Protein 2PQC (pdb70)

GO terms:
  GO:0003866 3-phosphoshikimate 1-carboxyvinyltransferase activity (F, EXP)

Foldseek 3Di:
DFWKKWFAAFQEFEDEEAFQFAPLLLLVQLVLQQAAAAKAKEARHHPFQQSVLLNVLSVQFPKDWDQDPRIIMIHYQWQVRTHAGPDARERALHPLSQLQVCLQPLQPQYKYWYDYDPLQQVFANCLQVVVQVVQAKDWDADPNRGDGIMIGHDPATDAEAEERPAQDPSNVNSSQSNQQAHADKHKYKYQADADDSSVQVQVVQPWPWDWDADPSGIIIIITHYNDHGHHYYAYTFHHLLSVLLVQLLQQQRAHYKYKYPRHFPDQSACLLVVQQVVQWWDKDWADFDADRNTTTTMIIGHHTAGAADEDDLSSCSNHVSPPLLSLLSQQQHAFKHKYFNAQVCCRHSHSNLVLSVQLFVQFPWDKDRDNGIIMTHYDNQQESGAHQVQDARECSLPLSSSSNQSSSNNRHPHMYMHRRNVSVSNRGPCVVVVSVVRGIDMGID

Structure (mmCIF, N/CA/C/O backbone):
data_2PQC
#
_entry.id   2PQC
#
_cell.length_a   62.966
_cell.length_b   44.958
_cell.length_c   77.381
_cell.angle_alpha   90.00
_cell.angle_beta   106.26
_cell.angle_gamma   90.00
#
_symmetry.space_group_name_H-M   'P 1 21 1'
#
loop_
_entity.id
_entity.type
_entity.pdbx_description
1 polymer '3-phosphoshikimate 1-carboxyvinyltransferase'
2 non-polymer '[3R-[3A,4A,5B(R*)]]-5-(1-CARBOXY-1-PHOSPHONOETHOXY)-4-HYDROXY-3-(PHOSPHONOOXY)-1-CYCLOHEXENE-1-CARBOXYLIC ACID'
3 water water
#
loop_
_atom_site.group_PDB
_atom_site.id
_atom_site.type_symbol
_atom_site.label_atom_id
_atom_site.label_alt_id
_atom_site.label_comp_id
_atom_site.label_asym_id
_atom_site.label_entity_id
_atom_site.label_seq_id
_atom_site.pdbx_PDB_ins_code
_atom_site.Cartn_x
_atom_site.Cartn_y
_atom_site.Cartn_z
_atom_site.occupancy
_atom_site.B_iso_or_equiv
_atom_site.auth_seq_id
_atom_site.auth_comp_id
_atom_site.auth_asym_id
_atom_site.auth_atom_id
_atom_site.pdbx_PDB_model_num
ATOM 1 N N . SER A 1 1 ? -146.318 14.151 132.610 1.00 30.43 6 SER A N 1
ATOM 2 C CA . SER A 1 1 ? -147.468 14.851 131.979 1.00 28.90 6 SER A CA 1
ATOM 3 C C . SER A 1 1 ? -147.398 16.383 132.108 1.00 27.55 6 SER A C 1
ATOM 4 O O . SER A 1 1 ? -146.437 16.948 132.633 1.00 28.15 6 SER A O 1
ATOM 7 N N . SER A 1 2 ? -148.440 17.043 131.630 1.00 24.24 7 SER A N 1
ATOM 8 C CA . SER A 1 2 ? -148.475 18.491 131.629 1.00 21.01 7 SER A CA 1
ATOM 9 C C . SER A 1 2 ? -149.693 19.065 132.323 1.00 18.52 7 SER A C 1
ATOM 10 O O . SER A 1 2 ? -150.644 18.350 132.635 1.00 17.64 7 SER A O 1
ATOM 13 N N . ARG A 1 3 ? -149.665 20.378 132.531 1.00 15.28 8 ARG A N 1
ATOM 14 C CA . ARG A 1 3 ? -150.750 21.076 133.202 1.00 14.36 8 ARG A CA 1
ATOM 15 C C . ARG A 1 3 ? -151.079 22.354 132.445 1.00 11.15 8 ARG A C 1
ATOM 16 O O . ARG A 1 3 ? -150.326 23.314 132.487 1.00 10.08 8 ARG A O 1
ATOM 24 N N . PRO A 1 4 ? -152.198 22.370 131.718 1.00 11.87 9 PRO A N 1
ATOM 25 C CA . PRO A 1 4 ? -152.581 23.567 130.966 1.00 9.58 9 PRO A CA 1
ATOM 26 C C . PRO A 1 4 ? -152.983 24.715 131.881 1.00 9.15 9 PRO A C 1
ATOM 27 O O . PRO A 1 4 ? -153.299 24.501 133.056 1.00 9.38 9 PRO A O 1
ATOM 31 N N . ALA A 1 5 ? -152.927 25.929 131.346 1.00 7.15 10 ALA A N 1
ATOM 32 C CA . ALA A 1 5 ? -153.313 27.118 132.091 1.00 7.33 10 ALA A CA 1
ATOM 33 C C . ALA A 1 5 ? -153.988 28.080 131.131 1.00 8.19 10 ALA A C 1
ATOM 34 O O . ALA A 1 5 ? -153.663 28.111 129.947 1.00 7.74 10 ALA A O 1
ATOM 36 N N . THR A 1 6 ? -154.919 28.876 131.649 1.00 6.66 11 THR A N 1
ATOM 37 C CA . THR A 1 6 ? -155.655 29.817 130.817 1.00 7.23 11 THR A CA 1
ATOM 38 C C . THR A 1 6 ? -155.572 31.220 131.404 1.00 7.38 11 THR A C 1
ATOM 39 O O . THR A 1 6 ? -155.867 31.415 132.581 1.00 8.74 11 THR A O 1
ATOM 43 N N . ALA A 1 7 ? -155.185 32.186 130.573 1.00 6.36 12 ALA A N 1
ATOM 44 C CA . ALA A 1 7 ? -155.099 33.583 130.996 1.00 7.14 12 ALA A CA 1
ATOM 45 C C . ALA A 1 7 ? -156.356 34.306 130.517 1.00 7.85 12 ALA A C 1
ATOM 46 O O . ALA A 1 7 ? -156.773 34.131 129.369 1.00 6.83 12 ALA A O 1
ATOM 48 N N . ARG A 1 8 ? -156.935 35.130 131.389 1.00 8.64 13 ARG A N 1
ATOM 49 C CA . ARG A 1 8 ? -158.165 35.874 131.089 1.00 8.81 13 ARG A CA 1
ATOM 50 C C . ARG A 1 8 ? -157.972 37.389 131.109 1.00 8.59 13 ARG A C 1
ATOM 51 O O . ARG A 1 8 ? -157.083 37.910 131.793 1.00 6.84 13 ARG A O 1
ATOM 59 N N . LYS A 1 9 ? -158.808 38.099 130.353 1.00 7.55 14 LYS A N 1
ATOM 60 C CA . LYS A 1 9 ? -158.676 39.540 130.255 1.00 8.28 14 LYS A CA 1
ATOM 61 C C . LYS A 1 9 ? -158.681 40.213 131.617 1.00 9.79 14 LYS A C 1
ATOM 62 O O . LYS A 1 9 ? -159.590 40.007 132.434 1.00 8.86 14 LYS A O 1
ATOM 68 N N . SER A 1 10 ? -157.660 41.037 131.817 1.00 9.97 15 SER A N 1
ATOM 69 C CA . SER A 1 10 ? -157.420 41.757 133.065 1.00 11.40 15 SER A CA 1
ATOM 70 C C . SER A 1 10 ? -157.893 43.187 133.037 1.00 11.85 15 SER A C 1
ATOM 71 O O . SER A 1 10 ? -157.817 43.856 132.007 1.00 11.10 15 SER A O 1
ATOM 74 N N . SER A 1 11 ? -158.342 43.677 134.189 1.00 12.50 16 SER A N 1
ATOM 75 C CA . SER A 1 11 ? -158.818 45.049 134.244 1.00 15.30 16 SER A CA 1
ATOM 76 C C . SER A 1 11 ? -157.724 46.066 134.552 1.00 16.59 16 SER A C 1
ATOM 77 O O . SER A 1 11 ? -158.005 47.271 134.611 1.00 20.68 16 SER A O 1
ATOM 80 N N . GLY A 1 12 ? -156.496 45.604 134.765 1.00 14.97 17 GLY A N 1
ATOM 81 C CA . GLY A 1 12 ? -155.418 46.534 135.048 1.00 13.89 17 GLY A CA 1
ATOM 82 C C . GLY A 1 12 ? -154.390 45.908 135.971 1.00 12.75 17 GLY A C 1
ATOM 83 O O . GLY A 1 12 ? -154.758 45.316 136.983 1.00 15.15 17 GLY A O 1
ATOM 84 N N . LEU A 1 13 ? -153.114 46.006 135.618 1.00 10.06 18 LEU A N 1
ATOM 85 C CA . LEU A 1 13 ? -152.057 45.454 136.465 1.00 8.65 18 LEU A CA 1
ATOM 86 C C . LEU A 1 13 ? -151.412 46.599 137.217 1.00 8.50 18 LEU A C 1
ATOM 87 O O . LEU A 1 13 ? -151.107 47.656 136.658 1.00 8.78 18 LEU A O 1
ATOM 92 N N . SER A 1 14 ? -151.181 46.392 138.498 1.00 6.90 19 SER A N 1
ATOM 93 C CA . SER A 1 14 ? -150.636 47.471 139.302 1.00 8.42 19 SER A CA 1
ATOM 94 C C . SER A 1 14 ? -149.845 46.984 140.495 1.00 6.93 19 SER A C 1
ATOM 95 O O . SER A 1 14 ? -150.269 46.065 141.190 1.00 7.15 19 SER A O 1
ATOM 98 N N . GLY A 1 15 ? -148.695 47.599 140.727 1.00 8.24 20 GLY A N 1
ATOM 99 C CA . GLY A 1 15 ? -147.898 47.216 141.874 1.00 5.13 20 GLY A CA 1
ATOM 100 C C . GLY A 1 15 ? -146.423 47.431 141.642 1.00 7.14 20 GLY A C 1
ATOM 101 O O . GLY A 1 15 ? -146.002 47.990 140.618 1.00 5.86 20 GLY A O 1
ATOM 102 N N . THR A 1 16 ? -145.649 46.983 142.616 1.00 6.74 21 THR A N 1
ATOM 103 C CA . THR A 1 16 ? -144.198 47.090 142.590 1.00 6.27 21 THR A CA 1
ATOM 104 C C . THR A 1 16 ? -143.704 45.724 143.011 1.00 5.78 21 THR A C 1
ATOM 105 O O . THR A 1 16 ? -144.114 45.225 144.047 1.00 7.78 21 THR A O 1
ATOM 109 N N . VAL A 1 17 ? -142.827 45.120 142.213 1.00 5.74 22 VAL A N 1
ATOM 110 C CA . VAL A 1 17 ? -142.340 43.777 142.499 1.00 7.25 22 VAL A CA 1
ATOM 111 C C . VAL A 1 17 ? -140.846 43.628 142.242 1.00 6.79 22 VAL A C 1
ATOM 112 O O . VAL A 1 17 ? -140.281 44.334 141.410 1.00 6.78 22 VAL A O 1
ATOM 116 N N . ARG A 1 18 ? -140.215 42.713 142.958 1.00 8.14 23 ARG A N 1
ATOM 117 C CA . ARG A 1 18 ? -138.804 42.440 142.723 1.00 10.76 23 ARG A CA 1
ATOM 118 C C . ARG A 1 18 ? -138.819 41.248 141.766 1.00 10.40 23 ARG A C 1
ATOM 119 O O . ARG A 1 18 ? -139.505 40.258 142.001 1.00 12.40 23 ARG A O 1
ATOM 134 N N . ILE A 1 19 ? -138.075 41.341 140.681 1.00 8.92 24 ILE A N 1
ATOM 135 C CA . ILE A 1 19 ? -138.024 40.237 139.733 1.00 7.81 24 ILE A CA 1
ATOM 136 C C . ILE A 1 19 ? -136.973 39.204 140.212 1.00 7.11 24 ILE A C 1
ATOM 137 O O . ILE A 1 19 ? -135.991 39.560 140.899 1.00 6.37 24 ILE A O 1
ATOM 142 N N . PRO A 1 20 ? -137.174 37.909 139.896 1.00 6.08 25 PRO A N 1
ATOM 143 C CA . PRO A 1 20 ? -136.206 36.886 140.309 1.00 5.53 25 PRO A CA 1
ATOM 144 C C . PRO A 1 20 ? -134.834 37.121 139.667 1.00 4.82 25 PRO A C 1
ATOM 145 O O . PRO A 1 20 ? -134.724 37.786 138.649 1.00 3.99 25 PRO A O 1
ATOM 149 N N . GLY A 1 21 ? -133.793 36.569 140.268 1.00 4.99 26 GLY A N 1
ATOM 150 C CA . GLY A 1 21 ? -132.443 36.751 139.758 1.00 4.36 26 GLY A CA 1
ATOM 151 C C . GLY A 1 21 ? -132.173 36.299 138.336 1.00 5.24 26 GLY A C 1
ATOM 152 O O . GLY A 1 21 ? -132.846 35.424 137.792 1.00 4.29 26 GLY A O 1
ATOM 153 N N . ASP A 1 22 ? -131.133 36.880 137.751 1.00 4.62 27 ASP A N 1
ATOM 154 C CA . ASP A 1 22 ? -130.755 36.562 136.395 1.00 3.27 27 ASP A CA 1
ATOM 155 C C . ASP A 1 22 ? -130.278 35.122 136.257 1.00 4.15 27 ASP A C 1
ATOM 156 O O . ASP A 1 22 ? -129.341 34.690 136.948 1.00 2.73 27 ASP A O 1
ATOM 161 N N . LYS A 1 23 ? -130.903 34.399 135.331 1.00 2.90 28 LYS A N 1
ATOM 162 C CA . LYS A 1 23 ? -130.559 33.002 135.079 1.00 4.32 28 LYS A CA 1
ATOM 163 C C . LYS A 1 23 ? -129.130 32.845 134.533 1.00 5.24 28 LYS A C 1
ATOM 164 O O . LYS A 1 23 ? -128.384 31.993 134.997 1.00 3.93 28 LYS A O 1
ATOM 170 N N . SER A 1 24 ? -128.755 33.647 133.530 1.00 4.00 29 SER A N 1
ATOM 171 C CA . SER A 1 24 ? -127.401 33.536 132.969 1.00 3.66 29 SER A CA 1
ATOM 172 C C . SER A 1 24 ? -126.329 33.705 134.047 1.00 3.50 29 SER A C 1
ATOM 173 O O . SER A 1 24 ? -125.384 32.926 134.124 1.00 3.24 29 SER A O 1
ATOM 176 N N . ILE A 1 25 ? -126.471 34.743 134.871 1.00 3.78 30 ILE A N 1
ATOM 177 C CA . ILE A 1 25 ? -125.497 35.001 135.923 1.00 3.68 30 ILE A CA 1
ATOM 178 C C . ILE A 1 25 ? -125.592 33.934 137.021 1.00 4.43 30 ILE A C 1
ATOM 179 O O . ILE A 1 25 ? -124.568 33.535 137.591 1.00 4.76 30 ILE A O 1
ATOM 184 N N . SER A 1 26 ? -126.806 33.462 137.308 1.00 4.23 31 SER A N 1
ATOM 185 C CA . SER A 1 26 ? -126.962 32.439 138.356 1.00 4.27 31 SER A CA 1
ATOM 186 C C . SER A 1 26 ? -126.244 31.145 137.989 1.00 5.57 31 SER A C 1
ATOM 187 O O . SER A 1 26 ? -125.547 30.553 138.834 1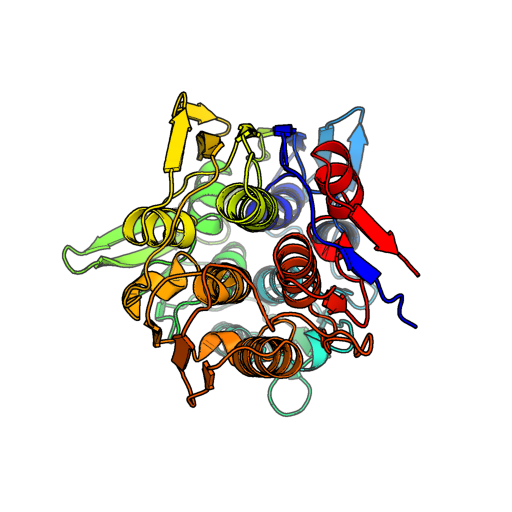.00 4.23 31 SER A O 1
ATOM 190 N N . HIS A 1 27 ? -126.397 30.710 136.742 1.00 4.19 32 HIS A N 1
ATOM 191 C CA . HIS A 1 27 ? -125.727 29.498 136.249 1.00 4.89 32 HIS A CA 1
ATOM 192 C C . HIS A 1 27 ? -124.222 29.662 136.465 1.00 5.36 32 HIS A C 1
ATOM 193 O O . HIS A 1 27 ? -123.561 28.790 137.030 1.00 5.00 32 HIS A O 1
ATOM 200 N N . ARG A 1 28 ? -123.686 30.787 135.997 1.00 3.01 33 ARG A N 1
ATOM 201 C CA . ARG A 1 28 ? -122.249 31.031 136.111 1.00 2.98 33 ARG A CA 1
ATOM 202 C C . ARG A 1 28 ? -121.763 31.193 137.547 1.00 4.23 33 ARG A C 1
ATOM 203 O O . ARG A 1 28 ? -120.595 30.922 137.843 1.00 5.96 33 ARG A O 1
ATOM 211 N N . SER A 1 29 ? -122.641 31.662 138.427 1.00 3.92 34 SER A N 1
ATOM 212 C CA . SER A 1 29 ? -122.241 31.825 139.838 1.00 5.16 34 SER A CA 1
ATOM 213 C C . SER A 1 29 ? -121.943 30.464 140.468 1.00 5.40 34 SER A C 1
ATOM 214 O O . SER A 1 29 ? -120.975 30.302 141.244 1.00 4.18 34 SER A O 1
ATOM 217 N N . PHE A 1 30 ? -122.799 29.495 140.171 1.00 5.44 35 PHE A N 1
ATOM 218 C CA . PHE A 1 30 ? -122.618 28.132 140.671 1.00 6.46 35 PHE A CA 1
ATOM 219 C C . PHE A 1 30 ? -121.378 27.512 140.021 1.00 5.76 35 PHE A C 1
ATOM 220 O O . PHE A 1 30 ? -120.576 26.872 140.680 1.00 5.41 35 PHE A O 1
ATOM 228 N N . MET A 1 31 ? -121.216 27.706 138.713 1.00 5.43 36 MET A N 1
ATOM 229 C CA . MET A 1 31 ? -120.074 27.134 138.017 1.00 6.28 36 MET A CA 1
ATOM 230 C C . MET A 1 31 ? -118.740 27.726 138.480 1.00 5.45 36 MET A C 1
ATOM 231 O O . MET A 1 31 ? -117.808 26.993 138.792 1.00 5.30 36 MET A O 1
ATOM 240 N N . PHE A 1 32 ? -118.630 29.050 138.480 1.00 4.49 37 PHE A N 1
ATOM 241 C CA . PHE A 1 32 ? -117.380 29.674 138.865 1.00 4.90 37 PHE A CA 1
ATOM 242 C C . PHE A 1 32 ? -117.131 29.529 140.347 1.00 5.89 37 PHE A C 1
ATOM 243 O O . PHE A 1 32 ? -115.990 29.350 140.744 1.00 4.61 37 PHE A O 1
ATOM 251 N N . GLY A 1 33 ? -118.184 29.610 141.159 1.00 5.05 38 GLY A N 1
ATOM 252 C CA . GLY A 1 33 ? -118.033 29.421 142.592 1.00 5.45 38 GLY A CA 1
ATOM 253 C C . GLY A 1 33 ? -117.574 27.998 142.863 1.00 6.03 38 GLY A C 1
ATOM 254 O O . GLY A 1 33 ? -116.726 27.754 143.711 1.00 5.42 38 GLY A O 1
ATOM 255 N N . GLY A 1 34 ? -118.101 27.046 142.102 1.00 5.83 39 GLY A N 1
ATOM 256 C CA . GLY A 1 34 ? -117.711 25.651 142.300 1.00 4.79 39 GLY A CA 1
ATOM 257 C C . GLY A 1 34 ? -116.275 25.337 141.870 1.00 5.70 39 GLY A C 1
ATOM 258 O O . GLY A 1 34 ? -115.614 24.449 142.418 1.00 5.59 39 GLY A O 1
ATOM 259 N N . LEU A 1 35 ? -115.792 26.066 140.872 1.00 4.87 40 LEU A N 1
ATOM 260 C CA . LEU A 1 35 ? -114.440 25.880 140.352 1.00 5.61 40 LEU A CA 1
ATOM 261 C C . LEU A 1 35 ? -113.346 26.634 141.115 1.00 5.05 40 LEU A C 1
ATOM 262 O O . LEU A 1 35 ? -112.220 26.154 141.241 1.00 6.57 40 LEU A O 1
ATOM 267 N N . ALA A 1 36 ? -113.684 27.814 141.619 1.00 6.10 41 ALA A N 1
ATOM 268 C CA . ALA A 1 36 ? -112.700 28.679 142.255 1.00 5.29 41 ALA A CA 1
ATOM 269 C C . ALA A 1 36 ? -112.125 28.173 143.558 1.00 4.86 41 ALA A C 1
ATOM 270 O O . ALA A 1 36 ? -112.634 27.224 144.155 1.00 4.52 41 ALA A O 1
ATOM 272 N N . SER A 1 37 ? -111.042 28.819 143.975 1.00 6.53 42 SER A N 1
ATOM 273 C CA . SER A 1 37 ? -110.389 28.475 145.219 1.00 7.11 42 SER A CA 1
ATOM 274 C C . SER A 1 37 ? -111.138 29.141 146.351 1.00 6.69 42 SER A C 1
ATOM 275 O O . SER A 1 37 ? -111.445 30.338 146.302 1.00 7.92 42 SER A O 1
ATOM 278 N N . GLY A 1 38 ? -111.452 28.375 147.380 1.00 6.87 43 GLY A N 1
ATOM 279 C CA . GLY A 1 38 ? -112.113 28.998 148.497 1.00 7.45 43 GLY A CA 1
ATOM 280 C C . GLY A 1 38 ? -113.604 29.171 148.358 1.00 7.77 43 GLY A C 1
ATOM 281 O O . GLY A 1 38 ? -114.277 28.535 147.548 1.00 7.52 43 GLY A O 1
ATOM 282 N N . GLU A 1 39 ? -114.096 30.096 149.154 1.00 6.89 44 GLU A N 1
ATOM 283 C CA . GLU A 1 39 ? -115.517 30.340 149.267 1.00 6.20 44 GLU A CA 1
ATOM 284 C C . GLU A 1 39 ? -116.109 31.408 148.387 1.00 6.54 44 GLU A C 1
ATOM 285 O O . GLU A 1 39 ? -115.518 32.471 148.196 1.00 6.19 44 GLU A O 1
ATOM 291 N N . THR A 1 40 ? -117.295 31.118 147.862 1.00 4.40 45 THR A N 1
ATOM 292 C CA . THR A 1 40 ? -118.064 32.075 147.074 1.00 5.52 45 THR A CA 1
ATOM 293 C C . THR A 1 40 ? -119.425 32.213 147.784 1.00 6.88 45 THR A C 1
ATOM 294 O O . THR A 1 40 ? -120.015 31.213 148.226 1.00 6.82 45 THR A O 1
ATOM 298 N N . ARG A 1 41 ? -119.897 33.451 147.916 1.00 5.61 46 ARG A N 1
ATOM 299 C CA . ARG A 1 41 ? -121.183 33.729 148.557 1.00 5.98 46 ARG A CA 1
ATOM 300 C C . ARG A 1 41 ? -122.079 34.435 147.541 1.00 5.59 46 ARG A C 1
ATOM 301 O O . ARG A 1 41 ? -121.714 35.474 146.992 1.00 6.34 46 ARG A O 1
ATOM 309 N N . ILE A 1 42 ? -123.267 33.886 147.315 1.00 5.54 47 ILE A N 1
ATOM 310 C CA . ILE A 1 42 ? -124.191 34.430 146.311 1.00 5.11 47 ILE A CA 1
ATOM 311 C C . ILE A 1 42 ? -125.524 34.875 146.916 1.00 5.82 47 ILE A C 1
ATOM 312 O O . ILE A 1 42 ? -126.183 34.108 147.623 1.00 4.83 47 ILE A O 1
ATOM 317 N N . THR A 1 43 ? -125.916 36.112 146.655 1.00 5.04 48 THR A N 1
ATOM 318 C CA . THR A 1 43 ? -127.215 36.595 147.119 1.00 6.01 48 THR A CA 1
ATOM 319 C C . THR A 1 43 ? -127.998 36.894 145.843 1.00 6.41 48 THR A C 1
ATOM 320 O O . THR A 1 43 ? -127.406 37.251 144.815 1.00 5.09 48 THR A O 1
ATOM 324 N N . GLY A 1 44 ? -129.307 36.675 145.898 1.00 4.66 49 GLY A N 1
ATOM 325 C CA . GLY A 1 44 ? -130.160 36.939 144.761 1.00 4.66 49 GLY A CA 1
ATOM 326 C C . GLY A 1 44 ? -130.223 35.834 143.725 1.00 4.50 49 GLY A C 1
ATOM 327 O O . GLY A 1 44 ? -130.788 36.038 142.645 1.00 5.08 49 GLY A O 1
ATOM 328 N N . LEU A 1 45 ? -129.689 34.660 144.049 1.00 5.48 50 LEU A N 1
ATOM 329 C CA . LEU A 1 45 ? -129.673 33.562 143.080 1.00 4.27 50 LEU A CA 1
ATOM 330 C C . LEU A 1 45 ? -131.051 33.156 142.587 1.00 4.85 50 LEU A C 1
ATOM 331 O O . LEU A 1 45 ? -131.989 33.088 143.378 1.00 5.54 50 LEU A O 1
ATOM 336 N N . LEU A 1 46 ? -131.174 32.890 141.277 1.00 3.48 51 LEU A N 1
ATOM 337 C CA . LEU A 1 46 ? -132.417 32.366 140.715 1.00 3.99 51 LEU A CA 1
ATOM 338 C C . LEU A 1 46 ? -132.492 30.901 141.142 1.00 4.89 51 LEU A C 1
ATOM 339 O O . LEU A 1 46 ? -131.550 30.130 140.908 1.00 4.40 51 LEU A O 1
ATOM 344 N N . GLU A 1 47 ? -133.591 30.513 141.773 1.00 6.05 52 GLU A N 1
ATOM 345 C CA . GLU A 1 47 ? -133.742 29.134 142.217 1.00 7.49 52 GLU A CA 1
ATOM 346 C C . GLU A 1 47 ? -134.632 28.281 141.315 1.00 9.63 52 GLU A C 1
ATOM 347 O O . GLU A 1 47 ? -135.241 27.302 141.749 1.00 11.63 52 GLU A O 1
ATOM 353 N N . GLY A 1 48 ? -134.649 28.633 140.039 1.00 7.34 53 GLY A N 1
ATOM 354 C CA . GLY A 1 48 ? -135.414 27.865 139.072 1.00 6.88 53 GLY A CA 1
ATOM 355 C C . GLY A 1 48 ? -134.730 26.536 138.794 1.00 7.19 53 GLY A C 1
ATOM 356 O O . GLY A 1 48 ? -133.549 26.374 139.093 1.00 4.91 53 GLY A O 1
ATOM 357 N N . GLU A 1 49 ? -135.456 25.590 138.194 1.00 5.44 54 GLU A N 1
ATOM 358 C CA . GLU A 1 49 ? -134.917 24.259 137.910 1.00 8.32 54 GLU A CA 1
ATOM 359 C C . GLU A 1 49 ? -133.619 24.211 137.116 1.00 6.93 54 GLU A C 1
ATOM 360 O O . GLU A 1 49 ? -132.759 23.385 137.404 1.00 5.51 54 GLU A O 1
ATOM 366 N N . ASP A 1 50 ? -133.492 25.050 136.092 1.00 5.24 55 ASP A N 1
ATOM 367 C CA . ASP A 1 50 ? -132.276 25.080 135.289 1.00 4.10 55 ASP A CA 1
ATOM 368 C C . ASP A 1 50 ? -131.033 25.299 136.154 1.00 4.33 55 ASP A C 1
ATOM 369 O O . ASP A 1 50 ? -130.047 24.585 135.999 1.00 4.12 55 ASP A O 1
ATOM 374 N N . VAL A 1 51 ? -131.097 26.267 137.071 1.00 5.08 56 VAL A N 1
ATOM 375 C CA . VAL A 1 51 ? -129.960 26.603 137.933 1.00 5.76 56 VAL A CA 1
ATOM 376 C C . VAL A 1 51 ? -129.684 25.503 138.929 1.00 7.56 56 VAL A C 1
ATOM 377 O O . VAL A 1 51 ? -128.525 25.155 139.175 1.00 5.81 56 VAL A O 1
ATOM 381 N N . ILE A 1 52 ? -130.738 24.929 139.490 1.00 5.95 57 ILE A N 1
ATOM 382 C CA . ILE A 1 52 ? -130.551 23.829 140.422 1.00 7.82 57 ILE A CA 1
ATOM 383 C C . ILE A 1 52 ? -129.796 22.676 139.734 1.00 8.03 57 ILE A C 1
ATOM 384 O O . ILE A 1 52 ? -128.906 22.067 140.339 1.00 7.12 57 ILE A O 1
ATOM 389 N N . ASN A 1 53 ? -130.106 22.397 138.471 1.00 6.39 58 ASN A N 1
ATOM 390 C CA . ASN A 1 53 ? -129.401 21.341 137.762 1.00 6.48 58 ASN A CA 1
ATOM 391 C C . ASN A 1 53 ? -127.919 21.634 137.601 1.00 6.14 58 ASN A C 1
ATOM 392 O O . ASN A 1 53 ? -127.090 20.726 137.692 1.00 5.75 58 ASN A O 1
ATOM 397 N N . THR A 1 54 ? -127.576 22.889 137.345 1.00 3.67 59 THR A N 1
ATOM 398 C CA . THR A 1 54 ? -126.164 23.234 137.265 1.00 4.11 59 THR A CA 1
ATOM 399 C C . THR A 1 54 ? -125.507 23.027 138.634 1.00 4.23 59 THR A C 1
ATOM 400 O O . THR A 1 54 ? -124.376 22.512 138.720 1.00 4.48 59 THR A O 1
ATOM 404 N N . GLY A 1 55 ? -126.209 23.414 139.696 1.00 5.03 60 GLY A N 1
ATOM 405 C CA . GLY A 1 55 ? -125.658 23.235 141.039 1.00 4.14 60 GLY A CA 1
ATOM 406 C C . GLY A 1 55 ? -125.369 21.760 141.324 1.00 5.53 60 GLY A C 1
ATOM 407 O O . GLY A 1 55 ? -124.309 21.411 141.855 1.00 5.24 60 GLY A O 1
ATOM 408 N N . LYS A 1 56 ? -126.295 20.879 140.954 1.00 6.16 61 LYS A N 1
ATOM 409 C CA . LYS A 1 56 ? -126.086 19.450 141.178 1.00 6.68 61 LYS A CA 1
ATOM 410 C C . LYS A 1 56 ? -124.910 18.893 140.355 1.00 6.67 61 LYS A C 1
ATOM 411 O O . LYS A 1 56 ? -124.218 17.971 140.799 1.00 7.37 61 LYS A O 1
ATOM 417 N N . ALA A 1 57 ? -124.673 19.450 139.163 1.00 6.62 62 ALA A N 1
ATOM 418 C CA . ALA A 1 57 ? -123.545 19.003 138.337 1.00 4.86 62 ALA A CA 1
ATOM 419 C C . ALA A 1 57 ? -122.233 19.402 139.005 1.00 4.90 62 ALA A C 1
ATOM 420 O O . ALA A 1 57 ? -121.267 18.627 138.993 1.00 4.66 62 ALA A O 1
ATOM 422 N N . MET A 1 58 ? -122.177 20.608 139.575 1.00 5.07 63 MET A N 1
ATOM 423 C CA . MET A 1 58 ? -120.949 21.052 140.237 1.00 5.69 63 MET A CA 1
ATOM 424 C C . MET A 1 58 ? -120.689 20.213 141.496 1.00 6.15 63 MET A C 1
ATOM 425 O O . MET A 1 58 ? -119.545 19.874 141.801 1.00 6.21 63 MET A O 1
ATOM 430 N N . GLN A 1 59 ? -121.745 19.885 142.226 1.00 6.07 64 GLN A N 1
ATOM 431 C CA . GLN A 1 59 ? -121.595 19.030 143.416 1.00 6.45 64 GLN A CA 1
ATOM 432 C C . GLN A 1 59 ? -121.053 17.659 143.009 1.00 5.72 64 GLN A C 1
ATOM 433 O O . GLN A 1 59 ? -120.219 17.076 143.717 1.00 6.60 64 GLN A O 1
ATOM 439 N N . ALA A 1 60 ? -121.524 17.151 141.871 1.00 6.83 65 ALA A N 1
ATOM 440 C CA . ALA A 1 60 ? -121.092 15.868 141.351 1.00 7.23 65 ALA A CA 1
ATOM 441 C C . ALA A 1 60 ? -119.593 15.838 141.024 1.00 8.37 65 ALA A C 1
ATOM 442 O O . ALA A 1 60 ? -118.996 14.759 140.937 1.00 9.06 65 ALA A O 1
ATOM 444 N N . MET A 1 61 ? -119.001 17.018 140.836 1.00 7.60 66 MET A N 1
ATOM 445 C CA . MET A 1 61 ? -117.586 17.147 140.513 1.00 7.33 66 MET A CA 1
ATOM 446 C C . MET A 1 61 ? -116.745 17.680 141.677 1.00 6.61 66 MET A C 1
ATOM 447 O O . MET A 1 61 ? -115.586 18.095 141.503 1.00 7.97 66 MET A O 1
ATOM 452 N N . GLY A 1 62 ? -117.323 17.656 142.877 1.00 6.02 67 GLY A N 1
ATOM 453 C CA . GLY A 1 62 ? -116.560 18.041 144.056 1.00 6.10 67 GLY A CA 1
ATOM 454 C C . GLY A 1 62 ? -116.820 19.338 144.786 1.00 7.06 67 GLY A C 1
ATOM 455 O O . GLY A 1 62 ? -116.254 19.544 145.855 1.00 8.75 67 GLY A O 1
ATOM 456 N N . ALA A 1 63 ? -117.654 20.209 144.233 1.00 5.84 68 ALA A N 1
ATOM 457 C CA . ALA A 1 63 ? -117.933 21.472 144.918 1.00 6.32 68 ALA A CA 1
ATOM 458 C C . ALA A 1 63 ? -118.958 21.219 146.011 1.00 7.17 68 ALA A C 1
ATOM 459 O O . ALA A 1 63 ? -119.765 20.301 145.903 1.00 7.83 68 ALA A O 1
ATOM 461 N N . ARG A 1 64 ? -118.892 21.981 147.090 1.00 8.22 69 ARG A N 1
ATOM 462 C CA . ARG A 1 64 ? -119.902 21.834 148.131 1.00 9.46 69 ARG A CA 1
ATOM 463 C C . ARG A 1 64 ? -120.775 23.075 148.039 1.00 7.95 69 ARG A C 1
ATOM 464 O O . ARG A 1 64 ? -120.285 24.211 148.005 1.00 9.73 69 ARG A O 1
ATOM 472 N N . ILE A 1 65 ? -122.081 22.853 147.965 1.00 7.99 70 ILE A N 1
ATOM 473 C CA . ILE A 1 65 ? -123.026 23.943 147.852 1.00 6.68 70 ILE A CA 1
ATOM 474 C C . ILE A 1 65 ? -124.053 23.840 148.962 1.00 6.85 70 ILE A C 1
ATOM 475 O O . ILE A 1 65 ? -124.547 22.745 149.267 1.00 8.67 70 ILE A O 1
ATOM 480 N N . ARG A 1 66 ? -124.377 24.973 149.577 1.00 5.94 71 ARG A N 1
ATOM 481 C CA . ARG A 1 66 ? -125.357 24.991 150.652 1.00 6.89 71 ARG A CA 1
ATOM 482 C C . ARG A 1 66 ? -126.018 26.359 150.685 1.00 6.47 71 ARG A C 1
ATOM 483 O O . ARG A 1 66 ? -125.441 27.355 150.189 1.00 5.76 71 ARG A O 1
ATOM 491 N N . LYS A 1 67 ? -127.230 26.412 151.245 1.00 5.10 72 LYS A N 1
ATOM 492 C CA . LYS A 1 67 ? -127.947 27.676 151.378 1.00 4.76 72 LYS A CA 1
ATOM 493 C C . LYS A 1 67 ? -128.106 28.014 152.867 1.00 5.73 72 LYS A C 1
ATOM 494 O O . LYS A 1 67 ? -128.769 27.284 153.618 1.00 7.21 72 LYS A O 1
ATOM 500 N N . GLU A 1 68 ? -127.501 29.121 153.270 1.00 4.56 73 GLU A N 1
ATOM 501 C CA . GLU A 1 68 ? -127.542 29.586 154.660 1.00 7.18 73 GLU A CA 1
ATOM 502 C C . GLU A 1 68 ? -128.325 30.884 154.663 1.00 6.89 73 GLU A C 1
ATOM 503 O O . GLU A 1 68 ? -127.843 31.896 154.162 1.00 6.84 73 GLU A O 1
ATOM 509 N N . GLY A 1 69 ? -129.537 30.872 155.219 1.00 6.74 74 GLY A N 1
ATOM 510 C CA . GLY A 1 69 ? -130.338 32.081 155.203 1.00 5.84 74 GLY A CA 1
ATOM 511 C C . GLY A 1 69 ? -130.694 32.343 153.748 1.00 7.23 74 GLY A C 1
ATOM 512 O O . GLY A 1 69 ? -131.170 31.433 153.060 1.00 8.27 74 GLY A O 1
ATOM 513 N N . ASP A 1 70 ? -130.449 33.551 153.261 1.00 7.20 75 ASP A N 1
ATOM 514 C CA . ASP A 1 70 ? -130.754 33.848 151.863 1.00 8.60 75 ASP A CA 1
ATOM 515 C C . ASP A 1 70 ? -129.489 33.837 151.004 1.00 8.34 75 ASP A C 1
ATOM 516 O O . ASP A 1 70 ? -129.510 34.330 149.874 1.00 9.85 75 ASP A O 1
ATOM 521 N N . THR A 1 71 ? -128.410 33.247 151.518 1.00 5.42 76 THR A N 1
ATOM 522 C CA . THR A 1 71 ? -127.138 33.221 150.786 1.00 5.37 76 THR A CA 1
ATOM 523 C C . THR A 1 71 ? -126.692 31.822 150.382 1.00 6.72 76 THR A C 1
ATOM 524 O O . THR A 1 71 ? -126.674 30.908 151.204 1.00 6.27 76 THR A O 1
ATOM 528 N N . TRP A 1 72 ? -126.349 31.641 149.109 1.00 4.59 77 TRP A N 1
ATOM 529 C CA . TRP A 1 72 ? -125.845 30.350 148.680 1.00 4.74 77 TRP A CA 1
ATOM 530 C C . TRP A 1 72 ? -124.337 30.451 148.883 1.00 5.71 77 TRP A C 1
ATOM 531 O O . TRP A 1 72 ? -123.710 31.413 148.449 1.00 8.62 77 TRP A O 1
ATOM 542 N N . ILE A 1 73 ? -123.772 29.485 149.596 1.00 4.74 78 ILE A N 1
ATOM 543 C CA . ILE A 1 73 ? -122.341 29.481 149.890 1.00 4.49 78 ILE A CA 1
ATOM 544 C C . ILE A 1 73 ? -121.738 28.278 149.195 1.00 5.19 78 ILE A C 1
ATOM 545 O O . ILE A 1 73 ? -122.226 27.157 149.332 1.00 5.14 78 ILE A O 1
ATOM 550 N N . ILE A 1 74 ? -120.676 28.515 148.439 1.00 5.84 79 ILE A N 1
ATOM 551 C CA . ILE A 1 74 ? -120.028 27.454 147.690 1.00 5.82 79 ILE A CA 1
ATOM 552 C C . ILE A 1 74 ? -118.565 27.310 148.071 1.00 6.61 79 ILE A C 1
ATOM 553 O O . ILE A 1 74 ? -117.849 28.306 148.171 1.00 8.61 79 ILE A O 1
ATOM 558 N N . ASP A 1 75 ? -118.140 26.074 148.314 1.00 5.61 80 ASP A N 1
ATOM 559 C CA . ASP A 1 75 ? -116.736 25.798 148.604 1.00 6.45 80 ASP A CA 1
ATOM 560 C C . ASP A 1 75 ? -116.190 25.190 147.325 1.00 6.54 80 ASP A C 1
ATOM 561 O O . ASP A 1 75 ? -116.530 24.052 146.965 1.00 7.76 80 ASP A O 1
ATOM 566 N N . GLY A 1 76 ? -115.358 25.961 146.633 1.00 5.56 81 GLY A N 1
ATOM 567 C CA . GLY A 1 76 ? -114.803 25.520 145.369 1.00 7.45 81 GLY A CA 1
ATOM 568 C C . GLY A 1 76 ? -113.649 24.548 145.450 1.00 6.87 81 GLY A C 1
ATOM 569 O O . GLY A 1 76 ? -113.008 24.423 146.486 1.00 6.64 81 GLY A O 1
ATOM 570 N N . VAL A 1 77 ? -113.354 23.909 144.326 1.00 7.45 82 VAL A N 1
ATOM 571 C CA . VAL A 1 77 ? -112.269 22.928 144.259 1.00 6.90 82 VAL A CA 1
ATOM 572 C C . VAL A 1 77 ? -110.941 23.522 143.773 1.00 6.87 82 VAL A C 1
ATOM 573 O O . VAL A 1 77 ? -109.879 22.876 143.890 1.00 7.41 82 VAL A O 1
ATOM 577 N N . GLY A 1 78 ? -110.996 24.746 143.246 1.00 6.37 83 GLY A N 1
ATOM 578 C CA . GLY A 1 78 ? -109.823 25.405 142.695 1.00 6.70 83 GLY A CA 1
ATOM 579 C C . GLY A 1 78 ? -109.668 25.057 141.212 1.00 7.08 83 GLY A C 1
ATOM 580 O O . GLY A 1 78 ? -109.990 23.946 140.794 1.00 6.97 83 GLY A O 1
ATOM 581 N N . ASN A 1 79 ? -109.168 25.993 140.407 1.00 7.03 84 ASN A N 1
ATOM 582 C CA . ASN A 1 79 ? -109.006 25.718 138.979 1.00 7.11 84 ASN A CA 1
ATOM 583 C C . ASN A 1 79 ? -108.164 24.451 138.799 1.00 7.81 84 ASN A C 1
ATOM 584 O O . ASN A 1 79 ? -107.130 24.289 139.442 1.00 7.70 84 ASN A O 1
ATOM 589 N N . GLY A 1 80 ? -108.623 23.554 137.937 1.00 6.91 85 GLY A N 1
ATOM 590 C CA . GLY A 1 80 ? -107.915 22.304 137.705 1.00 7.08 85 GLY A CA 1
ATOM 591 C C . GLY A 1 80 ? -108.304 21.211 138.697 1.00 6.86 85 GLY A C 1
ATOM 592 O O . GLY A 1 80 ? -107.825 20.069 138.596 1.00 6.31 85 GLY A O 1
ATOM 593 N N . GLY A 1 81 ? -109.191 21.549 139.631 1.00 6.07 86 GLY A N 1
ATOM 594 C CA . GLY A 1 81 ? -109.581 20.593 140.671 1.00 6.08 86 GLY A CA 1
ATOM 595 C C . GLY A 1 81 ? -110.869 19.796 140.560 1.00 6.24 86 GLY A C 1
ATOM 596 O O . GLY A 1 81 ? -111.214 19.067 141.487 1.00 5.99 86 GLY A O 1
ATOM 597 N N . LEU A 1 82 ? -111.568 19.897 139.439 1.00 5.62 87 LEU A N 1
ATOM 598 C CA . LEU A 1 82 ? -112.810 19.153 139.276 1.00 7.48 87 LEU A CA 1
ATOM 599 C C . LEU A 1 82 ? -112.531 17.654 139.315 1.00 7.86 87 LEU A C 1
ATOM 600 O O . LEU A 1 82 ? -111.496 17.184 138.814 1.00 8.96 87 LEU A O 1
ATOM 605 N N . LEU A 1 83 ? -113.462 16.920 139.921 1.00 6.56 88 LEU A N 1
ATOM 606 C CA . LEU A 1 83 ? -113.360 15.477 140.074 1.00 7.33 88 LEU A CA 1
ATOM 607 C C . LEU A 1 83 ? -114.285 14.772 139.090 1.00 7.30 88 LEU A C 1
ATOM 608 O O . LEU A 1 83 ? -115.364 15.275 138.765 1.00 7.80 88 LEU A O 1
ATOM 613 N N . ALA A 1 84 ? -113.867 13.601 138.622 1.00 7.05 89 ALA A N 1
ATOM 614 C CA . ALA A 1 84 ? -114.651 12.837 137.662 1.00 6.18 89 ALA A CA 1
ATOM 615 C C . ALA A 1 84 ? -116.033 12.481 138.224 1.00 6.89 89 ALA A C 1
ATOM 616 O O . ALA A 1 84 ? -116.147 11.889 139.305 1.00 8.18 89 ALA A O 1
ATOM 618 N N . PRO A 1 85 ? -117.109 12.845 137.513 1.00 6.91 90 PRO A N 1
ATOM 619 C CA . PRO A 1 85 ? -118.440 12.514 138.036 1.00 8.20 90 PRO A CA 1
ATOM 620 C C . PRO A 1 85 ? -118.714 11.006 137.958 1.00 8.07 90 PRO A C 1
ATOM 621 O O . PRO A 1 85 ? -118.278 10.340 137.012 1.00 7.77 90 PRO A O 1
ATOM 625 N N . GLU A 1 86 ? -119.421 10.478 138.960 1.00 9.03 91 GLU A N 1
ATOM 626 C CA . GLU A 1 86 ? -119.736 9.047 139.014 1.00 10.93 91 GLU A CA 1
ATOM 627 C C . GLU A 1 86 ? -120.794 8.673 138.008 1.00 10.51 91 GLU A C 1
ATOM 628 O O . GLU A 1 86 ? -120.813 7.556 137.501 1.00 10.75 91 GLU A O 1
ATOM 634 N N . ALA A 1 87 ? -121.708 9.599 137.754 1.00 9.57 92 ALA A N 1
ATOM 635 C CA . ALA A 1 87 ? -122.805 9.314 136.858 1.00 8.81 92 ALA A CA 1
ATOM 636 C C . ALA A 1 87 ? -123.027 10.462 135.878 1.00 7.83 92 ALA A C 1
ATOM 637 O O . ALA A 1 87 ? -122.384 11.512 135.993 1.00 7.78 92 ALA A O 1
ATOM 639 N N . PRO A 1 88 ? -123.935 10.271 134.903 1.00 8.16 93 PRO A N 1
ATOM 640 C CA . PRO A 1 88 ? -124.191 11.339 133.938 1.00 6.90 93 PRO A CA 1
ATOM 641 C C . PRO A 1 88 ? -124.627 12.625 134.615 1.00 6.92 93 PRO A C 1
ATOM 642 O O . PRO A 1 88 ? -125.271 12.614 135.674 1.00 6.65 93 PRO A O 1
ATOM 646 N N . LEU A 1 89 ? -124.260 13.736 133.986 1.00 5.90 94 LEU A N 1
ATOM 647 C CA . LEU A 1 89 ? -124.621 15.066 134.461 1.00 3.72 94 LEU A CA 1
ATOM 648 C C . LEU A 1 89 ? -125.949 15.369 133.773 1.00 4.60 94 LEU A C 1
ATOM 649 O O . LEU A 1 89 ? -125.999 15.504 132.547 1.00 6.30 94 LEU A O 1
ATOM 654 N N . ASP A 1 90 ? -127.011 15.455 134.564 1.00 4.87 95 ASP A N 1
ATOM 655 C CA . ASP A 1 90 ? -128.353 15.679 134.046 1.00 4.52 95 ASP A CA 1
ATOM 656 C C . ASP A 1 90 ? -128.693 17.154 134.051 1.00 5.31 95 ASP A C 1
ATOM 657 O O . ASP A 1 90 ? -128.915 17.753 135.104 1.00 5.68 95 ASP A O 1
ATOM 662 N N . PHE A 1 91 ? -128.736 17.749 132.863 1.00 4.93 96 PHE A N 1
ATOM 663 C CA . PHE A 1 91 ? -129.021 19.161 132.783 1.00 4.41 96 PHE A CA 1
ATOM 664 C C . PHE A 1 91 ? -130.473 19.497 132.540 1.00 6.17 96 PHE A C 1
ATOM 665 O O . PHE A 1 91 ? -130.833 20.688 132.414 1.00 6.53 96 PHE A O 1
ATOM 673 N N . GLY A 1 92 ? -131.309 18.459 132.523 1.00 3.80 97 GLY A N 1
ATOM 674 C CA . GLY A 1 92 ? -132.730 18.681 132.329 1.00 4.18 97 GLY A CA 1
ATOM 675 C C . GLY A 1 92 ? -133.064 19.511 131.102 1.00 4.15 97 GLY A C 1
ATOM 676 O O . GLY A 1 92 ? -132.805 19.076 129.988 1.00 4.83 97 GLY A O 1
ATOM 677 N N . ASN A 1 93 ? -133.619 20.707 131.298 1.00 3.07 98 ASN A N 1
ATOM 678 C CA . ASN A 1 93 ? -134.013 21.586 130.183 1.00 5.27 98 ASN A CA 1
ATOM 679 C C . ASN A 1 93 ? -132.962 22.651 129.876 1.00 5.21 98 ASN A C 1
ATOM 680 O O . ASN A 1 93 ? -133.143 23.432 128.942 1.00 6.26 98 ASN A O 1
ATOM 685 N N . ALA A 1 94 ? -131.875 22.671 130.655 1.00 5.53 99 ALA A N 1
ATOM 686 C CA . ALA A 1 94 ? -130.875 23.745 130.572 1.00 4.81 99 ALA A CA 1
ATOM 687 C C . ALA A 1 94 ? -129.678 23.677 129.630 1.00 6.15 99 ALA A C 1
ATOM 688 O O . ALA A 1 94 ? -128.633 23.105 129.983 1.00 6.33 99 ALA A O 1
ATOM 690 N N . ALA A 1 95 ? -129.798 24.323 128.472 1.00 5.34 100 ALA A N 1
ATOM 691 C CA . ALA A 1 95 ? -128.687 24.335 127.510 1.00 3.97 100 ALA A CA 1
ATOM 692 C C . ALA A 1 95 ? -127.501 25.126 128.057 1.00 4.98 100 ALA A C 1
ATOM 693 O O . ALA A 1 95 ? -126.339 24.781 127.802 1.00 4.65 100 ALA A O 1
ATOM 695 N N . THR A 1 96 ? -127.782 26.198 128.790 1.00 3.81 101 THR A N 1
ATOM 696 C CA . THR A 1 96 ? -126.694 26.997 129.350 1.00 5.12 101 THR A CA 1
ATOM 697 C C . THR A 1 96 ? -125.803 26.133 130.237 1.00 6.24 101 THR A C 1
ATOM 698 O O . THR A 1 96 ? -124.579 26.122 130.096 1.00 5.03 101 THR A O 1
ATOM 702 N N . GLY A 1 97 ? -126.412 25.407 131.162 1.00 4.59 102 GLY A N 1
ATOM 703 C CA . GLY A 1 97 ? -125.607 24.559 132.024 1.00 5.98 102 GLY A CA 1
ATOM 704 C C . GLY A 1 97 ? -124.875 23.490 131.235 1.00 3.97 102 GLY A C 1
ATOM 705 O O . GLY A 1 97 ? -123.673 23.257 131.422 1.00 4.03 102 GLY A O 1
ATOM 706 N N . CYS A 1 98 ? -125.595 22.839 130.331 1.00 3.89 103 CYS A N 1
ATOM 707 C CA . CYS A 1 98 ? -125.014 21.765 129.537 1.00 2.84 103 CYS A CA 1
ATOM 708 C C . CYS A 1 98 ? -123.857 22.217 128.656 1.00 3.36 103 CYS A C 1
ATOM 709 O O . CYS A 1 98 ? -122.761 21.648 128.713 1.00 3.71 103 CYS A O 1
ATOM 712 N N . ARG A 1 99 ? -124.082 23.248 127.855 1.00 3.73 104 ARG A N 1
ATOM 713 C CA . ARG A 1 99 ? -123.035 23.693 126.945 1.00 3.44 104 ARG A CA 1
ATOM 714 C C . ARG A 1 99 ? -121.823 24.275 127.638 1.00 2.63 104 ARG A C 1
ATOM 715 O O . ARG A 1 99 ? -120.684 24.009 127.243 1.00 2.80 104 ARG A O 1
ATOM 723 N N . LEU A 1 100 ? -122.042 25.067 128.682 1.00 3.60 105 LEU A N 1
ATOM 724 C CA . LEU A 1 100 ? -120.893 25.625 129.386 1.00 3.28 105 LEU A CA 1
ATOM 725 C C . LEU A 1 100 ? -120.125 24.530 130.131 1.00 2.77 105 LEU A C 1
ATOM 726 O O . LEU A 1 100 ? -118.882 24.543 130.171 1.00 3.18 105 LEU A O 1
ATOM 731 N N . THR A 1 101 ? -120.840 23.557 130.702 1.00 4.15 106 THR A N 1
ATOM 732 C CA . THR A 1 101 ? -120.156 22.500 131.443 1.00 3.38 106 THR A CA 1
ATOM 733 C C . THR A 1 101 ? -119.373 21.580 130.515 1.00 3.24 106 THR A C 1
ATOM 734 O O . THR A 1 101 ? -118.333 21.038 130.916 1.00 3.00 106 THR A O 1
ATOM 738 N N . MET A 1 102 ? -119.851 21.415 129.276 1.00 4.37 107 MET A N 1
ATOM 739 C CA . MET A 1 102 ? -119.118 20.607 128.287 1.00 3.45 107 MET A CA 1
ATOM 740 C C . MET A 1 102 ? -117.729 21.213 128.091 1.00 3.56 107 MET A C 1
ATOM 741 O O . MET A 1 102 ? -116.721 20.506 128.041 1.00 3.86 107 MET A O 1
ATOM 746 N N . GLY A 1 103 ? -117.674 22.528 127.954 1.00 3.69 108 GLY A N 1
ATOM 747 C CA . GLY A 1 103 ? -116.387 23.174 127.783 1.00 4.44 108 GLY A CA 1
ATOM 748 C C . GLY A 1 103 ? -115.578 23.093 129.063 1.00 4.55 108 GLY A C 1
ATOM 749 O O . GLY A 1 103 ? -114.372 22.823 129.038 1.00 4.82 108 GLY A O 1
ATOM 750 N N . LEU A 1 104 ? -116.244 23.310 130.195 1.00 3.62 109 LEU A N 1
ATOM 751 C CA . LEU A 1 104 ? -115.551 23.299 131.475 1.00 5.48 109 LEU A CA 1
ATOM 752 C C . LEU A 1 104 ? -114.878 21.973 131.789 1.00 5.79 109 LEU A C 1
ATOM 753 O O . LEU A 1 104 ? -113.696 21.940 132.103 1.00 4.63 109 LEU A O 1
ATOM 758 N N . VAL A 1 105 ? -115.620 20.878 131.695 1.00 6.34 110 VAL A N 1
ATOM 759 C CA . VAL A 1 105 ? -115.025 19.600 132.067 1.00 6.35 110 VAL A CA 1
ATOM 760 C C . VAL A 1 105 ? -114.568 18.710 130.929 1.00 5.28 110 VAL A C 1
ATOM 761 O O . VAL A 1 105 ? -113.854 17.740 131.170 1.00 4.25 110 VAL A O 1
ATOM 765 N N . GLY A 1 106 ? -114.970 19.030 129.695 1.00 4.36 111 GLY A N 1
ATOM 766 C CA . GLY A 1 106 ? -114.533 18.237 128.550 1.00 4.44 111 GLY A CA 1
ATOM 767 C C . GLY A 1 106 ? -113.018 18.194 128.397 1.00 5.92 111 GLY A C 1
ATOM 768 O O . GLY A 1 106 ? -112.479 17.227 127.849 1.00 5.87 111 GLY A O 1
ATOM 769 N N . VAL A 1 107 ? -112.335 19.235 128.868 1.00 4.05 112 VAL A N 1
ATOM 770 C CA . VAL A 1 107 ? -110.873 19.322 128.786 1.00 5.61 112 VAL A CA 1
ATOM 771 C C . VAL A 1 107 ? -110.144 18.594 129.918 1.00 7.05 112 VAL A C 1
ATOM 772 O O . VAL A 1 107 ? -108.914 18.615 129.972 1.00 10.60 112 VAL A O 1
ATOM 776 N N . TYR A 1 108 ? -110.891 17.962 130.820 1.00 6.55 113 TYR A N 1
ATOM 777 C CA . TYR A 1 108 ? -110.275 17.189 131.900 1.00 6.38 113 TYR A CA 1
ATOM 778 C C . TYR A 1 108 ? -110.082 15.743 131.433 1.00 6.95 113 TYR A C 1
ATOM 779 O O . TYR A 1 108 ? -110.896 15.191 130.678 1.00 5.61 113 TYR A O 1
ATOM 788 N N . ASP A 1 109 ? -108.999 15.138 131.903 1.00 7.61 114 ASP A N 1
ATOM 789 C CA . ASP A 1 109 ? -108.635 13.780 131.539 1.00 9.39 114 ASP A CA 1
ATOM 790 C C . ASP A 1 109 ? -109.412 12.683 132.281 1.00 10.44 114 ASP A C 1
ATOM 791 O O . ASP A 1 109 ? -108.845 11.845 132.999 1.00 10.98 114 ASP A O 1
ATOM 796 N N . PHE A 1 110 ? -110.727 12.731 132.121 1.00 9.20 115 PHE A N 1
ATOM 797 C CA . PHE A 1 110 ? -111.636 11.727 132.659 1.00 8.95 115 PHE A CA 1
ATOM 798 C C . PHE A 1 110 ? -112.902 11.831 131.820 1.00 9.08 115 PHE A C 1
ATOM 799 O O . PHE A 1 110 ? -113.062 12.776 131.046 1.00 7.38 115 PHE A O 1
ATOM 807 N N . ASP A 1 111 ? -113.761 10.826 131.918 1.00 7.90 116 ASP A N 1
ATOM 808 C CA . ASP A 1 111 ? -114.997 10.812 131.163 1.00 8.03 116 ASP A CA 1
ATOM 809 C C . ASP A 1 111 ? -116.094 11.601 131.846 1.00 6.35 116 ASP A C 1
ATOM 810 O O . ASP A 1 111 ? -116.217 11.584 133.076 1.00 6.35 116 ASP A O 1
ATOM 815 N N . SER A 1 112 ? -116.899 12.273 131.031 1.00 6.43 117 SER A N 1
ATOM 816 C CA . SER A 1 112 ? -118.060 13.002 131.518 1.00 5.80 117 SER A CA 1
ATOM 817 C C . SER A 1 112 ? -119.212 12.776 130.524 1.00 5.61 117 SER A C 1
ATOM 818 O O . SER A 1 112 ? -119.031 12.850 129.306 1.00 7.43 117 SER A O 1
ATOM 821 N N . THR A 1 113 ? -120.395 12.466 131.049 1.00 5.82 118 THR A N 1
ATOM 822 C CA . THR A 1 113 ? -121.548 12.222 130.197 1.00 5.82 118 THR A CA 1
ATOM 823 C C . THR A 1 113 ? -122.625 13.252 130.466 1.00 5.91 118 THR A C 1
ATOM 824 O O . THR A 1 113 ? -122.868 13.635 131.611 1.00 6.03 118 THR A O 1
ATOM 828 N N . PHE A 1 114 ? -123.247 13.716 129.383 1.00 6.13 119 PHE A N 1
ATOM 829 C CA . PHE A 1 114 ? -124.254 14.759 129.452 1.00 4.96 119 PHE A CA 1
ATOM 830 C C . PHE A 1 114 ? -125.583 14.267 128.940 1.00 4.61 119 PHE A C 1
ATOM 831 O O . PHE A 1 114 ? -125.647 13.733 127.841 1.00 4.21 119 PHE A O 1
ATOM 839 N N . ILE A 1 115 ? -126.630 14.442 129.740 1.00 3.73 120 ILE A N 1
ATOM 840 C CA . ILE A 1 115 ? -127.982 14.036 129.348 1.00 4.14 120 ILE A CA 1
ATOM 841 C C . ILE A 1 115 ? -128.957 15.144 129.693 1.00 4.25 120 ILE A C 1
ATOM 842 O O . ILE A 1 115 ? -128.623 16.062 130.451 1.00 4.61 120 ILE A O 1
ATOM 847 N N . GLY A 1 116 ? -130.175 15.049 129.156 1.00 3.85 121 GLY A N 1
ATOM 848 C CA . GLY A 1 116 ? -131.153 16.080 129.427 1.00 5.26 121 GLY A CA 1
ATOM 849 C C . GLY A 1 116 ? -132.534 15.622 129.047 1.00 5.44 121 GLY A C 1
ATOM 850 O O . GLY A 1 116 ? -132.740 14.449 128.691 1.00 5.80 121 GLY A O 1
ATOM 851 N N . ASP A 1 117 ? -133.487 16.539 129.098 1.00 4.86 122 ASP A N 1
ATOM 852 C CA . ASP A 1 117 ? -134.859 16.156 128.789 1.00 4.62 122 ASP A CA 1
ATOM 853 C C . ASP A 1 117 ? -135.172 16.070 127.296 1.00 5.72 122 ASP A C 1
ATOM 854 O O . ASP A 1 117 ? -134.294 16.223 126.443 1.00 6.93 122 ASP A O 1
ATOM 859 N N . ALA A 1 118 ? -136.428 15.801 126.969 1.00 6.45 123 ALA A N 1
ATOM 860 C CA . ALA A 1 118 ? -136.794 15.651 125.570 1.00 6.52 123 ALA A CA 1
ATOM 861 C C . ALA A 1 118 ? -136.469 16.862 124.713 1.00 6.61 123 ALA A C 1
ATOM 862 O O . ALA A 1 118 ? -136.151 16.711 123.539 1.00 8.16 123 ALA A O 1
ATOM 864 N N . SER A 1 119 ? -136.586 18.055 125.295 1.00 5.78 124 SER A N 1
ATOM 865 C CA . SER A 1 119 ? -136.298 19.294 124.574 1.00 4.96 124 SER A CA 1
ATOM 866 C C . SER A 1 119 ? -134.777 19.500 124.375 1.00 3.99 124 SER A C 1
ATOM 867 O O . SER A 1 119 ? -134.322 19.743 123.250 1.00 3.34 124 SER A O 1
ATOM 870 N N . LEU A 1 120 ? -133.999 19.374 125.445 1.00 5.02 125 LEU A N 1
ATOM 871 C CA . LEU A 1 120 ? -132.553 19.586 125.347 1.00 4.44 125 LEU A CA 1
ATOM 872 C C . LEU A 1 120 ? -131.869 18.553 124.467 1.00 4.95 125 LEU A C 1
ATOM 873 O O . LEU A 1 120 ? -130.922 18.857 123.738 1.00 5.04 125 LEU A O 1
ATOM 878 N N . THR A 1 121 ? -132.398 17.339 124.496 1.00 5.48 126 THR A N 1
ATOM 879 C CA . THR A 1 121 ? -131.858 16.239 123.703 1.00 6.25 126 THR A CA 1
ATOM 880 C C . THR A 1 121 ? -132.014 16.439 122.189 1.00 5.95 126 THR A C 1
ATOM 881 O O . THR A 1 121 ? -131.376 15.735 121.392 1.00 7.18 126 THR A O 1
ATOM 885 N N . LYS A 1 122 ? -132.868 17.375 121.778 1.00 6.57 127 LYS A N 1
ATOM 886 C CA . LYS A 1 122 ? -133.026 17.634 120.334 1.00 6.48 127 LYS A CA 1
ATOM 887 C C . LYS A 1 122 ? -132.185 18.828 119.871 1.00 6.89 127 LYS A C 1
ATOM 888 O O . LYS A 1 122 ? -132.021 19.041 118.662 1.00 6.81 127 LYS A O 1
ATOM 894 N N . ARG A 1 123 ? -131.612 19.581 120.813 1.00 5.59 128 ARG A N 1
ATOM 895 C CA . ARG A 1 123 ? -130.863 20.789 120.440 1.00 5.60 128 ARG A CA 1
ATOM 896 C C . ARG A 1 123 ? -129.433 20.533 119.948 1.00 6.08 128 ARG A C 1
ATOM 897 O O . ARG A 1 123 ? -128.766 19.587 120.372 1.00 6.41 128 ARG A O 1
ATOM 905 N N . PRO A 1 124 ? -128.940 21.396 119.057 1.00 5.78 129 PRO A N 1
ATOM 906 C CA . PRO A 1 124 ? -127.583 21.193 118.531 1.00 5.70 129 PRO A CA 1
ATOM 907 C C . PRO A 1 124 ? -126.428 21.426 119.480 1.00 5.00 129 PRO A C 1
ATOM 908 O O . PRO A 1 124 ? -126.353 22.456 120.130 1.00 5.59 129 PRO A O 1
ATOM 912 N N . MET A 1 125 ? -125.530 20.449 119.572 1.00 3.83 130 MET A N 1
ATOM 913 C CA . MET A 1 125 ? -124.366 20.609 120.427 1.00 3.88 130 MET A CA 1
ATOM 914 C C . MET A 1 125 ? -123.088 20.761 119.615 1.00 4.10 130 MET A C 1
ATOM 915 O O . MET A 1 125 ? -122.049 21.100 120.171 1.00 3.98 130 MET A O 1
ATOM 920 N N . GLY A 1 126 ? -123.173 20.526 118.301 1.00 3.82 131 GLY A N 1
ATOM 921 C CA . GLY A 1 126 ? -121.995 20.637 117.449 1.00 3.98 131 GLY A CA 1
ATOM 922 C C . GLY A 1 126 ? -121.271 21.968 117.562 1.00 4.34 131 GLY A C 1
ATOM 923 O O . GLY A 1 126 ? -120.040 22.032 117.478 1.00 5.43 131 GLY A O 1
ATOM 924 N N . ARG A 1 127 ? -122.038 23.028 117.778 1.00 5.05 132 ARG A N 1
ATOM 925 C CA . ARG A 1 127 ? -121.462 24.370 117.880 1.00 4.08 132 ARG A CA 1
ATOM 926 C C . ARG A 1 127 ? -120.442 24.486 119.024 1.00 4.54 132 ARG A C 1
ATOM 927 O O . ARG A 1 127 ? -119.521 25.317 118.968 1.00 3.44 132 ARG A O 1
ATOM 935 N N . VAL A 1 128 ? -120.592 23.637 120.042 1.00 4.84 133 VAL A N 1
ATOM 936 C CA . VAL A 1 128 ? -119.633 23.600 121.147 1.00 5.35 133 VAL A CA 1
ATOM 937 C C . VAL A 1 128 ? -118.680 22.405 121.000 1.00 5.57 133 VAL A C 1
ATOM 938 O O . VAL A 1 128 ? -117.491 22.510 121.296 1.00 5.32 133 VAL A O 1
ATOM 945 N N . LEU A 1 129 ? -119.175 21.274 120.511 1.00 3.73 134 LEU A N 1
ATOM 946 C CA . LEU A 1 129 ? -118.301 20.103 120.392 1.00 3.12 134 LEU A CA 1
ATOM 947 C C . LEU A 1 129 ? -117.205 20.254 119.354 1.00 3.70 134 LEU A C 1
ATOM 948 O O . LEU A 1 129 ? -116.125 19.668 119.505 1.00 3.89 134 LEU A O 1
ATOM 953 N N . ASN A 1 130 ? -117.452 21.033 118.305 1.00 1.85 135 ASN A N 1
ATOM 954 C CA . ASN A 1 130 ? -116.429 21.217 117.282 1.00 3.67 135 ASN A CA 1
ATOM 955 C C . ASN A 1 130 ? -115.208 21.926 117.843 1.00 3.18 135 ASN A C 1
ATOM 956 O O . ASN A 1 130 ? -114.099 21.449 117.658 1.00 3.89 135 ASN A O 1
ATOM 961 N N . PRO A 1 131 ? -115.380 23.071 118.532 1.00 3.28 136 PRO A N 1
ATOM 962 C CA . PRO A 1 131 ? -114.147 23.663 119.051 1.00 3.94 136 PRO A CA 1
ATOM 963 C C . PRO A 1 131 ? -113.479 22.753 120.083 1.00 3.62 136 PRO A C 1
ATOM 964 O O . PRO A 1 131 ? -112.253 22.718 120.158 1.00 2.86 136 PRO A O 1
ATOM 968 N N . LEU A 1 132 ? -114.256 21.982 120.848 1.00 3.88 137 LEU A N 1
ATOM 969 C CA . LEU A 1 132 ? -113.633 21.074 121.814 1.00 3.89 137 LEU A CA 1
ATOM 970 C C . LEU A 1 132 ? -112.810 19.986 121.099 1.00 3.60 137 LEU A C 1
ATOM 971 O O . LEU A 1 132 ? -111.744 19.572 121.598 1.00 2.91 137 LEU A O 1
ATOM 976 N N . ARG A 1 133 ? -113.283 19.526 119.936 1.00 4.31 138 ARG A N 1
ATOM 977 C CA . ARG A 1 133 ? -112.518 18.534 119.178 1.00 3.24 138 ARG A CA 1
ATOM 978 C C . ARG A 1 133 ? -111.183 19.179 118.774 1.00 3.43 138 ARG A C 1
ATOM 979 O O . ARG A 1 133 ? -110.151 18.521 118.792 1.00 4.51 138 ARG A O 1
ATOM 987 N N . GLU A 1 134 ? -111.195 20.469 118.439 1.00 3.14 139 GLU A N 1
ATOM 988 C CA . GLU A 1 134 ? -109.963 21.144 118.044 1.00 5.21 139 GLU A CA 1
ATOM 989 C C . GLU A 1 134 ? -109.011 21.219 119.235 1.00 4.61 139 GLU A C 1
ATOM 990 O O . GLU A 1 134 ? -107.781 21.155 119.073 1.00 5.18 139 GLU A O 1
ATOM 996 N N . MET A 1 135 ? -109.582 21.338 120.433 1.00 3.28 140 MET A N 1
ATOM 997 C CA . MET A 1 135 ? -108.793 21.399 121.655 1.00 4.84 140 MET A CA 1
ATOM 998 C C . MET A 1 135 ? -108.305 20.007 122.103 1.00 5.84 140 MET A C 1
ATOM 999 O O . MET A 1 135 ? -107.573 19.887 123.083 1.00 6.71 140 MET A O 1
ATOM 1004 N N . GLY A 1 136 ? -108.698 18.961 121.378 1.00 5.54 141 GLY A N 1
ATOM 1005 C CA . GLY A 1 136 ? -108.235 17.618 121.726 1.00 4.88 141 GLY A CA 1
ATOM 1006 C C . GLY A 1 136 ? -109.196 16.727 122.496 1.00 4.77 141 GLY A C 1
ATOM 1007 O O . GLY A 1 136 ? -108.837 15.630 122.900 1.00 6.37 141 GLY A O 1
ATOM 1008 N N . VAL A 1 137 ? -110.419 17.189 122.708 1.00 4.09 142 VAL A N 1
ATOM 1009 C CA . VAL A 1 137 ? -111.404 16.403 123.430 1.00 5.51 142 VAL A CA 1
ATOM 1010 C C . VAL A 1 137 ? -111.974 15.333 122.503 1.00 6.59 142 VAL A C 1
ATOM 1011 O O . VAL A 1 137 ? -112.251 15.605 121.324 1.00 6.27 142 VAL A O 1
ATOM 1015 N N . GLN A 1 138 ? -112.134 14.120 123.032 1.00 5.72 143 GLN A N 1
ATOM 1016 C CA . GLN A 1 138 ? -112.722 13.012 122.292 1.00 7.38 143 GLN A CA 1
ATOM 1017 C C . GLN A 1 138 ? -114.215 13.057 122.572 1.00 7.15 143 GLN A C 1
ATOM 1018 O O . GLN A 1 138 ? -114.641 13.057 123.733 1.00 4.84 143 GLN A O 1
ATOM 1024 N N . VAL A 1 139 ? -115.003 13.061 121.499 1.00 5.96 144 VAL A N 1
ATOM 1025 C CA . VAL A 1 139 ? -116.457 13.186 121.589 1.00 5.36 144 VAL A CA 1
ATOM 1026 C C . VAL A 1 139 ? -117.247 11.977 121.091 1.00 5.20 144 VAL A C 1
ATOM 1027 O O . VAL A 1 139 ? -117.026 11.517 119.976 1.00 5.86 144 VAL A O 1
ATOM 1031 N N . LYS A 1 140 ? -118.175 11.493 121.923 1.00 3.89 145 LYS A N 1
ATOM 1032 C CA . LYS A 1 140 ? -119.085 10.415 121.547 1.00 5.91 145 LYS A CA 1
ATOM 1033 C C . LYS A 1 140 ? -120.471 11.032 121.693 1.00 6.79 145 LYS A C 1
ATOM 1034 O O . LYS A 1 140 ? -120.915 11.331 122.789 1.00 8.01 145 LYS A O 1
ATOM 1040 N N . SER A 1 141 ? -121.140 11.267 120.579 1.00 5.58 146 SER A N 1
ATOM 1041 C CA . SER A 1 141 ? -122.458 11.900 120.600 1.00 4.14 146 SER A CA 1
ATOM 1042 C C . SER A 1 141 ? -123.436 11.109 119.745 1.00 5.28 146 SER A C 1
ATOM 1043 O O . SER A 1 141 ? -123.032 10.207 119.024 1.00 6.39 146 SER A O 1
ATOM 1046 N N . GLU A 1 142 ? -124.720 11.433 119.849 1.00 4.78 147 GLU A N 1
ATOM 1047 C CA . GLU A 1 142 ? -125.710 10.796 118.992 1.00 4.75 147 GLU A CA 1
ATOM 1048 C C . GLU A 1 142 ? -125.683 11.556 117.662 1.00 5.22 147 GLU A C 1
ATOM 1049 O O . GLU A 1 142 ? -125.168 12.681 117.585 1.00 5.56 147 GLU A O 1
ATOM 1055 N N . ASP A 1 143 ? -126.232 10.947 116.616 1.00 5.05 148 ASP A N 1
ATOM 1056 C CA . ASP A 1 143 ? -126.212 11.560 115.286 1.00 6.53 148 ASP A CA 1
ATOM 1057 C C . ASP A 1 143 ? -126.669 13.020 115.294 1.00 6.32 148 ASP A C 1
ATOM 1058 O O . ASP A 1 143 ? -127.681 13.371 115.909 1.00 8.35 148 ASP A O 1
ATOM 1063 N N . GLY A 1 144 ? -125.916 13.865 114.585 1.00 6.32 149 GLY A N 1
ATOM 1064 C CA . GLY A 1 144 ? -126.230 15.277 114.521 1.00 5.56 149 GLY A CA 1
ATOM 1065 C C . GLY A 1 144 ? -125.614 16.036 115.684 1.00 5.31 149 GLY A C 1
ATOM 1066 O O . GLY A 1 144 ? -125.897 17.221 115.886 1.00 5.54 149 GLY A O 1
ATOM 1067 N N . ASP A 1 145 ? -124.749 15.351 116.423 1.00 3.77 150 ASP A N 1
ATOM 1068 C CA . ASP A 1 145 ? -124.088 15.910 117.624 1.00 4.40 150 ASP A CA 1
ATOM 1069 C C . ASP A 1 145 ? -125.150 16.360 118.643 1.00 5.63 150 ASP A C 1
ATOM 1070 O O . ASP A 1 145 ? -125.205 17.523 119.024 1.00 6.03 150 ASP A O 1
ATOM 1075 N N . ARG A 1 146 ? -126.006 15.414 119.041 1.00 5.28 151 ARG A N 1
ATOM 1076 C CA . ARG A 1 146 ? -127.057 15.637 120.024 1.00 6.47 151 ARG A CA 1
ATOM 1077 C C . ARG A 1 146 ? -126.759 14.775 121.246 1.00 6.18 151 ARG A C 1
ATOM 1078 O O . ARG A 1 146 ? -125.963 13.825 121.170 1.00 4.05 151 ARG A O 1
ATOM 1086 N N . LEU A 1 147 ? -127.395 15.110 122.368 1.00 4.67 152 LEU A N 1
ATOM 1087 C CA . LEU A 1 147 ? -127.268 14.315 123.583 1.00 5.37 152 LEU A CA 1
ATOM 1088 C C . LEU A 1 147 ? -127.908 12.939 123.348 1.00 5.79 152 LEU A C 1
ATOM 1089 O O . LEU A 1 147 ? -128.791 12.778 122.497 1.00 5.76 152 LEU A O 1
ATOM 1094 N N . PRO A 1 148 ? -127.465 11.922 124.102 1.00 5.54 153 PRO A N 1
ATOM 1095 C CA . PRO A 1 148 ? -126.419 11.992 125.127 1.00 3.69 153 PRO A CA 1
ATOM 1096 C C . PRO A 1 148 ? -125.045 12.152 124.506 1.00 4.14 153 PRO A C 1
ATOM 1097 O O . PRO A 1 148 ? -124.767 11.652 123.402 1.00 4.29 153 PRO A O 1
ATOM 1101 N N . VAL A 1 149 ? -124.167 12.812 125.244 1.00 4.89 154 VAL A N 1
ATOM 1102 C CA . VAL A 1 149 ? -122.799 13.035 124.796 1.00 4.58 154 VAL A CA 1
ATOM 1103 C C . VAL A 1 149 ? -121.845 12.627 125.908 1.00 4.97 154 VAL A C 1
ATOM 1104 O O . VAL A 1 149 ? -122.111 12.904 127.083 1.00 5.16 154 VAL A O 1
ATOM 1108 N N . THR A 1 150 ? -120.771 11.921 125.539 1.00 5.38 155 THR A N 1
ATOM 1109 C CA . THR A 1 150 ? -119.739 11.564 126.501 1.00 6.19 155 THR A CA 1
ATOM 1110 C C . THR A 1 150 ? -118.445 12.176 125.991 1.00 6.58 155 THR A C 1
ATOM 1111 O O . THR A 1 150 ? -118.067 11.993 124.834 1.00 7.03 155 THR A O 1
ATOM 1115 N N . LEU A 1 151 ? -117.787 12.933 126.856 1.00 5.35 156 LEU A N 1
ATOM 1116 C CA . LEU A 1 151 ? -116.528 13.597 126.521 1.00 5.37 156 LEU A CA 1
ATOM 1117 C C . LEU A 1 151 ? -115.393 12.981 127.305 1.00 6.11 156 LEU A C 1
ATOM 1118 O O . LEU A 1 151 ? -115.606 12.492 128.401 1.00 5.08 156 LEU A O 1
ATOM 1123 N N . ARG A 1 152 ? -114.196 13.012 126.725 1.00 6.49 157 ARG A N 1
ATOM 1124 C CA . ARG A 1 152 ? -112.981 12.530 127.396 1.00 7.82 157 ARG A CA 1
ATOM 1125 C C . ARG A 1 152 ? -111.903 13.481 126.947 1.00 7.92 157 ARG A C 1
ATOM 1126 O O . ARG A 1 152 ? -111.556 13.528 125.768 1.00 6.54 157 ARG A O 1
ATOM 1134 N N . GLY A 1 153 ? -111.387 14.255 127.893 1.00 5.25 158 GLY A N 1
ATOM 1135 C CA . GLY A 1 153 ? -110.371 15.219 127.566 1.00 5.72 158 GLY A CA 1
ATOM 1136 C C . GLY A 1 153 ? -109.007 14.585 127.431 1.00 8.29 158 GLY A C 1
ATOM 1137 O O . GLY A 1 153 ? -108.790 13.475 127.914 1.00 9.02 158 GLY A O 1
ATOM 1138 N N . PRO A 1 154 ? -108.072 15.262 126.761 1.00 8.08 159 PRO A N 1
ATOM 1139 C CA . PRO A 1 154 ? -106.712 14.760 126.572 1.00 9.45 159 PRO A CA 1
ATOM 1140 C C . PRO A 1 154 ? -105.880 15.035 127.825 1.00 11.18 159 PRO A C 1
ATOM 1141 O O . PRO A 1 154 ? -106.306 15.768 128.729 1.00 10.80 159 PRO A O 1
ATOM 1145 N N . LYS A 1 155 ? -104.694 14.444 127.896 1.00 12.23 160 LYS A N 1
ATOM 1146 C CA . LYS A 1 155 ? -103.841 14.686 129.044 1.00 14.13 160 LYS A CA 1
ATOM 1147 C C . LYS A 1 155 ? -103.514 16.168 129.110 1.00 13.17 160 LYS A C 1
ATOM 1148 O O . LYS A 1 155 ? -103.498 16.770 130.191 1.00 13.72 160 LYS A O 1
ATOM 1154 N N . THR A 1 156 ? -103.243 16.746 127.938 1.00 11.40 161 THR A N 1
ATOM 1155 C CA . THR A 1 156 ? -102.915 18.168 127.800 1.00 11.51 161 THR A CA 1
ATOM 1156 C C . THR A 1 156 ? -103.728 18.767 126.643 1.00 9.00 161 THR A C 1
ATOM 1157 O O . THR A 1 156 ? -103.466 18.482 125.462 1.00 10.07 161 THR A O 1
ATOM 1161 N N . PRO A 1 157 ? -104.737 19.591 126.962 1.00 7.16 162 PRO A N 1
ATOM 1162 C CA . PRO A 1 157 ? -105.558 20.206 125.903 1.00 6.76 162 PRO A CA 1
ATOM 1163 C C . PRO A 1 157 ? -104.742 21.199 125.086 1.00 6.26 162 PRO A C 1
ATOM 1164 O O . PRO A 1 157 ? -103.724 21.714 125.548 1.00 7.37 162 PRO A O 1
ATOM 1168 N N . THR A 1 158 ? -105.215 21.485 123.877 1.00 6.17 163 THR A N 1
ATOM 1169 C CA . THR A 1 158 ? -104.564 22.423 122.963 1.00 6.61 163 THR A CA 1
ATOM 1170 C C . THR A 1 158 ? -105.358 23.739 122.945 1.00 6.18 163 THR A C 1
ATOM 1171 O O . THR A 1 158 ? -106.555 23.724 122.662 1.00 5.90 163 THR A O 1
ATOM 1175 N N . PRO A 1 159 ? -104.713 24.885 123.240 1.00 5.96 164 PRO A N 1
ATOM 1176 C CA . PRO A 1 159 ? -105.452 26.146 123.212 1.00 5.62 164 PRO A CA 1
ATOM 1177 C C . PRO A 1 159 ? -105.695 26.529 121.758 1.00 6.39 164 PRO A C 1
ATOM 1178 O O . PRO A 1 159 ? -104.881 26.234 120.870 1.00 7.05 164 PRO A O 1
ATOM 1182 N N . ILE A 1 160 ? -106.827 27.162 121.503 1.00 5.14 165 ILE A N 1
ATOM 1183 C CA . ILE A 1 160 ? -107.165 27.551 120.148 1.00 6.19 165 ILE A CA 1
ATOM 1184 C C . ILE A 1 160 ? -107.595 29.010 120.084 1.00 6.55 165 ILE A C 1
ATOM 1185 O O . ILE A 1 160 ? -107.786 29.669 121.122 1.00 5.60 165 ILE A O 1
ATOM 1190 N N . THR A 1 161 ? -107.728 29.501 118.852 1.00 5.56 166 THR A N 1
ATOM 1191 C CA . THR A 1 161 ? -108.223 30.836 118.573 1.00 7.60 166 THR A CA 1
ATOM 1192 C C . THR A 1 161 ? -109.474 30.482 117.767 1.00 7.41 166 THR A C 1
ATOM 1193 O O . THR A 1 161 ? -109.390 29.931 116.667 1.00 9.27 166 THR A O 1
ATOM 1197 N N . TYR A 1 162 ? -110.632 30.795 118.320 1.00 7.04 167 TYR A N 1
ATOM 1198 C CA . TYR A 1 162 ? -111.881 30.411 117.695 1.00 5.93 167 TYR A CA 1
ATOM 1199 C C . TYR A 1 162 ? -112.808 31.547 117.345 1.00 6.05 167 TYR A C 1
ATOM 1200 O O . TYR A 1 162 ? -113.191 32.314 118.219 1.00 6.03 167 TYR A O 1
ATOM 1209 N N . ARG A 1 163 ? -113.177 31.651 116.068 1.00 6.51 168 ARG A N 1
ATOM 1210 C CA . ARG A 1 163 ? -114.099 32.696 115.677 1.00 7.89 168 ARG A CA 1
ATOM 1211 C C . ARG A 1 163 ? -115.482 32.061 115.704 1.00 7.19 168 ARG A C 1
ATOM 1212 O O . ARG A 1 163 ? -115.776 31.159 114.926 1.00 9.29 168 ARG A O 1
ATOM 1220 N N . VAL A 1 164 ? -116.334 32.541 116.597 1.00 6.61 169 VAL A N 1
ATOM 1221 C CA . VAL A 1 164 ? -117.676 31.973 116.750 1.00 5.75 169 VAL A CA 1
ATOM 1222 C C . VAL A 1 164 ? -118.493 32.312 115.502 1.00 6.52 169 VAL A C 1
ATOM 1223 O O . VAL A 1 164 ? -118.655 33.472 115.147 1.00 6.60 169 VAL A O 1
ATOM 1227 N N . PRO A 1 165 ? -119.024 31.281 114.822 1.00 8.40 170 PRO A N 1
ATOM 1228 C CA . PRO A 1 165 ? -119.798 31.454 113.584 1.00 8.60 170 PRO A CA 1
ATOM 1229 C C . PRO A 1 165 ? -121.198 32.045 113.656 1.00 8.79 170 PRO A C 1
ATOM 1230 O O . PRO A 1 165 ? -121.676 32.626 112.677 1.00 11.18 170 PRO A O 1
ATOM 1234 N N . MET A 1 166 ? -121.861 31.905 114.800 1.00 8.42 171 MET A N 1
ATOM 1235 C CA . MET A 1 166 ? -123.186 32.489 114.996 1.00 7.58 171 MET A CA 1
ATOM 1236 C C . MET A 1 166 ? -123.094 33.323 116.280 1.00 8.07 171 MET A C 1
ATOM 1237 O O . MET A 1 166 ? -122.119 33.195 117.034 1.00 6.97 171 MET A O 1
ATOM 1242 N N . ALA A 1 167 ? -124.078 34.189 116.517 1.00 6.22 172 ALA A N 1
ATOM 1243 C CA . ALA A 1 167 ? -124.062 35.065 117.686 1.00 6.05 172 ALA A CA 1
ATOM 1244 C C . ALA A 1 167 ? -124.483 34.350 118.966 1.00 5.51 172 ALA A C 1
ATOM 1245 O O . ALA A 1 167 ? -125.530 34.658 119.545 1.00 5.77 172 ALA A O 1
ATOM 1247 N N . SER A 1 168 ? -123.634 33.416 119.398 1.00 3.97 173 SER A N 1
ATOM 1248 C CA . SER A 1 168 ? -123.873 32.594 120.579 1.00 4.08 173 SER A CA 1
ATOM 1249 C C . SER A 1 168 ? -122.964 32.880 121.758 1.00 3.39 173 SER A C 1
ATOM 1250 O O . SER A 1 168 ? -121.756 32.632 121.680 1.00 4.13 173 SER A O 1
ATOM 1253 N N . ALA A 1 169 ? -123.538 33.381 122.847 1.00 3.66 174 ALA A N 1
ATOM 1254 C CA . ALA A 1 169 ? -122.737 33.610 124.050 1.00 2.53 174 ALA A CA 1
ATOM 1255 C C . ALA A 1 169 ? -122.395 32.248 124.670 1.00 3.16 174 ALA A C 1
ATOM 1256 O O . ALA A 1 169 ? -121.363 32.123 125.310 1.00 3.52 174 ALA A O 1
ATOM 1258 N N . GLN A 1 170 ? -123.230 31.228 124.474 1.00 5.24 175 GLN A N 1
ATOM 1259 C CA . GLN A 1 170 ? -122.904 29.912 125.043 1.00 4.91 175 GLN A CA 1
ATOM 1260 C C . GLN A 1 170 ? -121.662 29.294 124.381 1.00 5.31 175 GLN A C 1
ATOM 1261 O O . GLN A 1 170 ? -120.836 28.667 125.059 1.00 4.10 175 GLN A O 1
ATOM 1267 N N . VAL A 1 171 ? -121.503 29.469 123.070 1.00 2.83 176 VAL A N 1
ATOM 1268 C CA . VAL A 1 171 ? -120.312 28.924 122.421 1.00 1.92 176 VAL A CA 1
ATOM 1269 C C . VAL A 1 171 ? -119.075 29.673 122.888 1.00 2.86 176 VAL A C 1
ATOM 1270 O O . VAL A 1 171 ? -118.058 29.063 123.240 1.00 3.40 176 VAL A O 1
ATOM 1274 N N . LYS A 1 172 ? -119.151 30.994 122.902 1.00 3.40 177 LYS A N 1
ATOM 1275 C CA . LYS A 1 172 ? -118.029 31.790 123.404 1.00 2.67 177 LYS A CA 1
ATOM 1276 C C . LYS A 1 172 ? -117.689 31.335 124.833 1.00 2.58 177 LYS A C 1
ATOM 1277 O O . LYS A 1 172 ? -116.517 31.133 125.178 1.00 2.03 177 LYS A O 1
ATOM 1283 N N . SER A 1 173 ? -118.722 31.143 125.654 1.00 2.97 178 SER A N 1
ATOM 1284 C CA . SER A 1 173 ? -118.521 30.754 127.053 1.00 2.81 178 SER A CA 1
ATOM 1285 C C . SER A 1 173 ? -117.874 29.384 127.211 1.00 2.71 178 SER A C 1
ATOM 1286 O O . SER A 1 173 ? -116.994 29.205 128.035 1.00 3.48 178 SER A O 1
ATOM 1289 N N . ALA A 1 174 ? -118.330 28.418 126.416 1.00 3.28 179 ALA A N 1
ATOM 1290 C CA . ALA A 1 174 ? -117.786 27.071 126.475 1.00 4.50 179 ALA A CA 1
ATOM 1291 C C . ALA A 1 174 ? -116.307 27.052 126.113 1.00 4.47 179 ALA A C 1
ATOM 1292 O O . ALA A 1 174 ? -115.527 26.372 126.759 1.00 3.86 179 ALA A O 1
ATOM 1294 N N . VAL A 1 175 ? -115.921 27.792 125.072 1.00 4.42 180 VAL A N 1
ATOM 1295 C CA . VAL A 1 175 ? -114.518 27.808 124.686 1.00 3.15 180 VAL A CA 1
ATOM 1296 C C . VAL A 1 175 ? -113.666 28.495 125.781 1.00 3.24 180 VAL A C 1
ATOM 1297 O O . VAL A 1 175 ? -112.575 28.032 126.129 1.00 2.61 180 VAL A O 1
ATOM 1301 N N . LEU A 1 176 ? -114.154 29.589 126.355 1.00 2.53 181 LEU A N 1
ATOM 1302 C CA . LEU A 1 176 ? -113.408 30.237 127.431 1.00 2.12 181 LEU A CA 1
ATOM 1303 C C . LEU A 1 176 ? -113.287 29.322 128.667 1.00 1.58 181 LEU A C 1
ATOM 1304 O O . LEU A 1 176 ? -112.217 29.240 129.261 1.00 3.02 181 LEU A O 1
ATOM 1309 N N . LEU A 1 177 ? -114.356 28.612 129.040 1.00 2.51 182 LEU A N 1
ATOM 1310 C CA . LEU A 1 177 ? -114.289 27.739 130.215 1.00 2.90 182 LEU A CA 1
ATOM 1311 C C . LEU A 1 177 ? -113.323 26.593 129.934 1.00 2.49 182 LEU A C 1
ATOM 1312 O O . LEU A 1 177 ? -112.576 26.179 130.833 1.00 3.60 182 LEU A O 1
ATOM 1317 N N . ALA A 1 178 ? -113.311 26.083 128.701 1.00 2.67 183 ALA A N 1
ATOM 1318 C CA . ALA A 1 178 ? -112.344 25.033 128.349 1.00 2.11 183 ALA A CA 1
ATOM 1319 C C . ALA A 1 178 ? -110.921 25.582 128.513 1.00 3.16 183 ALA A C 1
ATOM 1320 O O . ALA A 1 178 ? -110.003 24.877 128.968 1.00 4.64 183 ALA A O 1
ATOM 1322 N N . GLY A 1 179 ? -110.737 26.849 128.144 1.00 3.58 184 GLY A N 1
ATOM 1323 C CA . GLY A 1 179 ? -109.438 27.492 128.280 1.00 3.78 184 GLY A CA 1
ATOM 1324 C C . GLY A 1 179 ? -108.916 27.533 129.700 1.00 5.07 184 GLY A C 1
ATOM 1325 O O . GLY A 1 179 ? -107.693 27.551 129.896 1.00 4.55 184 GLY A O 1
ATOM 1326 N N . LEU A 1 180 ? -109.806 27.529 130.698 1.00 3.36 185 LEU A N 1
ATOM 1327 C CA . LEU A 1 180 ? -109.351 27.561 132.098 1.00 4.87 185 LEU A CA 1
ATOM 1328 C C . LEU A 1 180 ? -108.437 26.403 132.459 1.00 3.66 185 LEU A C 1
ATOM 1329 O O . LEU A 1 180 ? -107.538 26.563 133.302 1.00 5.97 185 LEU A O 1
ATOM 1334 N N . ASN A 1 181 ? -108.638 25.237 131.848 1.00 4.63 186 ASN A N 1
ATOM 1335 C CA . ASN A 1 181 ? -107.770 24.105 132.171 1.00 5.80 186 ASN A CA 1
ATOM 1336 C C . ASN A 1 181 ? -106.807 23.745 131.039 1.00 6.28 186 ASN A C 1
ATOM 1337 O O . ASN A 1 181 ? -106.275 22.630 130.986 1.00 6.41 186 ASN A O 1
ATOM 1342 N N . THR A 1 182 ? -106.558 24.706 130.156 1.00 4.86 187 THR A N 1
ATOM 1343 C CA . THR A 1 182 ? -105.698 24.500 128.993 1.00 5.12 187 THR A CA 1
ATOM 1344 C C . THR A 1 182 ? -104.476 25.392 129.113 1.00 6.55 187 THR A C 1
ATOM 1345 O O . THR A 1 182 ? -104.598 26.585 129.376 1.00 5.68 187 THR A O 1
ATOM 1349 N N . PRO A 1 183 ? -103.275 24.812 128.967 1.00 5.79 188 PRO A N 1
ATOM 1350 C CA . PRO A 1 183 ? -102.088 25.658 129.087 1.00 6.97 188 PRO A CA 1
ATOM 1351 C C . PRO A 1 183 ? -101.945 26.528 127.850 1.00 8.16 188 PRO A C 1
ATOM 1352 O O . PRO A 1 183 ? -102.199 26.073 126.738 1.00 10.90 188 PRO A O 1
ATOM 1356 N N . GLY A 1 184 ? -101.559 27.784 128.043 1.00 6.54 189 GLY A N 1
ATOM 1357 C CA . GLY A 1 184 ? -101.393 28.682 126.915 1.00 6.75 189 GLY A CA 1
ATOM 1358 C C . GLY A 1 184 ? -102.541 29.676 126.856 1.00 6.47 189 GLY A C 1
ATOM 1359 O O . GLY A 1 184 ? -103.332 29.764 127.794 1.00 6.84 189 GLY A O 1
ATOM 1360 N N . ILE A 1 185 ? -102.644 30.388 125.743 1.00 4.71 190 ILE A N 1
ATOM 1361 C CA . ILE A 1 185 ? -103.663 31.405 125.550 1.00 5.47 190 ILE A CA 1
ATOM 1362 C C . ILE A 1 185 ? -104.813 30.975 124.642 1.00 3.57 190 ILE A C 1
ATOM 1363 O O . ILE A 1 185 ? -104.604 30.625 123.480 1.00 5.32 190 ILE A O 1
ATOM 1368 N N . THR A 1 186 ? -106.028 30.989 125.192 1.00 4.20 191 THR A N 1
ATOM 1369 C CA . THR A 1 186 ? -107.215 30.666 124.415 1.00 4.68 191 THR A CA 1
ATOM 1370 C C . THR A 1 186 ? -107.825 31.987 123.977 1.00 5.78 191 THR A C 1
ATOM 1371 O O . THR A 1 186 ? -107.954 32.931 124.774 1.00 5.93 191 THR A O 1
ATOM 1375 N N . THR A 1 187 ? -108.176 32.070 122.700 1.00 3.91 192 THR A N 1
ATOM 1376 C CA . THR A 1 187 ? -108.756 33.296 122.182 1.00 4.37 192 THR A CA 1
ATOM 1377 C C . THR A 1 187 ? -110.099 33.049 121.519 1.00 4.92 192 THR A C 1
ATOM 1378 O O . THR A 1 187 ? -110.248 32.124 120.714 1.00 6.21 192 THR A O 1
ATOM 1382 N N . VAL A 1 188 ? -111.083 33.861 121.889 1.00 3.70 193 VAL A N 1
ATOM 1383 C CA . VAL A 1 188 ? -112.392 33.771 121.257 1.00 3.67 193 VAL A CA 1
ATOM 1384 C C . VAL A 1 188 ? -112.634 35.084 120.540 1.00 5.31 193 VAL A C 1
ATOM 1385 O O . VAL A 1 188 ? -112.471 36.159 121.124 1.00 4.67 193 VAL A O 1
ATOM 1389 N N . ILE A 1 189 ? -113.008 34.986 119.267 1.00 5.35 194 ILE A N 1
ATOM 1390 C CA . ILE A 1 189 ? -113.304 36.166 118.463 1.00 5.25 194 ILE A CA 1
ATOM 1391 C C . ILE A 1 189 ? -114.793 36.137 118.163 1.00 5.25 194 ILE A C 1
ATOM 1392 O O . ILE A 1 189 ? -115.331 35.179 117.623 1.00 7.75 194 ILE A O 1
ATOM 1397 N N . GLU A 1 190 ? -115.448 37.213 118.551 1.00 6.43 195 GLU A N 1
ATOM 1398 C CA . GLU A 1 190 ? -116.874 37.378 118.392 1.00 9.07 195 GLU A CA 1
ATOM 1399 C C . GLU A 1 190 ? -117.129 38.552 117.430 1.00 9.47 195 GLU A C 1
ATOM 1400 O O . GLU A 1 190 ? -116.866 39.702 117.767 1.00 9.21 195 GLU A O 1
ATOM 1406 N N . PRO A 1 191 ? -117.622 38.275 116.207 1.00 12.01 196 PRO A N 1
ATOM 1407 C CA . PRO A 1 191 ? -117.863 39.396 115.287 1.00 13.57 196 PRO A CA 1
ATOM 1408 C C . PRO A 1 191 ? -118.988 40.328 115.710 1.00 13.29 196 PRO A C 1
ATOM 1409 O O . PRO A 1 191 ? -118.984 41.510 115.363 1.00 14.07 196 PRO A O 1
ATOM 1413 N N . ILE A 1 192 ? -119.952 39.796 116.459 1.00 12.27 197 ILE A N 1
ATOM 1414 C CA . ILE A 1 192 ? -121.059 40.604 116.964 1.00 11.05 197 ILE A CA 1
ATOM 1415 C C . ILE A 1 192 ? -121.182 40.275 118.452 1.00 8.77 197 ILE A C 1
ATOM 1416 O O . ILE A 1 192 ? -121.210 39.112 118.839 1.00 9.52 197 ILE A O 1
ATOM 1421 N N . MET A 1 193 ? -121.240 41.310 119.274 1.00 8.92 198 MET A N 1
ATOM 1422 C CA . MET A 1 193 ? -121.296 41.113 120.712 1.00 6.07 198 MET A CA 1
ATOM 1423 C C . MET A 1 193 ? -122.494 40.330 121.202 1.00 6.56 198 MET A C 1
ATOM 1424 O O . MET A 1 193 ? -123.617 40.542 120.744 1.00 6.59 198 MET A O 1
ATOM 1429 N N . THR A 1 194 ? -122.241 39.403 122.125 1.00 5.42 199 THR A N 1
ATOM 1430 C CA . THR A 1 194 ? -123.316 38.623 122.740 1.00 5.17 199 THR A CA 1
ATOM 1431 C C . THR A 1 194 ? -123.167 38.846 124.248 1.00 5.91 199 THR A C 1
ATOM 1432 O O . THR A 1 194 ? -122.135 39.384 124.691 1.00 6.06 199 THR A O 1
ATOM 1436 N N . ARG A 1 195 ? -124.147 38.413 125.038 1.00 4.47 200 ARG A N 1
ATOM 1437 C CA . ARG A 1 195 ? -124.064 38.667 126.480 1.00 3.86 200 ARG A CA 1
ATOM 1438 C C . ARG A 1 195 ? -122.685 38.284 127.005 1.00 5.00 200 ARG A C 1
ATOM 1439 O O . ARG A 1 195 ? -122.117 37.260 126.648 1.00 3.90 200 ARG A O 1
ATOM 1447 N N . ASP A 1 196 ? -122.166 39.162 127.853 1.00 4.13 201 ASP A N 1
ATOM 1448 C CA . ASP A 1 196 ? -120.790 39.044 128.326 1.00 4.04 201 ASP A CA 1
ATOM 1449 C C . ASP A 1 196 ? -120.592 38.695 129.787 1.00 4.84 201 ASP A C 1
ATOM 1450 O O . ASP A 1 196 ? -119.567 39.036 130.399 1.00 5.65 201 ASP A O 1
ATOM 1455 N N . HIS A 1 197 ? -121.551 37.964 130.340 1.00 4.33 202 HIS A N 1
ATOM 1456 C CA . HIS A 1 197 ? -121.442 37.560 131.736 1.00 3.11 202 HIS A CA 1
ATOM 1457 C C . HIS A 1 197 ? -120.216 36.710 132.016 1.00 3.61 202 HIS A C 1
ATOM 1458 O O . HIS A 1 197 ? -119.571 36.863 133.057 1.00 4.48 202 HIS A O 1
ATOM 1465 N N . THR A 1 198 ? -119.856 35.830 131.083 1.00 3.42 203 THR A N 1
ATOM 1466 C CA . THR A 1 198 ? -118.683 34.990 131.297 1.00 3.63 203 THR A CA 1
ATOM 1467 C C . THR A 1 198 ? -117.424 35.837 131.435 1.00 3.10 203 THR A C 1
ATOM 1468 O O . THR A 1 198 ? -116.667 35.668 132.398 1.00 3.98 203 THR A O 1
ATOM 1472 N N . GLU A 1 199 ? -117.199 36.752 130.486 1.00 3.92 204 GLU A N 1
ATOM 1473 C CA . GLU A 1 199 ? -116.016 37.627 130.540 1.00 2.57 204 GLU A CA 1
ATOM 1474 C C . GLU A 1 199 ? -115.958 38.485 131.807 1.00 3.23 204 GLU A C 1
ATOM 1475 O O . GLU A 1 199 ? -114.913 38.560 132.477 1.00 5.03 204 GLU A O 1
ATOM 1481 N N . LYS A 1 200 ? -117.060 39.160 132.120 1.00 4.23 205 LYS A N 1
ATOM 1482 C CA . LYS A 1 200 ? -117.082 40.024 133.302 1.00 4.26 205 LYS A CA 1
ATOM 1483 C C . LYS A 1 200 ? -116.889 39.217 134.573 1.00 4.70 205 LYS A C 1
ATOM 1484 O O . LYS A 1 200 ? -116.136 39.617 135.462 1.00 5.66 205 LYS A O 1
ATOM 1490 N N . MET A 1 201 ? -117.552 38.070 134.671 1.00 3.82 206 MET A N 1
ATOM 1491 C CA . MET A 1 201 ? -117.430 37.289 135.897 1.00 4.64 206 MET A CA 1
ATOM 1492 C C . MET A 1 201 ? -116.064 36.615 136.057 1.00 4.83 206 MET A C 1
ATOM 1493 O O . MET A 1 201 ? -115.528 36.548 137.179 1.00 5.53 206 MET A O 1
ATOM 1498 N N . LEU A 1 202 ? -115.483 36.103 134.971 1.00 3.75 207 LEU A N 1
ATOM 1499 C CA . LEU A 1 202 ? -114.154 35.505 135.090 1.00 4.42 207 LEU A CA 1
ATOM 1500 C C . LEU A 1 202 ? -113.151 36.562 135.501 1.00 6.28 207 LEU A C 1
ATOM 1501 O O . LEU A 1 202 ? -112.249 36.278 136.283 1.00 5.51 207 LEU A O 1
ATOM 1506 N N . GLN A 1 203 ? -113.304 37.787 135.003 1.00 5.81 208 GLN A N 1
ATOM 1507 C CA . GLN A 1 203 ? -112.373 38.839 135.405 1.00 5.62 208 GLN A CA 1
ATOM 1508 C C . GLN A 1 203 ? -112.561 39.079 136.917 1.00 6.13 208 GLN A C 1
ATOM 1509 O O . GLN A 1 203 ? -111.583 39.253 137.644 1.00 5.96 208 GLN A O 1
ATOM 1515 N N . GLY A 1 204 ? -113.816 39.075 137.367 1.00 5.95 209 GLY A N 1
ATOM 1516 C CA . GLY A 1 204 ? -114.120 39.279 138.786 1.00 7.52 209 GLY A CA 1
ATOM 1517 C C . GLY A 1 204 ? -113.530 38.201 139.677 1.00 7.79 209 GLY A C 1
ATOM 1518 O O . GLY A 1 204 ? -113.197 38.462 140.842 1.00 8.80 209 GLY A O 1
ATOM 1519 N N . PHE A 1 205 ? -113.398 36.991 139.132 1.00 6.38 210 PHE A N 1
ATOM 1520 C CA . PHE A 1 205 ? -112.815 35.879 139.877 1.00 5.64 210 PHE A CA 1
ATOM 1521 C C . PHE A 1 205 ? -111.293 35.855 139.775 1.00 5.36 210 PHE A C 1
ATOM 1522 O O . PHE A 1 205 ? -110.656 34.929 140.266 1.00 7.54 210 PHE A O 1
ATOM 1530 N N . GLY A 1 206 ? -110.712 36.860 139.115 1.00 6.11 211 GLY A N 1
ATOM 1531 C CA . GLY A 1 206 ? -109.264 36.949 139.014 1.00 5.18 211 GLY A CA 1
ATOM 1532 C C . GLY A 1 206 ? -108.572 36.392 137.780 1.00 5.89 211 GLY A C 1
ATOM 1533 O O . GLY A 1 206 ? -107.340 36.390 137.705 1.00 6.63 211 GLY A O 1
ATOM 1534 N N . ALA A 1 207 ? -109.352 35.921 136.812 1.00 5.62 212 ALA A N 1
ATOM 1535 C CA . ALA A 1 207 ? -108.791 35.362 135.599 1.00 5.28 212 ALA A CA 1
ATOM 1536 C C . ALA A 1 207 ? -108.043 36.424 134.816 1.00 5.89 212 ALA A C 1
ATOM 1537 O O . ALA A 1 207 ? -108.465 37.582 134.788 1.00 6.01 212 ALA A O 1
ATOM 1539 N N . ASN A 1 208 ? -106.931 36.036 134.185 1.00 4.17 213 ASN A N 1
ATOM 1540 C CA . ASN A 1 208 ? -106.196 36.963 133.331 1.00 3.92 213 ASN A CA 1
ATOM 1541 C C . ASN A 1 208 ? -106.903 36.870 131.971 1.00 5.00 213 ASN A C 1
ATOM 1542 O O . ASN A 1 208 ? -106.473 36.121 131.073 1.00 3.94 213 ASN A O 1
ATOM 1547 N N . LEU A 1 209 ? -108.013 37.603 131.855 1.00 4.07 214 LEU A N 1
ATOM 1548 C CA . LEU A 1 209 ? -108.835 37.621 130.658 1.00 4.94 214 LEU A CA 1
ATOM 1549 C C . LEU A 1 209 ? -109.006 39.063 130.220 1.00 5.58 214 LEU A C 1
ATOM 1550 O O . LEU A 1 209 ? -109.359 39.930 131.018 1.00 6.56 214 LEU A O 1
ATOM 1555 N N . THR A 1 210 ? -108.734 39.317 128.950 1.00 4.79 215 THR A N 1
ATOM 1556 C CA . THR A 1 210 ? -108.876 40.659 128.424 1.00 5.91 215 THR A CA 1
ATOM 1557 C C . THR A 1 210 ? -109.854 40.671 127.262 1.00 5.75 215 THR A C 1
ATOM 1558 O O . THR A 1 210 ? -110.030 39.667 126.565 1.00 5.01 215 THR A O 1
ATOM 1562 N N . VAL A 1 211 ? -110.480 41.820 127.057 1.00 5.86 216 VAL A N 1
ATOM 1563 C CA . VAL A 1 211 ? -111.409 41.980 125.945 1.00 6.49 216 VAL A CA 1
ATOM 1564 C C . VAL A 1 211 ? -110.965 43.217 125.184 1.00 7.64 216 VAL A C 1
ATOM 1565 O O . VAL A 1 211 ? -110.796 44.280 125.785 1.00 8.80 216 VAL A O 1
ATOM 1569 N N . GLU A 1 212 ? -110.754 43.074 123.884 1.00 7.19 217 GLU A N 1
ATOM 1570 C CA . GLU A 1 212 ? -110.365 44.202 123.037 1.00 7.88 217 GLU A CA 1
ATOM 1571 C C . GLU A 1 212 ? -111.410 44.326 121.934 1.00 8.28 217 GLU A C 1
ATOM 1572 O O . GLU A 1 212 ? -111.732 43.346 121.242 1.00 7.51 217 GLU A O 1
ATOM 1578 N N . THR A 1 213 ? -111.944 45.527 121.761 1.00 6.72 218 THR A N 1
ATOM 1579 C CA . THR A 1 213 ? -112.943 45.727 120.726 1.00 5.64 218 THR A CA 1
ATOM 1580 C C . THR A 1 213 ? -112.390 46.632 119.620 1.00 5.17 218 THR A C 1
ATOM 1581 O O . THR A 1 213 ? -111.963 47.740 119.884 1.00 7.85 218 THR A O 1
ATOM 1585 N N . ASP A 1 214 ? -112.397 46.133 118.397 1.00 4.38 219 ASP A N 1
ATOM 1586 C CA . ASP A 1 214 ? -111.923 46.903 117.253 1.00 4.67 219 ASP A CA 1
ATOM 1587 C C . ASP A 1 214 ? -112.977 47.983 116.988 1.00 5.54 219 ASP A C 1
ATOM 1588 O O . ASP A 1 214 ? -114.121 47.843 117.426 1.00 6.29 219 ASP A O 1
ATOM 1593 N N . ALA A 1 215 ? -112.590 49.058 116.295 1.00 4.67 220 ALA A N 1
ATOM 1594 C CA . ALA A 1 215 ? -113.527 50.120 115.980 1.00 5.51 220 ALA A CA 1
ATOM 1595 C C . ALA A 1 215 ? -114.671 49.552 115.166 1.00 6.17 220 ALA A C 1
ATOM 1596 O O . ALA A 1 215 ? -115.768 50.126 115.168 1.00 5.74 220 ALA A O 1
ATOM 1598 N N . ASP A 1 216 ? -114.441 48.422 114.473 1.00 6.12 221 ASP A N 1
ATOM 1599 C CA . ASP A 1 216 ? -115.535 47.824 113.689 1.00 6.74 221 ASP A CA 1
ATOM 1600 C C . ASP A 1 216 ? -116.450 46.929 114.526 1.00 6.33 221 ASP A C 1
ATOM 1601 O O . ASP A 1 216 ? -117.381 46.318 113.997 1.00 8.41 221 ASP A O 1
ATOM 1606 N N . GLY A 1 217 ? -116.194 46.884 115.833 1.00 7.05 222 GLY A N 1
ATOM 1607 C CA . GLY A 1 217 ? -117.029 46.108 116.744 1.00 5.93 222 GLY A CA 1
ATOM 1608 C C . GLY A 1 217 ? -116.610 44.672 117.045 1.00 5.63 222 GLY A C 1
ATOM 1609 O O . GLY A 1 217 ? -117.141 44.071 117.982 1.00 5.61 222 GLY A O 1
ATOM 1610 N N . VAL A 1 218 ? -115.694 44.103 116.266 1.00 4.72 223 VAL A N 1
ATOM 1611 C CA . VAL A 1 218 ? -115.260 42.739 116.529 1.00 4.67 223 VAL A CA 1
ATOM 1612 C C . VAL A 1 218 ? -114.538 42.672 117.888 1.00 5.59 223 VAL A C 1
ATOM 1613 O O . VAL A 1 218 ? -113.692 43.516 118.195 1.00 4.83 223 VAL A O 1
ATOM 1617 N N . ARG A 1 219 ? -114.905 41.681 118.697 1.00 4.68 224 ARG A N 1
ATOM 1618 C CA . ARG A 1 219 ? -114.291 41.486 120.016 1.00 5.98 224 ARG A CA 1
ATOM 1619 C C . ARG A 1 219 ? -113.288 40.339 120.016 1.00 5.56 224 ARG A C 1
ATOM 1620 O O . ARG A 1 219 ? -113.584 39.249 119.533 1.00 5.87 224 ARG A O 1
ATOM 1628 N N . THR A 1 220 ? -112.104 40.589 120.568 1.00 5.84 225 THR A N 1
ATOM 1629 C CA . THR A 1 220 ? -111.060 39.577 120.675 1.00 5.36 225 THR A CA 1
ATOM 1630 C C . THR A 1 220 ? -110.924 39.373 122.173 1.00 4.66 225 THR A C 1
ATOM 1631 O O . THR A 1 220 ? -110.531 40.294 122.896 1.00 5.12 225 THR A O 1
ATOM 1635 N N . ILE A 1 221 ? -111.283 38.180 122.637 1.00 3.91 226 ILE A N 1
ATOM 1636 C CA . ILE A 1 221 ? -111.255 37.864 124.062 1.00 4.80 226 ILE A CA 1
ATOM 1637 C C . ILE A 1 221 ? -110.138 36.866 124.303 1.00 5.40 226 ILE A C 1
ATOM 1638 O O . ILE A 1 221 ? -110.179 35.765 123.762 1.00 5.15 226 ILE A O 1
ATOM 1643 N N . ARG A 1 222 ? -109.155 37.253 125.117 1.00 4.13 227 ARG A N 1
ATOM 1644 C CA . ARG A 1 222 ? -107.998 36.398 125.402 1.00 2.75 227 ARG A CA 1
ATOM 1645 C C . ARG A 1 222 ? -108.042 35.935 126.847 1.00 3.38 227 ARG A C 1
ATOM 1646 O O . ARG A 1 222 ? -108.345 36.717 127.757 1.00 4.88 227 ARG A O 1
ATOM 1654 N N . LEU A 1 223 ? -107.756 34.658 127.056 1.00 3.99 228 LEU A N 1
ATOM 1655 C CA . LEU A 1 223 ? -107.735 34.068 128.401 1.00 4.57 228 LEU A CA 1
ATOM 1656 C C . LEU A 1 223 ? -106.474 33.236 128.585 1.00 3.60 228 LEU A C 1
ATOM 1657 O O . LEU A 1 223 ? -106.185 32.344 127.775 1.00 4.67 228 LEU A O 1
ATOM 1662 N N . GLU A 1 224 ? -105.714 33.530 129.641 1.00 4.88 229 GLU A N 1
ATOM 1663 C CA . GLU A 1 224 ? -104.519 32.748 129.948 1.00 6.31 229 GLU A CA 1
ATOM 1664 C C . GLU A 1 224 ? -104.986 31.541 130.792 1.00 5.22 229 GLU A C 1
ATOM 1665 O O . GLU A 1 224 ? -105.599 31.695 131.855 1.00 5.63 229 GLU A O 1
ATOM 1671 N N . GLY A 1 225 ? -104.700 30.339 130.311 1.00 5.21 230 GLY A N 1
ATOM 1672 C CA . GLY A 1 225 ? -105.148 29.145 131.002 1.00 5.57 230 GLY A CA 1
ATOM 1673 C C . GLY A 1 225 ? -104.422 28.701 132.246 1.00 5.36 230 GLY A C 1
ATOM 1674 O O . GLY A 1 225 ? -103.292 29.110 132.499 1.00 6.33 230 GLY A O 1
ATOM 1675 N N . ARG A 1 226 ? -105.091 27.851 133.016 1.00 6.96 231 ARG A N 1
ATOM 1676 C CA . ARG A 1 226 ? -104.541 27.278 134.237 1.00 7.30 231 ARG A CA 1
ATOM 1677 C C . ARG A 1 226 ? -104.123 28.303 135.282 1.00 9.17 231 ARG A C 1
ATOM 1678 O O . ARG A 1 226 ? -103.169 28.069 136.046 1.00 9.09 231 ARG A O 1
ATOM 1686 N N . GLY A 1 227 ? -104.835 29.423 135.318 1.00 7.66 232 GLY A N 1
ATOM 1687 C CA . GLY A 1 227 ? -104.561 30.456 136.306 1.00 9.31 232 GLY A CA 1
ATOM 1688 C C . GLY A 1 227 ? -105.456 30.312 137.532 1.00 9.20 232 GLY A C 1
ATOM 1689 O O . GLY A 1 227 ? -106.504 29.668 137.500 1.00 9.99 232 GLY A O 1
ATOM 1690 N N . LYS A 1 228 ? -105.067 30.943 1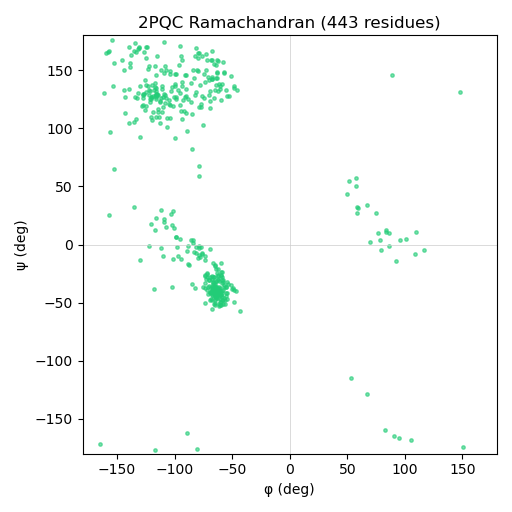38.626 1.00 7.46 233 LYS A N 1
ATOM 1691 C CA . LYS A 1 228 ? -105.857 30.836 139.835 1.00 8.13 233 LYS A CA 1
ATOM 1692 C C . LYS A 1 228 ? -107.181 31.570 139.725 1.00 7.79 233 LYS A C 1
ATOM 1693 O O . LYS A 1 228 ? -107.243 32.622 139.107 1.00 8.55 233 LYS A O 1
ATOM 1699 N N . LEU A 1 229 ? -108.242 30.991 140.281 1.00 7.77 234 LEU A N 1
ATOM 1700 C CA . LEU A 1 229 ? -109.526 31.681 140.341 1.00 7.03 234 LEU A CA 1
ATOM 1701 C C . LEU A 1 229 ? -109.799 31.769 141.849 1.00 6.92 234 LEU A C 1
ATOM 1702 O O . LEU A 1 229 ? -109.592 30.797 142.591 1.00 8.14 234 LEU A O 1
ATOM 1707 N N . THR A 1 230 ? -110.276 32.922 142.289 1.00 6.77 235 THR A N 1
ATOM 1708 C CA . THR A 1 230 ? -110.536 33.179 143.708 1.00 6.62 235 THR A CA 1
ATOM 1709 C C . THR A 1 230 ? -112.029 33.373 143.994 1.00 6.50 235 THR A C 1
ATOM 1710 O O . THR A 1 230 ? -112.675 34.162 143.333 1.00 7.76 235 THR A O 1
ATOM 1714 N N . GLY A 1 231 ? -112.556 32.647 144.980 1.00 5.17 236 GLY A N 1
ATOM 1715 C CA . GLY A 1 231 ? -113.962 32.767 145.353 1.00 5.66 236 GLY A CA 1
ATOM 1716 C C . GLY A 1 231 ? -114.370 34.212 145.588 1.00 6.35 236 GLY A C 1
ATOM 1717 O O . GLY A 1 231 ? -113.600 35.035 146.107 1.00 7.76 236 GLY A O 1
ATOM 1718 N N . GLN A 1 232 ? -115.601 34.523 145.233 1.00 6.01 237 GLN A N 1
ATOM 1719 C CA . GLN A 1 232 ? -116.085 35.884 145.331 1.00 6.77 237 GLN A CA 1
ATOM 1720 C C . GLN A 1 232 ? -117.441 36.038 145.967 1.00 7.69 237 GLN A C 1
ATOM 1721 O O . GLN A 1 232 ? -118.195 35.073 146.094 1.00 7.26 237 GLN A O 1
ATOM 1727 N N . VAL A 1 233 ? -117.753 37.282 146.324 1.00 6.66 238 VAL A N 1
ATOM 1728 C CA . VAL A 1 233 ? -119.064 37.628 146.849 1.00 7.41 238 VAL A CA 1
ATOM 1729 C C . VAL A 1 233 ? -119.835 38.131 145.626 1.00 8.95 238 VAL A C 1
ATOM 1730 O O . VAL A 1 233 ? -119.429 39.105 144.978 1.00 10.94 238 VAL A O 1
ATOM 1734 N N . ILE A 1 234 ? -120.940 37.467 145.310 1.00 8.44 239 ILE A N 1
ATOM 1735 C CA . ILE A 1 234 ? -121.746 37.811 144.144 1.00 8.30 239 ILE A CA 1
ATOM 1736 C C . ILE A 1 234 ? -123.131 38.283 144.529 1.00 9.23 239 ILE A C 1
ATOM 1737 O O . ILE A 1 234 ? -123.765 37.680 145.387 1.00 8.50 239 ILE A O 1
ATOM 1742 N N . ASP A 1 235 ? -123.586 39.374 143.914 1.00 7.76 240 ASP A N 1
ATOM 1743 C CA . ASP A 1 235 ? -124.933 39.876 144.141 1.00 8.29 240 ASP A CA 1
ATOM 1744 C C . ASP A 1 235 ? -125.594 39.818 142.757 1.00 7.12 240 ASP A C 1
ATOM 1745 O O . ASP A 1 235 ? -125.272 40.599 141.848 1.00 8.36 240 ASP A O 1
ATOM 1750 N N . VAL A 1 236 ? -126.495 38.856 142.600 1.00 5.72 241 VAL A N 1
ATOM 1751 C CA . VAL A 1 236 ? -127.158 38.626 141.321 1.00 5.49 241 VAL A CA 1
ATOM 1752 C C . VAL A 1 236 ? -128.245 39.655 141.026 1.00 5.62 241 VAL A C 1
ATOM 1753 O O . VAL A 1 236 ? -129.132 39.859 141.840 1.00 5.28 241 VAL A O 1
ATOM 1757 N N . PRO A 1 237 ? -128.198 40.304 139.844 1.00 6.10 242 PRO A N 1
ATOM 1758 C CA . PRO A 1 237 ? -129.211 41.308 139.481 1.00 6.23 242 PRO A CA 1
ATOM 1759 C C . PRO A 1 237 ? -130.473 40.613 138.984 1.00 5.64 242 PRO A C 1
ATOM 1760 O O . PRO A 1 237 ? -130.425 39.431 138.667 1.00 5.74 242 PRO A O 1
ATOM 1764 N N . GLY A 1 238 ? -131.581 41.355 138.911 1.00 6.11 243 GLY A N 1
ATOM 1765 C CA . GLY A 1 238 ? -132.845 40.797 138.448 1.00 5.28 243 GLY A CA 1
ATOM 1766 C C . GLY A 1 238 ? -132.778 40.431 136.967 1.00 2.73 243 GLY A C 1
ATOM 1767 O O . GLY A 1 238 ? -132.189 41.130 136.151 1.00 3.35 243 GLY A O 1
ATOM 1768 N N . ASP A 1 239 ? -133.413 39.329 136.627 1.00 3.16 244 ASP A N 1
ATOM 1769 C CA . ASP A 1 239 ? -133.405 38.796 135.262 1.00 3.48 244 ASP A CA 1
ATOM 1770 C C . ASP A 1 239 ? -134.192 39.692 134.284 1.00 3.90 244 ASP A C 1
ATOM 1771 O O . ASP A 1 239 ? -135.402 39.860 134.414 1.00 2.43 244 ASP A O 1
ATOM 1776 N N . PRO A 1 240 ? -133.504 40.241 133.275 1.00 3.07 245 PRO A N 1
ATOM 1777 C CA . PRO A 1 240 ? -134.170 41.117 132.302 1.00 4.46 245 PRO A CA 1
ATOM 1778 C C . PRO A 1 240 ? -135.093 40.352 131.356 1.00 4.25 245 PRO A C 1
ATOM 1779 O O . PRO A 1 240 ? -136.029 40.944 130.825 1.00 4.35 245 PRO A O 1
ATOM 1783 N N . SER A 1 241 ? -134.832 39.052 131.155 1.00 3.53 246 SER A N 1
ATOM 1784 C CA . SER A 1 241 ? -135.705 38.221 130.305 1.00 4.30 246 SER A CA 1
ATOM 1785 C C . SER A 1 241 ? -136.999 37.900 131.067 1.00 3.63 246 SER A C 1
ATOM 1786 O O . SER A 1 241 ? -138.075 37.819 130.467 1.00 4.64 246 SER A O 1
ATOM 1789 N N . SER A 1 242 ? -136.909 37.692 132.378 1.00 4.29 247 SER A N 1
ATOM 1790 C CA . SER A 1 242 ? -138.110 37.397 133.170 1.00 5.30 247 SER A CA 1
ATOM 1791 C C . SER A 1 242 ? -138.902 38.692 133.310 1.00 4.20 247 SER A C 1
ATOM 1792 O O . SER A 1 242 ? -140.121 38.689 133.256 1.00 2.47 247 SER A O 1
ATOM 1795 N N . THR A 1 243 ? -138.180 39.800 133.464 1.00 4.56 248 THR A N 1
ATOM 1796 C CA . THR A 1 243 ? -138.797 41.124 133.593 1.00 3.13 248 THR A CA 1
ATOM 1797 C C . THR A 1 243 ? -139.717 41.403 132.408 1.00 3.87 248 THR A C 1
ATOM 1798 O O . THR A 1 243 ? -140.753 42.032 132.558 1.00 3.12 248 THR A O 1
ATOM 1802 N N . ALA A 1 244 ? -139.314 40.930 131.226 1.00 3.62 249 ALA A N 1
ATOM 1803 C CA . ALA A 1 244 ? -140.080 41.148 130.002 1.00 3.86 249 ALA A CA 1
ATOM 1804 C C . ALA A 1 244 ? -141.564 40.776 130.090 1.00 4.13 249 ALA A C 1
ATOM 1805 O O . ALA A 1 244 ? -142.410 41.431 129.458 1.00 4.25 249 ALA A O 1
ATOM 1807 N N . PHE A 1 245 ? -141.885 39.729 130.849 1.00 3.50 250 PHE A N 1
ATOM 1808 C CA . PHE A 1 245 ? -143.267 39.298 130.950 1.00 4.09 250 PHE A CA 1
ATOM 1809 C C . PHE A 1 245 ? -144.174 40.285 131.673 1.00 4.29 250 PHE A C 1
ATOM 1810 O O . PHE A 1 245 ? -145.154 40.733 131.089 1.00 5.17 250 PHE A O 1
ATOM 1818 N N . PRO A 1 246 ? -143.854 40.677 132.915 1.00 4.28 251 PRO A N 1
ATOM 1819 C CA . PRO A 1 246 ? -144.748 41.647 133.561 1.00 4.97 251 PRO A CA 1
ATOM 1820 C C . PRO A 1 246 ? -144.627 43.018 132.875 1.00 4.77 251 PRO A C 1
ATOM 1821 O O . PRO A 1 246 ? -145.578 43.792 132.863 1.00 5.69 251 PRO A O 1
ATOM 1825 N N . LEU A 1 247 ? -143.461 43.309 132.298 1.00 3.93 252 LEU A N 1
ATOM 1826 C CA . LEU A 1 247 ? -143.260 44.592 131.629 1.00 3.43 252 LEU A CA 1
ATOM 1827 C C . LEU A 1 247 ? -144.168 44.698 130.399 1.00 3.05 252 LEU A C 1
ATOM 1828 O O . LEU A 1 247 ? -144.907 45.672 130.235 1.00 4.12 252 LEU A O 1
ATOM 1833 N N . VAL A 1 248 ? -144.143 43.691 129.533 1.00 2.49 253 VAL A N 1
ATOM 1834 C CA . VAL A 1 248 ? -145.006 43.781 128.356 1.00 3.43 253 VAL A CA 1
ATOM 1835 C C . VAL A 1 248 ? -146.480 43.713 128.782 1.00 5.56 253 VAL A C 1
ATOM 1836 O O . VAL A 1 248 ? -147.326 44.377 128.192 1.00 3.91 253 VAL A O 1
ATOM 1840 N N . ALA A 1 249 ? -146.789 42.914 129.801 1.00 4.94 254 ALA A N 1
ATOM 1841 C CA . ALA A 1 249 ? -148.168 42.831 130.256 1.00 5.49 254 ALA A CA 1
ATOM 1842 C C . ALA A 1 249 ? -148.670 44.228 130.695 1.00 4.93 254 ALA A C 1
ATOM 1843 O O . ALA A 1 249 ? -149.788 44.595 130.382 1.00 4.91 254 ALA A O 1
ATOM 1845 N N . ALA A 1 250 ? -147.834 44.988 131.405 1.00 4.08 255 ALA A N 1
ATOM 1846 C CA . ALA A 1 250 ? -148.207 46.321 131.877 1.00 4.85 255 ALA A CA 1
ATOM 1847 C C . ALA A 1 250 ? -148.388 47.304 130.709 1.00 4.32 255 ALA A C 1
ATOM 1848 O O . ALA A 1 250 ? -149.226 48.198 130.773 1.00 5.62 255 ALA A O 1
ATOM 1850 N N . LEU A 1 251 ? -147.597 47.153 129.651 1.00 5.41 256 LEU A N 1
ATOM 1851 C CA . LEU A 1 251 ? -147.737 48.032 128.500 1.00 4.56 256 LEU A CA 1
ATOM 1852 C C . LEU A 1 251 ? -149.081 47.754 127.806 1.00 4.06 256 LEU A C 1
ATOM 1853 O O . LEU A 1 251 ? -149.788 48.673 127.381 1.00 6.32 256 LEU A O 1
ATOM 1858 N N . LEU A 1 252 ? -149.430 46.482 127.707 1.00 4.25 257 LEU A N 1
ATOM 1859 C CA . LEU A 1 252 ? -150.646 46.067 126.982 1.00 5.14 257 LEU A CA 1
ATOM 1860 C C . LEU A 1 252 ? -151.985 46.141 127.690 1.00 6.67 257 LEU A C 1
ATOM 1861 O O . LEU A 1 252 ? -152.996 46.507 127.075 1.00 7.91 257 LEU A O 1
ATOM 1866 N N . VAL A 1 253 ? -152.011 45.822 128.974 1.00 5.82 258 VAL A N 1
ATOM 1867 C CA . VAL A 1 253 ? -153.267 45.826 129.718 1.00 6.22 258 VAL A CA 1
ATOM 1868 C C . VAL A 1 253 ? -153.646 47.256 130.099 1.00 7.41 258 VAL A C 1
ATOM 1869 O O . VAL A 1 253 ? -152.902 47.925 130.804 1.00 6.75 258 VAL A O 1
ATOM 1873 N N . PRO A 1 254 ? -154.793 47.754 129.609 1.00 6.47 259 PRO A N 1
ATOM 1874 C CA . PRO A 1 254 ? -155.179 49.127 129.961 1.00 6.91 259 PRO A CA 1
ATOM 1875 C C . PRO A 1 254 ? -155.276 49.332 131.470 1.00 7.40 259 PRO A C 1
ATOM 1876 O O . PRO A 1 254 ? -155.617 48.409 132.207 1.00 6.79 259 PRO A O 1
ATOM 1880 N N . GLY A 1 255 ? -154.962 50.545 131.921 1.00 7.28 260 GLY A N 1
ATOM 1881 C CA . GLY A 1 255 ? -155.051 50.860 133.343 1.00 8.31 260 GLY A CA 1
ATOM 1882 C C . GLY A 1 255 ? -153.939 50.278 134.207 1.00 8.05 260 GLY A C 1
ATOM 1883 O O . GLY A 1 255 ? -154.125 50.059 135.413 1.00 9.97 260 GLY A O 1
ATOM 1884 N N . SER A 1 256 ? -152.776 50.055 133.609 1.00 7.24 261 SER A N 1
ATOM 1885 C CA . SER A 1 256 ? -151.662 49.455 134.344 1.00 6.39 261 SER A CA 1
ATOM 1886 C C . SER A 1 256 ? -150.525 50.400 134.693 1.00 5.59 261 SER A C 1
ATOM 1887 O O . SER A 1 256 ? -150.220 51.349 133.961 1.00 6.44 261 SER A O 1
ATOM 1890 N N . ASP A 1 257 ? -149.876 50.095 135.810 1.00 6.16 262 ASP A N 1
ATOM 1891 C CA . ASP A 1 257 ? -148.750 50.875 136.304 1.00 6.25 262 ASP A CA 1
ATOM 1892 C C . ASP A 1 257 ? -147.964 49.907 137.190 1.00 5.68 262 ASP A C 1
ATOM 1893 O O . ASP A 1 257 ? -148.306 49.679 138.356 1.00 7.63 262 ASP A O 1
ATOM 1898 N N . VAL A 1 258 ? -146.927 49.317 136.616 1.00 5.43 263 VAL A N 1
ATOM 1899 C CA . VAL A 1 258 ? -146.111 48.322 137.310 1.00 4.98 263 VAL A CA 1
ATOM 1900 C C . VAL A 1 258 ? -144.655 48.717 137.387 1.00 5.06 263 VAL A C 1
ATOM 1901 O O . VAL A 1 258 ? -144.044 49.126 136.388 1.00 4.61 263 VAL A O 1
ATOM 1905 N N . THR A 1 259 ? -144.091 48.607 138.586 1.00 5.42 264 THR A N 1
ATOM 1906 C CA . THR A 1 259 ? -142.685 48.906 138.767 1.00 5.40 264 THR A CA 1
ATOM 1907 C C . THR A 1 259 ? -141.938 47.612 139.100 1.00 5.16 264 THR A C 1
ATOM 1908 O O . THR A 1 259 ? -142.326 46.868 140.009 1.00 5.68 264 THR A O 1
ATOM 1912 N N . ILE A 1 260 ? -140.890 47.333 138.328 1.00 4.58 265 ILE A N 1
ATOM 1913 C CA . ILE A 1 260 ? -140.058 46.151 138.535 1.00 3.90 265 ILE A CA 1
ATOM 1914 C C . ILE A 1 260 ? -138.710 46.606 139.089 1.00 3.90 265 ILE A C 1
ATOM 1915 O O . ILE A 1 260 ? -138.012 47.393 138.473 1.00 4.04 265 ILE A O 1
ATOM 1920 N N . LEU A 1 261 ? -138.360 46.097 140.263 1.00 4.53 266 LEU A N 1
ATOM 1921 C CA . LEU A 1 261 ? -137.132 46.496 140.941 1.00 6.38 266 LEU A CA 1
ATOM 1922 C C . LEU A 1 261 ? -135.893 45.684 140.639 1.00 6.34 266 LEU A C 1
ATOM 1923 O O . LEU A 1 261 ? -135.985 44.486 140.395 1.00 7.46 266 LEU A O 1
ATOM 1928 N N . ASN A 1 262 ? -134.757 46.388 140.641 1.00 6.22 267 ASN A N 1
ATOM 1929 C CA . ASN A 1 262 ? -133.433 45.806 140.514 1.00 6.52 267 ASN A CA 1
ATOM 1930 C C . ASN A 1 262 ? -133.220 44.972 139.257 1.00 6.08 267 ASN A C 1
ATOM 1931 O O . ASN A 1 262 ? -132.737 43.847 139.336 1.00 8.28 267 ASN A O 1
ATOM 1936 N N . VAL A 1 263 ? -133.559 45.535 138.103 1.00 4.94 268 VAL A N 1
ATOM 1937 C CA . VAL A 1 263 ? -133.431 44.812 136.828 1.00 4.31 268 VAL A CA 1
ATOM 1938 C C . VAL A 1 263 ? -132.066 45.025 136.174 1.00 4.92 268 VAL A C 1
ATOM 1939 O O . VAL A 1 263 ? -131.577 46.151 136.080 1.00 3.91 268 VAL A O 1
ATOM 1943 N N . LEU A 1 264 ? -131.452 43.938 135.711 1.00 5.03 269 LEU A N 1
ATOM 1944 C CA . LEU A 1 264 ? -130.159 44.029 135.018 1.00 3.47 269 LEU A CA 1
ATOM 1945 C C . LEU A 1 264 ? -130.351 44.863 133.742 1.00 2.57 269 LEU A C 1
ATOM 1946 O O . LEU A 1 264 ? -131.271 44.605 132.968 1.00 5.54 269 LEU A O 1
ATOM 1951 N N . MET A 1 265 ? -129.466 45.831 133.521 1.00 2.62 270 MET A N 1
ATOM 1952 C CA . MET A 1 265 ? -129.541 46.727 132.371 1.00 4.20 270 MET A CA 1
ATOM 1953 C C . MET A 1 265 ? -128.319 46.684 131.449 1.00 5.59 270 MET A C 1
ATOM 1954 O O . MET A 1 265 ? -128.095 47.610 130.664 1.00 5.13 270 MET A O 1
ATOM 1959 N N . ASN A 1 266 ? -127.519 45.624 131.568 1.00 5.88 271 ASN A N 1
ATOM 1960 C CA . ASN A 1 266 ? -126.359 45.387 130.695 1.00 5.65 271 ASN A CA 1
ATOM 1961 C C . ASN A 1 266 ? -126.956 45.482 129.273 1.00 5.93 271 ASN A C 1
ATOM 1962 O O . ASN A 1 266 ? -127.940 44.818 128.968 1.00 4.41 271 ASN A O 1
ATOM 1967 N N . PRO A 1 267 ? -126.372 46.307 128.381 1.00 5.74 272 PRO A N 1
ATOM 1968 C CA . PRO A 1 267 ? -126.932 46.436 127.030 1.00 5.36 272 PRO A CA 1
ATOM 1969 C C . PRO A 1 267 ? -127.034 45.204 126.133 1.00 4.85 272 PRO A C 1
ATOM 1970 O O . PRO A 1 267 ? -127.774 45.227 125.152 1.00 5.65 272 PRO A O 1
ATOM 1974 N N . THR A 1 268 ? -126.328 44.134 126.477 1.00 4.50 273 THR A N 1
ATOM 1975 C CA . THR A 1 268 ? -126.422 42.906 125.709 1.00 4.68 273 THR A CA 1
ATOM 1976 C C . THR A 1 268 ? -127.731 42.190 126.088 1.00 4.90 273 THR A C 1
ATOM 1977 O O . THR A 1 268 ? -128.073 41.156 125.501 1.00 4.46 273 THR A O 1
ATOM 1981 N N . ARG A 1 269 ? -128.480 42.774 127.028 1.00 4.49 274 ARG A N 1
ATOM 1982 C CA . ARG A 1 269 ? -129.722 42.168 127.501 1.00 4.68 274 ARG A CA 1
ATOM 1983 C C . ARG A 1 269 ? -130.942 43.055 127.338 1.00 5.62 274 ARG A C 1
ATOM 1984 O O . ARG A 1 269 ? -132.047 42.631 127.675 1.00 5.53 274 ARG A O 1
ATOM 1992 N N . THR A 1 270 ? -130.766 44.266 126.818 1.00 5.16 275 THR A N 1
ATOM 1993 C CA . THR A 1 270 ? -131.887 45.201 126.733 1.00 5.12 275 THR A CA 1
ATOM 1994 C C . THR A 1 270 ? -132.494 45.548 125.384 1.00 5.15 275 THR A C 1
ATOM 1995 O O . THR A 1 270 ? -133.183 46.562 125.265 1.00 4.85 275 THR A O 1
ATOM 1999 N N . GLY A 1 271 ? -132.258 44.714 124.375 1.00 4.37 276 GLY A N 1
ATOM 2000 C CA . GLY A 1 271 ? -132.843 44.981 123.067 1.00 4.74 276 GLY A CA 1
ATOM 2001 C C . GLY A 1 271 ? -134.367 45.089 123.070 1.00 5.55 276 GLY A C 1
ATOM 2002 O O . GLY A 1 271 ? -134.924 45.892 122.310 1.00 3.97 276 GLY A O 1
ATOM 2003 N N . LEU A 1 272 ? -135.062 44.293 123.889 1.00 4.26 277 LEU A N 1
ATOM 2004 C CA . LEU A 1 272 ? -136.528 44.380 123.912 1.00 3.71 277 LEU A CA 1
ATOM 2005 C C . LEU A 1 272 ? -136.984 45.753 124.415 1.00 3.53 277 LEU A C 1
ATOM 2006 O O . LEU A 1 272 ? -137.876 46.357 123.831 1.00 4.05 277 LEU A O 1
ATOM 2011 N N . ILE A 1 273 ? -136.386 46.237 125.499 1.00 4.82 278 ILE A N 1
ATOM 2012 C CA . ILE A 1 273 ? -136.765 47.543 126.014 1.00 4.69 278 ILE A CA 1
ATOM 2013 C C . ILE A 1 273 ? -136.579 48.607 124.929 1.00 4.80 278 ILE A C 1
ATOM 2014 O O . ILE A 1 273 ? -137.467 49.443 124.722 1.00 4.80 278 ILE A O 1
ATOM 2019 N N . LEU A 1 274 ? -135.436 48.584 124.235 1.00 4.30 279 LEU A N 1
ATOM 2020 C CA . LEU A 1 274 ? -135.171 49.572 123.189 1.00 6.43 279 LEU A CA 1
ATOM 2021 C C . LEU A 1 274 ? -136.233 49.476 122.101 1.00 6.95 279 LEU A C 1
ATOM 2022 O O . LEU A 1 274 ? -136.773 50.493 121.633 1.00 6.02 279 LEU A O 1
ATOM 2027 N N . THR A 1 275 ? -136.565 48.245 121.715 1.00 5.85 280 THR A N 1
ATOM 2028 C CA . THR A 1 275 ? -137.548 48.034 120.666 1.00 5.73 280 THR A CA 1
ATOM 2029 C C . THR A 1 275 ? -138.925 48.518 121.100 1.00 5.82 280 THR A C 1
ATOM 2030 O O . THR A 1 275 ? -139.622 49.178 120.336 1.00 5.98 280 THR A O 1
ATOM 2034 N N . LEU A 1 276 ? -139.328 48.198 122.326 1.00 4.78 281 LEU A N 1
ATOM 2035 C CA . LEU A 1 276 ? -140.634 48.631 122.806 1.00 5.13 281 LEU A CA 1
ATOM 2036 C C . LEU A 1 276 ? -140.685 50.156 122.892 1.00 5.51 281 LEU A C 1
ATOM 2037 O O . LEU A 1 276 ? -141.706 50.760 122.562 1.00 4.40 281 LEU A O 1
ATOM 2042 N N . GLN A 1 277 ? -139.583 50.776 123.304 1.00 4.38 282 GLN A N 1
ATOM 2043 C CA . GLN A 1 277 ? -139.559 52.243 123.374 1.00 7.21 282 GLN A CA 1
ATOM 2044 C C . GLN A 1 277 ? -139.798 52.835 121.978 1.00 7.29 282 GLN A C 1
ATOM 2045 O O . GLN A 1 277 ? -140.555 53.803 121.828 1.00 7.81 282 GLN A O 1
ATOM 2051 N N . GLU A 1 278 ? -139.204 52.220 120.953 1.00 6.26 283 GLU A N 1
ATOM 2052 C CA . GLU A 1 278 ? -139.379 52.677 119.575 1.00 6.43 283 GLU A CA 1
ATOM 2053 C C . GLU A 1 278 ? -140.820 52.501 119.124 1.00 6.87 283 GLU A C 1
ATOM 2054 O O . GLU A 1 278 ? -141.295 53.250 118.272 1.00 7.91 283 GLU A O 1
ATOM 2060 N N . MET A 1 279 ? -141.515 51.518 119.705 1.00 4.46 284 MET A N 1
ATOM 2061 C CA . MET A 1 279 ? -142.923 51.248 119.371 1.00 4.71 284 MET A CA 1
ATOM 2062 C C . MET A 1 279 ? -143.862 52.197 120.130 1.00 5.30 284 MET A C 1
ATOM 2063 O O . MET A 1 279 ? -145.065 52.218 119.890 1.00 5.46 284 MET A O 1
ATOM 2068 N N . GLY A 1 280 ? -143.303 52.978 121.050 1.00 4.17 285 GLY A N 1
ATOM 2069 C CA . GLY A 1 280 ? -144.126 53.924 121.809 1.00 6.91 285 GLY A CA 1
ATOM 2070 C C . GLY A 1 280 ? -144.341 53.583 123.279 1.00 5.76 285 GLY A C 1
ATOM 2071 O O . GLY A 1 280 ? -145.159 54.214 123.956 1.00 6.48 285 GLY A O 1
ATOM 2072 N N . ALA A 1 281 ? -143.607 52.603 123.789 1.00 6.18 286 ALA A N 1
ATOM 2073 C CA . ALA A 1 281 ? -143.786 52.192 125.186 1.00 6.18 286 ALA A CA 1
ATOM 2074 C C . ALA A 1 281 ? -143.353 53.239 126.195 1.00 6.86 286 ALA A C 1
ATOM 2075 O O . ALA A 1 281 ? -142.362 53.940 126.006 1.00 8.09 286 ALA A O 1
ATOM 2077 N N . ASP A 1 282 ? -144.098 53.298 127.281 1.00 6.61 287 ASP A N 1
ATOM 2078 C CA . ASP A 1 282 ? -143.838 54.215 128.384 1.00 8.08 287 ASP A CA 1
ATOM 2079 C C . ASP A 1 282 ? -143.124 53.369 129.437 1.00 8.01 287 ASP A C 1
ATOM 2080 O O . ASP A 1 282 ? -143.751 52.706 130.276 1.00 8.24 287 ASP A O 1
ATOM 2085 N N . ILE A 1 283 ? -141.802 53.370 129.360 1.00 8.58 288 ILE A N 1
ATOM 2086 C CA . ILE A 1 283 ? -140.962 52.627 130.292 1.00 10.02 288 ILE A CA 1
ATOM 2087 C C . ILE A 1 283 ? -139.972 53.631 130.868 1.00 9.50 288 ILE A C 1
ATOM 2088 O O . ILE A 1 283 ? -139.128 54.152 130.145 1.00 11.66 288 ILE A O 1
ATOM 2093 N N . GLU A 1 284 ? -140.055 53.869 132.170 1.00 8.18 289 GLU A N 1
ATOM 2094 C CA . GLU A 1 284 ? -139.170 54.819 132.816 1.00 8.14 289 GLU A CA 1
ATOM 2095 C C . GLU A 1 284 ? -138.045 54.080 133.525 1.00 7.49 289 GLU A C 1
ATOM 2096 O O . GLU A 1 284 ? -138.301 53.175 134.321 1.00 7.60 289 GLU A O 1
ATOM 2102 N N . VAL A 1 285 ? -136.811 54.467 133.230 1.00 6.99 290 VAL A N 1
ATOM 2103 C CA . VAL A 1 285 ? -135.628 53.876 133.848 1.00 7.28 290 VAL A CA 1
ATOM 2104 C C . VAL A 1 285 ? -135.327 54.731 135.073 1.00 8.48 290 VAL A C 1
ATOM 2105 O O . VAL A 1 285 ? -134.996 55.912 134.972 1.00 7.68 290 VAL A O 1
ATOM 2109 N N . ILE A 1 286 ? -135.459 54.124 136.239 1.00 7.86 291 ILE A N 1
ATOM 2110 C CA . ILE A 1 286 ? -135.284 54.822 137.503 1.00 8.46 291 ILE A CA 1
ATOM 2111 C C . ILE A 1 286 ? -134.038 54.405 138.300 1.00 7.87 291 ILE A C 1
ATOM 2112 O O . ILE A 1 286 ? -133.786 53.220 138.479 1.00 8.18 291 ILE A O 1
ATOM 2117 N N . ASN A 1 287 ? -133.305 55.395 138.802 1.00 8.08 292 ASN A N 1
ATOM 2118 C CA . ASN A 1 287 ? -132.126 55.177 139.646 1.00 9.35 292 ASN A CA 1
ATOM 2119 C C . ASN A 1 287 ? -131.113 54.200 139.054 1.00 8.83 292 ASN A C 1
ATOM 2120 O O . ASN A 1 287 ? -130.759 53.208 139.678 1.00 6.82 292 ASN A O 1
ATOM 2125 N N . PRO A 1 288 ? -130.660 54.463 137.815 1.00 8.45 293 PRO A N 1
ATOM 2126 C CA . PRO A 1 288 ? -129.675 53.571 137.206 1.00 10.06 293 PRO A CA 1
ATOM 2127 C C . PRO A 1 288 ? -128.456 53.612 138.120 1.00 10.32 293 PRO A C 1
ATOM 2128 O O . PRO A 1 288 ? -128.007 54.687 138.550 1.00 11.48 293 PRO A O 1
ATOM 2132 N N . ARG A 1 289 ? -127.924 52.438 138.427 1.00 7.69 294 ARG A N 1
ATOM 2133 C CA . ARG A 1 289 ? -126.835 52.342 139.368 1.00 8.02 294 ARG A CA 1
ATOM 2134 C C . ARG A 1 289 ? -125.985 51.112 139.128 1.00 8.30 294 ARG A C 1
ATOM 2135 O O . ARG A 1 289 ? -126.292 50.294 138.264 1.00 7.79 294 ARG A O 1
ATOM 2143 N N . LEU A 1 290 ? -124.908 51.000 139.904 1.00 9.10 295 LEU A N 1
ATOM 2144 C CA . LEU A 1 290 ? -124.004 49.862 139.814 1.00 9.18 295 LEU A CA 1
ATOM 2145 C C . LEU A 1 290 ? -124.252 49.026 141.072 1.00 10.70 295 LEU A C 1
ATOM 2146 O O . LEU A 1 290 ? -124.181 49.549 142.198 1.00 10.33 295 LEU A O 1
ATOM 2151 N N . ALA A 1 291 ? -124.543 47.741 140.875 1.00 9.20 296 ALA A N 1
ATOM 2152 C CA . ALA A 1 291 ? -124.811 46.820 141.982 1.00 11.00 296 ALA A CA 1
ATOM 2153 C C . ALA A 1 291 ? -124.217 45.466 141.626 1.00 10.72 296 ALA A C 1
ATOM 2154 O O . ALA A 1 291 ? -124.487 44.916 140.561 1.00 10.50 296 ALA A O 1
ATOM 2156 N N . GLY A 1 292 ? -123.394 44.927 142.517 1.00 11.35 297 GLY A N 1
ATOM 2157 C CA . GLY A 1 292 ? -122.797 43.635 142.238 1.00 11.87 297 GLY A CA 1
ATOM 2158 C C . GLY A 1 292 ? -121.975 43.638 140.966 1.00 12.44 297 GLY A C 1
ATOM 2159 O O . GLY A 1 292 ? -121.900 42.629 140.266 1.00 12.29 297 GLY A O 1
ATOM 2160 N N . GLY A 1 293 ? -121.369 44.776 140.642 1.00 11.00 298 GLY A N 1
ATOM 2161 C CA . GLY A 1 293 ? -120.560 44.838 139.436 1.00 11.14 298 GLY A CA 1
ATOM 2162 C C . GLY A 1 293 ? -121.324 44.976 138.124 1.00 11.03 298 GLY A C 1
ATOM 2163 O O . GLY A 1 293 ? -120.714 44.968 137.049 1.00 10.91 298 GLY A O 1
ATOM 2164 N N . GLU A 1 294 ? -122.649 45.102 138.204 1.00 8.70 299 GLU A N 1
ATOM 2165 C CA . GLU A 1 294 ? -123.470 45.238 137.012 1.00 8.54 299 GLU A CA 1
ATOM 2166 C C . GLU A 1 294 ? -124.352 46.468 137.042 1.00 6.84 299 GLU A C 1
ATOM 2167 O O . GLU A 1 294 ? -124.602 47.050 138.096 1.00 8.19 299 GLU A O 1
ATOM 2173 N N . ASP A 1 295 ? -124.811 46.865 135.863 1.00 6.11 300 ASP A N 1
ATOM 2174 C CA . ASP A 1 295 ? -125.720 47.994 135.741 1.00 6.49 300 ASP A CA 1
ATOM 2175 C C . ASP A 1 295 ? -127.114 47.489 136.033 1.00 5.71 300 ASP A C 1
ATOM 2176 O O . ASP A 1 295 ? -127.526 46.449 135.501 1.00 5.48 300 ASP A O 1
ATOM 2181 N N . VAL A 1 296 ? -127.814 48.172 136.939 1.00 4.72 301 VAL A N 1
ATOM 2182 C CA . VAL A 1 296 ? -129.186 47.800 137.242 1.00 6.78 301 VAL A CA 1
ATOM 2183 C C . VAL A 1 296 ? -130.009 49.079 137.362 1.00 6.78 301 VAL A C 1
ATOM 2184 O O . VAL A 1 296 ? -129.459 50.181 137.526 1.00 7.72 301 VAL A O 1
ATOM 2188 N N . ALA A 1 297 ? -131.323 48.926 137.281 1.00 4.66 302 ALA A N 1
ATOM 2189 C CA . ALA A 1 297 ? -132.244 50.058 137.438 1.00 5.24 302 ALA A CA 1
ATOM 2190 C C . ALA A 1 297 ? -133.620 49.511 137.788 1.00 7.05 302 ALA A C 1
ATOM 2191 O O . ALA A 1 297 ? -133.871 48.312 137.649 1.00 6.19 302 ALA A O 1
ATOM 2193 N N . ASP A 1 298 ? -134.504 50.379 138.269 1.00 4.89 303 ASP A N 1
ATOM 2194 C CA . ASP A 1 298 ? -135.878 49.960 138.530 1.00 5.88 303 ASP A CA 1
ATOM 2195 C C . ASP A 1 298 ? -136.631 50.462 137.292 1.00 6.57 303 ASP A C 1
ATOM 2196 O O . ASP A 1 298 ? -136.272 51.506 136.726 1.00 8.41 303 ASP A O 1
ATOM 2201 N N . LEU A 1 299 ? -137.654 49.736 136.853 1.00 5.29 304 LEU A N 1
ATOM 2202 C CA . LEU A 1 299 ? -138.388 50.144 135.668 1.00 3.48 304 LEU A CA 1
ATOM 2203 C C . LEU A 1 299 ? -139.844 50.349 136.002 1.00 3.79 304 LEU A C 1
ATOM 2204 O O . LEU A 1 299 ? -140.474 49.451 136.578 1.00 5.86 304 LEU A O 1
ATOM 2209 N N . ARG A 1 300 ? -140.367 51.534 135.687 1.00 3.85 305 ARG A N 1
ATOM 2210 C CA . ARG A 1 300 ? -141.786 51.808 135.911 1.00 4.67 305 ARG A CA 1
ATOM 2211 C C . ARG A 1 300 ? -142.427 51.762 134.535 1.00 5.41 305 ARG A C 1
ATOM 2212 O O . ARG A 1 300 ? -142.071 52.520 133.622 1.00 6.04 305 ARG A O 1
ATOM 2220 N N . VAL A 1 301 ? -143.390 50.864 134.408 1.00 4.99 306 VAL A N 1
ATOM 2221 C CA . VAL A 1 301 ? -144.053 50.602 133.144 1.00 5.10 306 VAL A CA 1
ATOM 2222 C C . VAL A 1 301 ? -145.536 50.945 133.186 1.00 5.58 306 VAL A C 1
ATOM 2223 O O . VAL A 1 301 ? -146.267 50.487 134.061 1.00 6.07 306 VAL A O 1
ATOM 2227 N N . ARG A 1 302 ? -145.979 51.751 132.232 1.00 6.26 307 ARG A N 1
ATOM 2228 C CA . ARG A 1 302 ? -147.387 52.131 132.166 1.00 7.35 307 ARG A CA 1
ATOM 2229 C C . ARG A 1 302 ? -148.055 51.787 130.816 1.00 6.81 307 ARG A C 1
ATOM 2230 O O . ARG A 1 302 ? -147.394 51.755 129.769 1.00 5.32 307 ARG A O 1
ATOM 2238 N N . SER A 1 303 ? -149.363 51.528 130.862 1.00 6.27 308 SER A N 1
ATOM 2239 C CA . SER A 1 303 ? -150.144 51.180 129.670 1.00 6.82 308 SER A CA 1
ATOM 2240 C C . SER A 1 303 ? -149.784 52.134 128.546 1.00 7.94 308 SER A C 1
ATOM 2241 O O . SER A 1 303 ? -149.756 53.360 128.734 1.00 7.93 308 SER A O 1
ATOM 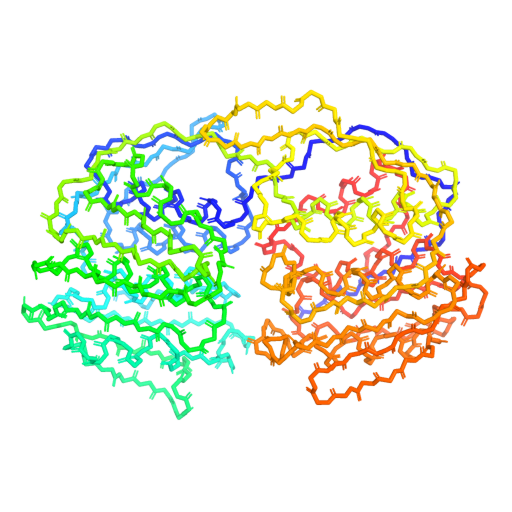2244 N N . SER A 1 304 ? -149.541 51.567 127.372 1.00 7.95 309 SER A N 1
ATOM 2245 C CA . SER A 1 304 ? -149.129 52.341 126.222 1.00 7.59 309 SER A CA 1
ATOM 2246 C C . SER A 1 304 ? -149.811 51.895 124.948 1.00 8.80 309 SER A C 1
ATOM 2247 O O . SER A 1 304 ? -150.269 50.759 124.846 1.00 11.48 309 SER A O 1
ATOM 2250 N N . THR A 1 305 ? -149.889 52.803 123.981 1.00 9.64 310 THR A N 1
ATOM 2251 C CA . THR A 1 305 ? -150.456 52.464 122.688 1.00 9.71 310 THR A CA 1
ATOM 2252 C C . THR A 1 305 ? -149.201 52.215 121.859 1.00 9.35 310 THR A C 1
ATOM 2253 O O . THR A 1 305 ? -148.302 53.054 121.805 1.00 9.62 310 THR A O 1
ATOM 2257 N N . LEU A 1 306 ? -149.119 51.045 121.234 1.00 7.45 311 LEU A N 1
ATOM 2258 C CA . LEU A 1 306 ? -147.922 50.720 120.465 1.00 6.80 311 LEU A CA 1
ATOM 2259 C C . LEU A 1 306 ? -148.127 50.720 118.953 1.00 6.74 311 LEU A C 1
ATOM 2260 O O . LEU A 1 306 ? -149.241 50.497 118.457 1.00 6.93 311 LEU A O 1
ATOM 2265 N N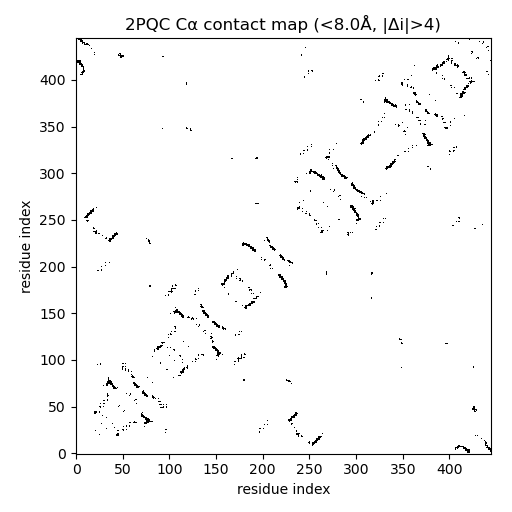 . LYS A 1 307 ? -147.041 50.975 118.238 1.00 6.60 312 LYS A N 1
ATOM 2266 C CA . LYS A 1 307 ? -147.044 50.966 116.777 1.00 7.08 312 LYS A CA 1
ATOM 2267 C C . LYS A 1 307 ? -145.963 50.014 116.314 1.00 8.06 312 LYS A C 1
ATOM 2268 O O . LYS A 1 307 ? -144.870 49.971 116.889 1.00 6.43 312 LYS A O 1
ATOM 2274 N N . GLY A 1 308 ? -146.263 49.273 115.257 1.00 7.02 313 GLY A N 1
ATOM 2275 C CA . GLY A 1 308 ? -145.289 48.330 114.737 1.00 7.19 313 GLY A CA 1
ATOM 2276 C C . GLY A 1 308 ? -144.024 48.987 114.218 1.00 7.80 313 GLY A C 1
ATOM 2277 O O . GLY A 1 308 ? -144.042 50.116 113.724 1.00 9.33 313 GLY A O 1
ATOM 2278 N N . VAL A 1 309 ? -142.904 48.275 114.336 1.00 6.89 314 VAL A N 1
ATOM 2279 C CA . VAL A 1 309 ? -141.626 48.778 113.856 1.00 6.42 314 VAL A CA 1
ATOM 2280 C C . VAL A 1 309 ? -140.842 47.657 113.184 1.00 6.49 314 VAL A C 1
ATOM 2281 O O . VAL A 1 309 ? -141.208 46.485 113.271 1.00 6.74 314 VAL A O 1
ATOM 2285 N N . THR A 1 310 ? -139.756 48.035 112.524 1.00 7.78 315 THR A N 1
ATOM 2286 C CA . THR A 1 310 ? -138.864 47.070 111.891 1.00 8.88 315 THR A CA 1
ATOM 2287 C C . THR A 1 310 ? -137.704 46.873 112.872 1.00 9.06 315 THR A C 1
ATOM 2288 O O . THR A 1 310 ? -137.075 47.844 113.327 1.00 11.21 315 THR A O 1
ATOM 2292 N N . VAL A 1 311 ? -137.443 45.618 113.215 1.00 7.22 316 VAL A N 1
ATOM 2293 C CA . VAL A 1 311 ? -136.387 45.233 114.152 1.00 7.84 316 VAL A CA 1
ATOM 2294 C C . VAL A 1 311 ? -135.260 44.607 113.328 1.00 9.67 316 VAL A C 1
ATOM 2295 O O . VAL A 1 311 ? -135.387 43.471 112.838 1.00 10.15 316 VAL A O 1
ATOM 2299 N N . PRO A 1 312 ? -134.127 45.320 113.204 1.00 10.74 317 PRO A N 1
ATOM 2300 C CA . PRO A 1 312 ? -132.946 44.883 112.433 1.00 10.79 317 PRO A CA 1
ATOM 2301 C C . PRO A 1 312 ? -132.253 43.633 112.930 1.00 10.91 317 PRO A C 1
ATOM 2302 O O . PRO A 1 312 ? -132.224 43.364 114.133 1.00 12.73 317 PRO A O 1
ATOM 2306 N N . GLU A 1 313 ? -131.692 42.870 111.998 1.00 9.16 318 GLU A N 1
ATOM 2307 C CA . GLU A 1 313 ? -131.044 41.627 112.350 1.00 9.44 318 GLU A CA 1
ATOM 2308 C C . GLU A 1 313 ? -129.912 41.787 113.356 1.00 10.79 318 GLU A C 1
ATOM 2309 O O . GLU A 1 313 ? -129.671 40.860 114.134 1.00 11.76 318 GLU A O 1
ATOM 2315 N N . ASP A 1 314 ? -129.219 42.928 113.354 1.00 11.30 319 ASP A N 1
ATOM 2316 C CA . ASP A 1 314 ? -128.097 43.091 114.284 1.00 11.50 319 ASP A CA 1
ATOM 2317 C C . ASP A 1 314 ? -128.469 43.373 115.734 1.00 10.68 319 ASP A C 1
ATOM 2318 O O . ASP A 1 314 ? -127.608 43.352 116.609 1.00 8.42 319 ASP A O 1
ATOM 2323 N N . ARG A 1 315 ? -129.749 43.599 115.992 1.00 9.09 320 ARG A N 1
ATOM 2324 C CA . ARG A 1 315 ? -130.209 43.803 117.358 1.00 8.30 320 ARG A CA 1
ATOM 2325 C C . ARG A 1 315 ? -130.544 42.449 117.974 1.00 6.88 320 ARG A C 1
ATOM 2326 O O . ARG A 1 315 ? -130.642 42.316 119.198 1.00 6.07 320 ARG A O 1
ATOM 2334 N N . ALA A 1 316 ? -130.704 41.425 117.143 1.00 6.01 321 ALA A N 1
ATOM 2335 C CA . ALA A 1 316 ? -131.099 40.119 117.659 1.00 7.77 321 ALA A CA 1
ATOM 2336 C C . ALA A 1 316 ? -130.344 39.549 118.863 1.00 6.77 321 ALA A C 1
ATOM 2337 O O . ALA A 1 316 ? -130.980 39.110 119.825 1.00 7.42 321 ALA A O 1
ATOM 2339 N N . PRO A 1 317 ? -128.998 39.538 118.842 1.00 6.77 322 PRO A N 1
ATOM 2340 C CA . PRO A 1 317 ? -128.276 38.982 119.993 1.00 8.20 322 PRO A CA 1
ATOM 2341 C C . PRO A 1 317 ? -128.643 39.611 121.337 1.00 6.95 322 PRO A C 1
ATOM 2342 O O . PRO A 1 317 ? -128.604 38.945 122.364 1.00 7.89 322 PRO A O 1
ATOM 2346 N N . SER A 1 318 ? -128.980 40.893 121.317 1.00 5.14 323 SER A N 1
ATOM 2347 C CA . SER A 1 318 ? -129.339 41.629 122.532 1.00 5.97 323 SER A CA 1
ATOM 2348 C C . SER A 1 318 ? -130.760 41.389 123.046 1.00 5.46 323 SER A C 1
ATOM 2349 O O . SER A 1 318 ? -131.164 41.939 124.092 1.00 3.80 323 SER A O 1
ATOM 2352 N N . MET A 1 319 ? -131.522 40.559 122.334 1.00 4.23 324 MET A N 1
ATOM 2353 C CA . MET A 1 319 ? -132.893 40.290 122.735 1.00 4.30 324 MET A CA 1
ATOM 2354 C C . MET A 1 319 ? -133.384 38.967 122.172 1.00 3.28 324 MET A C 1
ATOM 2355 O O . MET A 1 319 ? -134.590 38.784 122.006 1.00 3.80 324 MET A O 1
ATOM 2360 N N . ILE A 1 320 ? -132.462 38.045 121.892 1.00 2.99 325 ILE A N 1
ATOM 2361 C CA . ILE A 1 320 ? -132.861 36.778 121.270 1.00 2.91 325 ILE A CA 1
ATOM 2362 C C . ILE A 1 320 ? -133.933 35.993 122.023 1.00 3.33 325 ILE A C 1
ATOM 2363 O O . ILE A 1 320 ? -134.830 35.422 121.405 1.00 3.04 325 ILE A O 1
ATOM 2368 N N . ASP A 1 321 ? -133.899 36.014 123.348 1.00 3.88 326 ASP A N 1
ATOM 2369 C CA . ASP A 1 321 ? -134.900 35.282 124.110 1.00 4.59 326 ASP A CA 1
ATOM 2370 C C . ASP A 1 321 ? -136.199 36.050 124.295 1.00 4.70 326 ASP A C 1
ATOM 2371 O O . ASP A 1 321 ? -137.175 35.490 124.783 1.00 4.86 326 ASP A O 1
ATOM 2376 N N . GLU A 1 322 ? -136.221 37.307 123.872 1.00 3.34 327 GLU A N 1
ATOM 2377 C CA . GLU A 1 322 ? -137.432 38.108 123.997 1.00 4.02 327 GLU A CA 1
ATOM 2378 C C . GLU A 1 322 ? -138.265 38.204 122.726 1.00 3.15 327 GLU A C 1
ATOM 2379 O O . GLU A 1 322 ? -139.232 38.944 122.699 1.00 2.90 327 GLU A O 1
ATOM 2385 N N . TYR A 1 323 ? -137.923 37.469 121.674 1.00 3.29 328 TYR A N 1
ATOM 2386 C CA . TYR A 1 323 ? -138.763 37.558 120.472 1.00 3.37 328 TYR A CA 1
ATOM 2387 C C . TYR A 1 323 ? -140.183 37.020 120.709 1.00 4.12 328 TYR A C 1
ATOM 2388 O O . TYR A 1 323 ? -141.151 37.564 120.174 1.00 5.04 328 TYR A O 1
ATOM 2397 N N . PRO A 1 324 ? -140.343 35.959 121.514 1.00 3.97 329 PRO A N 1
ATOM 2398 C CA . PRO A 1 324 ? -141.718 35.488 121.724 1.00 3.40 329 PRO A CA 1
ATOM 2399 C C . PRO A 1 324 ? -142.621 36.563 122.364 1.00 3.42 329 PRO A C 1
ATOM 2400 O O . PRO A 1 324 ? -143.731 36.802 121.891 1.00 1.85 329 PRO A O 1
ATOM 2404 N N . ILE A 1 325 ? -142.144 37.218 123.426 1.00 3.12 330 ILE A N 1
ATOM 2405 C CA . ILE A 1 325 ? -142.982 38.221 124.091 1.00 4.12 330 ILE A CA 1
ATOM 2406 C C . ILE A 1 325 ? -143.116 39.496 123.236 1.00 2.73 330 ILE A C 1
ATOM 2407 O O . ILE A 1 325 ? -144.138 40.188 123.296 1.00 4.60 330 ILE A O 1
ATOM 2412 N N . LEU A 1 326 ? -142.104 39.803 122.435 1.00 2.06 331 LEU A N 1
ATOM 2413 C CA . LEU A 1 326 ? -142.192 40.947 121.521 1.00 3.59 331 LEU A CA 1
ATOM 2414 C C . LEU A 1 326 ? -143.286 40.664 120.476 1.00 3.17 331 LEU A C 1
ATOM 2415 O O . LEU A 1 326 ? -144.045 41.555 120.107 1.00 3.94 331 LEU A O 1
ATOM 2420 N N . ALA A 1 327 ? -143.341 39.423 119.977 1.00 2.87 332 ALA A N 1
ATOM 2421 C CA . ALA A 1 327 ? -144.344 39.061 118.970 1.00 4.36 332 ALA A CA 1
ATOM 2422 C C . ALA A 1 327 ? -145.736 39.236 119.556 1.00 5.91 332 ALA A C 1
ATOM 2423 O O . ALA A 1 327 ? -146.665 39.659 118.872 1.00 5.12 332 ALA A O 1
ATOM 2425 N N . VAL A 1 328 ? -145.886 38.923 120.836 1.00 5.01 333 VAL A N 1
ATOM 2426 C CA . VAL A 1 328 ? -147.174 39.096 121.506 1.00 5.17 333 VAL A CA 1
ATOM 2427 C C . VAL A 1 328 ? -147.504 40.588 121.596 1.00 4.77 333 VAL A C 1
ATOM 2428 O O . VAL A 1 328 ? -148.619 40.975 121.325 1.00 6.22 333 VAL A O 1
ATOM 2432 N N . ALA A 1 329 ? -146.544 41.435 121.962 1.00 4.89 334 ALA A N 1
ATOM 2433 C CA . ALA A 1 329 ? -146.812 42.880 122.008 1.00 4.25 334 ALA A CA 1
ATOM 2434 C C . ALA A 1 329 ? -147.198 43.380 120.600 1.00 4.96 334 ALA A C 1
ATOM 2435 O O . ALA A 1 329 ? -148.114 44.186 120.449 1.00 5.52 334 ALA A O 1
ATOM 2437 N N . ALA A 1 330 ? -146.515 42.869 119.573 1.00 4.58 335 ALA A N 1
ATOM 2438 C CA . ALA A 1 330 ? -146.774 43.275 118.176 1.00 4.04 335 ALA A CA 1
ATOM 2439 C C . ALA A 1 330 ? -148.202 42.915 117.757 1.00 4.00 335 ALA A C 1
ATOM 2440 O O . ALA A 1 330 ? -148.786 43.587 116.887 1.00 4.45 335 ALA A O 1
ATOM 2442 N N . ALA A 1 331 ? -148.772 41.880 118.379 1.00 2.83 336 ALA A N 1
ATOM 2443 C CA . ALA A 1 331 ? -150.141 41.460 118.072 1.00 4.14 336 ALA A CA 1
ATOM 2444 C C . ALA A 1 331 ? -151.157 42.542 118.454 1.00 6.09 336 ALA A C 1
ATOM 2445 O O . ALA A 1 331 ? -152.303 42.519 117.995 1.00 6.59 336 ALA A O 1
ATOM 2447 N N . PHE A 1 332 ? -150.740 43.485 119.295 1.00 5.09 337 PHE A N 1
ATOM 2448 C CA . PHE A 1 332 ? -151.625 44.567 119.727 1.00 5.14 337 PHE A CA 1
ATOM 2449 C C . PHE A 1 332 ? -151.161 45.942 119.309 1.00 6.28 337 PHE A C 1
ATOM 2450 O O . PHE A 1 332 ? -151.701 46.947 119.772 1.00 8.06 337 PHE A O 1
ATOM 2458 N N . ALA A 1 333 ? -150.183 45.990 118.410 1.00 6.73 338 ALA A N 1
ATOM 2459 C CA . ALA A 1 333 ? -149.648 47.249 117.914 1.00 6.76 338 ALA A CA 1
ATOM 2460 C C . ALA A 1 333 ? -150.308 47.632 116.597 1.00 8.69 338 ALA A C 1
ATOM 2461 O O . ALA A 1 333 ? -150.812 46.771 115.871 1.00 8.52 338 ALA A O 1
ATOM 2463 N N . GLU A 1 334 ? -150.321 48.931 116.300 1.00 9.05 339 GLU A N 1
ATOM 2464 C CA . GLU A 1 334 ? -150.898 49.420 115.049 1.00 10.33 339 GLU A CA 1
ATOM 2465 C C . GLU A 1 334 ? -149.925 49.164 113.896 1.00 9.93 339 GLU A C 1
ATOM 2466 O O . GLU A 1 334 ? -148.798 49.649 113.920 1.00 10.78 339 GLU A O 1
ATOM 2472 N N . GLY A 1 335 ? -150.363 48.410 112.891 1.00 7.86 340 GLY A N 1
ATOM 2473 C CA . GLY A 1 335 ? -149.486 48.141 111.767 1.00 7.88 340 GLY A CA 1
ATOM 2474 C C . GLY A 1 335 ? -148.647 46.876 111.923 1.00 8.09 340 GLY A C 1
ATOM 2475 O O . GLY A 1 335 ? -148.898 46.035 112.785 1.00 8.53 340 GLY A O 1
ATOM 2476 N N . ALA A 1 336 ? -147.630 46.767 111.082 1.00 7.04 341 ALA A N 1
ATOM 2477 C CA . ALA A 1 336 ? -146.764 45.597 111.035 1.00 6.15 341 ALA A CA 1
ATOM 2478 C C . ALA A 1 336 ? -145.443 45.756 111.768 1.00 5.85 341 ALA A C 1
ATOM 2479 O O . ALA A 1 336 ? -144.786 46.811 111.685 1.00 7.09 341 ALA A O 1
ATOM 2481 N N . THR A 1 337 ? -145.060 44.704 112.489 1.00 4.50 342 THR A N 1
ATOM 2482 C CA . THR A 1 337 ? -143.765 44.667 113.156 1.00 4.59 342 THR A CA 1
ATOM 2483 C C . THR A 1 337 ? -143.026 43.610 112.337 1.00 4.15 342 THR A C 1
ATOM 2484 O O . THR A 1 337 ? -143.551 42.501 112.101 1.00 5.67 342 THR A O 1
ATOM 2488 N N . VAL A 1 338 ? -141.841 43.970 111.850 1.00 4.04 343 VAL A N 1
ATOM 2489 C CA . VAL A 1 338 ? -141.051 43.056 111.020 1.00 4.05 343 VAL A CA 1
ATOM 2490 C C . VAL A 1 338 ? -139.753 42.712 111.715 1.00 4.79 343 VAL A C 1
ATOM 2491 O O . VAL A 1 338 ? -138.989 43.602 112.083 1.00 3.79 343 VAL A O 1
ATOM 2495 N N . MET A 1 339 ? -139.505 41.414 111.886 1.00 3.84 344 MET A N 1
ATOM 2496 C CA . MET A 1 339 ? -138.311 40.943 112.590 1.00 3.10 344 MET A CA 1
ATOM 2497 C C . MET A 1 339 ? -137.548 39.919 111.760 1.00 4.08 344 MET A C 1
ATOM 2498 O O . MET A 1 339 ? -138.101 38.884 111.453 1.00 6.94 344 MET A O 1
ATOM 2503 N N . ASN A 1 340 ? -136.293 40.200 111.403 1.00 3.42 345 ASN A N 1
ATOM 2504 C CA . ASN A 1 340 ? -135.489 39.258 110.623 1.00 3.13 345 ASN A CA 1
ATOM 2505 C C . ASN A 1 340 ? -134.265 38.802 111.444 1.00 4.01 345 ASN A C 1
ATOM 2506 O O . ASN A 1 340 ? -134.121 39.163 112.616 1.00 7.46 345 ASN A O 1
ATOM 2511 N N . GLY A 1 341 ? -133.396 37.996 110.835 1.00 3.88 346 GLY A N 1
ATOM 2512 C CA . GLY A 1 341 ? -132.220 37.502 111.536 1.00 3.45 346 GLY A CA 1
ATOM 2513 C C . GLY A 1 341 ? -132.599 36.552 112.662 1.00 3.63 346 GLY A C 1
ATOM 2514 O O . GLY A 1 341 ? -131.891 36.475 113.677 1.00 4.08 346 GLY A O 1
ATOM 2515 N N . LEU A 1 342 ? -133.670 35.784 112.467 1.00 2.86 347 LEU A N 1
ATOM 2516 C CA . LEU A 1 342 ? -134.168 34.897 113.524 1.00 1.51 347 LEU A CA 1
ATOM 2517 C C . LEU A 1 342 ? -133.809 33.420 113.447 1.00 1.92 347 LEU A C 1
ATOM 2518 O O . LEU A 1 342 ? -134.423 32.630 114.159 1.00 4.47 347 LEU A O 1
ATOM 2523 N N . GLU A 1 343 ? -132.839 33.035 112.618 1.00 3.49 348 GLU A N 1
ATOM 2524 C CA . GLU A 1 343 ? -132.459 31.629 112.513 1.00 3.84 348 GLU A CA 1
ATOM 2525 C C . GLU A 1 343 ? -132.188 30.938 113.863 1.00 3.55 348 GLU A C 1
ATOM 2526 O O . GLU A 1 343 ? -132.535 29.762 114.042 1.00 4.20 348 GLU A O 1
ATOM 2532 N N . GLU A 1 344 ? -131.570 31.650 114.804 1.00 2.89 349 GLU A N 1
ATOM 2533 C CA . GLU A 1 344 ? -131.274 31.055 116.095 1.00 3.89 349 GLU A CA 1
ATOM 2534 C C . GLU A 1 344 ? -132.501 30.655 116.886 1.00 3.75 349 GLU A C 1
ATOM 2535 O O . GLU A 1 344 ? -132.416 29.790 117.748 1.00 3.91 349 GLU A O 1
ATOM 2541 N N . LEU A 1 345 ? -133.637 31.281 116.621 1.00 3.47 350 LEU A N 1
ATOM 2542 C CA . LEU A 1 345 ? -134.842 30.896 117.335 1.00 2.47 350 LEU A CA 1
ATOM 2543 C C . LEU A 1 345 ? -135.245 29.443 117.062 1.00 3.45 350 LEU A C 1
ATOM 2544 O O . LEU A 1 345 ? -135.878 28.803 117.907 1.00 2.76 350 LEU A O 1
ATOM 2549 N N . ARG A 1 346 ? -134.865 28.911 115.908 1.00 2.53 351 ARG A N 1
ATOM 2550 C CA . ARG A 1 346 ? -135.291 27.550 115.566 1.00 2.80 351 ARG A CA 1
ATOM 2551 C C . ARG A 1 346 ? -134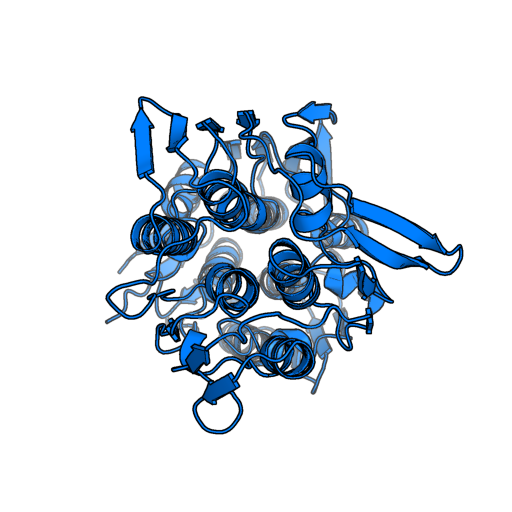.602 26.425 116.323 1.00 4.43 351 ARG A C 1
ATOM 2552 O O . ARG A 1 346 ? -135.054 25.272 116.247 1.00 5.57 351 ARG A O 1
ATOM 2560 N N . VAL A 1 347 ? -133.548 26.758 117.074 1.00 3.90 352 VAL A N 1
ATOM 2561 C CA . VAL A 1 347 ? -132.800 25.758 117.831 1.00 4.55 352 VAL A CA 1
ATOM 2562 C C . VAL A 1 347 ? -132.846 25.930 119.358 1.00 5.91 352 VAL A C 1
ATOM 2563 O O . VAL A 1 347 ? -131.983 25.425 120.078 1.00 4.57 352 VAL A O 1
ATOM 2567 N N . LYS A 1 348 ? -133.869 26.622 119.854 1.00 4.20 353 LYS A N 1
ATOM 2568 C CA . LYS A 1 348 ? -134.005 26.849 121.286 1.00 3.22 353 LYS A CA 1
ATOM 2569 C C . LYS A 1 348 ? -134.797 25.713 121.949 1.00 3.72 353 LYS A C 1
ATOM 2570 O O . LYS A 1 348 ? -134.919 24.637 121.359 1.00 1.73 353 LYS A O 1
ATOM 2576 N N . GLU A 1 349 ? -135.311 25.939 123.159 1.00 5.23 354 GLU A N 1
ATOM 2577 C CA . GLU A 1 349 ? -136.081 24.907 123.874 1.00 5.97 354 GLU A CA 1
ATOM 2578 C C . GLU A 1 349 ? -137.105 24.284 122.924 1.00 6.36 354 GLU A C 1
ATOM 2579 O O . GLU A 1 349 ? -137.357 23.073 122.960 1.00 5.46 354 GLU A O 1
ATOM 2585 N N . SER A 1 350 ? -137.698 25.145 122.111 1.00 5.39 355 SER A N 1
ATOM 2586 C CA . SER A 1 350 ? -138.621 24.755 121.039 1.00 5.84 355 SER A CA 1
ATOM 2587 C C . SER A 1 350 ? -138.109 25.537 119.841 1.00 5.08 355 SER A C 1
ATOM 2588 O O . SER A 1 350 ? -137.249 26.405 119.991 1.00 4.93 355 SER A O 1
ATOM 2591 N N . ASP A 1 351 ? -138.597 25.219 118.648 1.00 4.01 356 ASP A N 1
ATOM 2592 C CA . ASP A 1 351 ? -138.260 26.063 117.496 1.00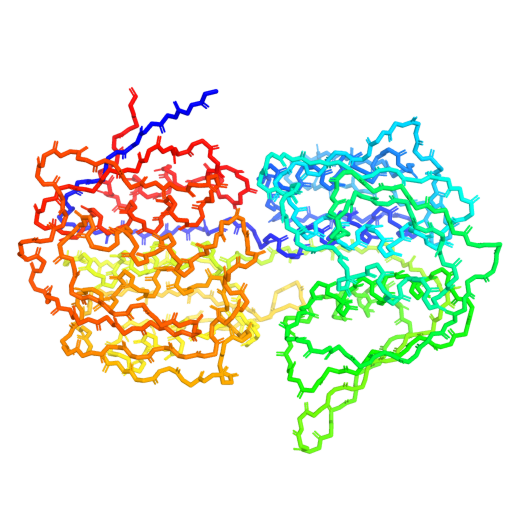 3.79 356 ASP A CA 1
ATOM 2593 C C . ASP A 1 351 ? -139.200 27.228 117.845 1.00 4.22 356 ASP A C 1
ATOM 2594 O O . ASP A 1 351 ? -140.442 27.137 117.650 1.00 5.64 356 ASP A O 1
ATOM 2599 N N . ARG A 1 352 ? -138.631 28.303 118.380 1.00 1.93 357 ARG A N 1
ATOM 2600 C CA . ARG A 1 352 ? -139.450 29.427 118.826 1.00 3.35 357 ARG A CA 1
ATOM 2601 C C . ARG A 1 352 ? -140.161 30.191 117.740 1.00 3.74 357 ARG A C 1
ATOM 2602 O O . ARG A 1 352 ? -141.232 30.756 117.977 1.00 4.15 357 ARG A O 1
ATOM 2610 N N . LEU A 1 353 ? -139.581 30.198 116.540 1.00 3.67 358 LEU A N 1
ATOM 2611 C CA . LEU A 1 353 ? -140.199 30.904 115.426 1.00 4.13 358 LEU A CA 1
ATOM 2612 C C . LEU A 1 353 ? -141.477 30.174 115.021 1.00 3.79 358 LEU A C 1
ATOM 2613 O O . LEU A 1 353 ? -142.536 30.782 114.858 1.00 3.79 358 LEU A O 1
ATOM 2618 N N . SER A 1 354 ? -141.383 28.864 114.872 1.00 3.35 359 SER A N 1
ATOM 2619 C CA . SER A 1 354 ? -142.571 28.086 114.515 1.00 3.69 359 SER A CA 1
ATOM 2620 C C . SER A 1 354 ? -143.596 28.083 115.640 1.00 3.80 359 SER A C 1
ATOM 2621 O O . SER A 1 354 ? -144.797 28.208 115.386 1.00 4.72 359 SER A O 1
ATOM 2624 N N . ALA A 1 355 ? -143.144 27.942 116.886 1.00 5.03 360 ALA A N 1
ATOM 2625 C CA . ALA A 1 355 ? -144.076 27.897 118.014 1.00 3.75 360 ALA A CA 1
ATOM 2626 C C . ALA A 1 355 ? -144.808 29.222 118.210 1.00 3.31 360 ALA A C 1
ATOM 2627 O O . ALA A 1 355 ? -145.999 29.238 118.511 1.00 3.90 360 ALA A O 1
ATOM 2629 N N . VAL A 1 356 ? -144.094 30.339 118.062 1.00 3.11 361 VAL A N 1
ATOM 2630 C CA . VAL A 1 356 ? -144.734 31.650 118.197 1.00 3.14 361 VAL A CA 1
ATOM 2631 C C . VAL A 1 356 ? -145.716 31.876 117.042 1.00 3.80 361 VAL A C 1
ATOM 2632 O O . VAL A 1 356 ? -146.835 32.298 117.268 1.00 3.92 361 VAL A O 1
ATOM 2636 N N . ALA A 1 357 ? -145.288 31.612 115.806 1.00 3.71 362 ALA A N 1
ATOM 2637 C CA . ALA A 1 357 ? -146.171 31.791 114.670 1.00 4.23 362 ALA A CA 1
ATOM 2638 C C . ALA A 1 357 ? -147.437 30.940 114.830 1.00 4.98 362 ALA A C 1
ATOM 2639 O O . ALA A 1 357 ? -148.534 31.445 114.630 1.00 3.21 362 ALA A O 1
ATOM 2641 N N . ASN A 1 358 ? -147.295 29.664 115.188 1.00 3.91 363 ASN A N 1
ATOM 2642 C CA . ASN A 1 358 ? -148.473 28.814 115.348 1.00 5.63 363 ASN A CA 1
ATOM 2643 C C . ASN A 1 358 ? -149.382 29.289 116.494 1.00 5.51 363 ASN A C 1
ATOM 2644 O O . ASN A 1 358 ? -150.608 29.237 116.365 1.00 5.31 363 ASN A O 1
ATOM 2649 N N . GLY A 1 359 ? -148.783 29.725 117.598 1.00 4.59 364 GLY A N 1
ATOM 2650 C CA . GLY A 1 359 ? -149.560 30.199 118.733 1.00 4.64 364 GLY A CA 1
ATOM 2651 C C . GLY A 1 359 ? -150.339 31.458 118.377 1.00 4.21 364 GLY A C 1
ATOM 2652 O O . GLY A 1 359 ? -151.504 31.610 118.764 1.00 4.18 364 GLY A O 1
ATOM 2653 N N . LEU A 1 360 ? -149.705 32.371 117.640 1.00 4.03 365 LEU A N 1
ATOM 2654 C CA . LEU A 1 360 ? -150.362 33.610 117.232 1.00 3.14 365 LEU A CA 1
ATOM 2655 C C . LEU A 1 360 ? -151.548 33.308 116.310 1.00 3.90 365 LEU A C 1
ATOM 2656 O O . LEU A 1 360 ? -152.638 33.850 116.498 1.00 4.26 365 LEU A O 1
ATOM 2661 N N . LYS A 1 361 ? -151.342 32.434 115.320 1.00 4.85 366 LYS A N 1
ATOM 2662 C CA . LYS A 1 361 ? -152.429 32.064 114.407 1.00 4.94 366 LYS A CA 1
ATOM 2663 C C . LYS A 1 361 ? -153.607 31.411 115.125 1.00 4.82 366 LYS A C 1
ATOM 2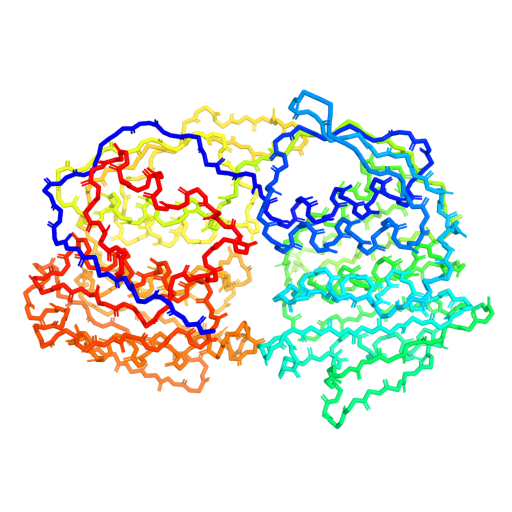664 O O . LYS A 1 361 ? -154.763 31.732 114.837 1.00 5.87 366 LYS A O 1
ATOM 2670 N N . LEU A 1 362 ? -153.306 30.513 116.067 1.00 4.10 367 LEU A N 1
ATOM 2671 C CA . LEU A 1 362 ? -154.310 29.815 116.840 1.00 5.81 367 LEU A CA 1
ATOM 2672 C C . LEU A 1 362 ? -155.145 30.852 117.582 1.00 5.28 367 LEU A C 1
ATOM 2673 O O . LEU A 1 362 ? -156.341 30.642 117.820 1.00 5.73 367 LEU A O 1
ATOM 2678 N N . ASN A 1 363 ? -154.504 31.976 117.910 1.00 3.71 368 ASN A N 1
ATOM 2679 C CA . ASN A 1 363 ? -155.171 33.049 118.641 1.00 4.17 368 ASN A CA 1
ATOM 2680 C C . ASN A 1 363 ? -155.602 34.260 117.817 1.00 4.67 368 ASN A C 1
ATOM 2681 O O . ASN A 1 363 ? -155.756 35.380 118.317 1.00 5.03 368 ASN A O 1
ATOM 2686 N N . GLY A 1 364 ? -155.836 33.989 116.533 1.00 5.27 369 GLY A N 1
ATOM 2687 C CA . GLY A 1 364 ? -156.380 34.974 115.603 1.00 6.36 369 GLY A CA 1
ATOM 2688 C C . GLY A 1 364 ? -155.526 36.067 115.032 1.00 6.09 369 GLY A C 1
ATOM 2689 O O . GLY A 1 364 ? -156.028 36.987 114.376 1.00 7.68 369 GLY A O 1
ATOM 2690 N N . VAL A 1 365 ? -154.226 35.965 115.252 1.00 6.00 370 VAL A N 1
ATOM 2691 C CA . VAL A 1 365 ? -153.323 36.989 114.781 1.00 6.43 370 VAL A CA 1
ATOM 2692 C C . VAL A 1 365 ? -152.866 36.789 113.342 1.00 6.80 370 VAL A C 1
ATOM 2693 O O . VAL A 1 365 ? -152.570 35.674 112.916 1.00 6.43 370 VAL A O 1
ATOM 2697 N N . ASP A 1 366 ? -152.815 37.887 112.599 1.00 5.33 371 ASP A N 1
ATOM 2698 C CA . ASP A 1 366 ? -152.339 37.870 111.217 1.00 6.87 371 ASP A CA 1
ATOM 2699 C C . ASP A 1 366 ? -150.810 37.987 111.273 1.00 6.16 371 ASP A C 1
ATOM 2700 O O . ASP A 1 366 ? -150.273 39.011 111.706 1.00 7.20 371 ASP A O 1
ATOM 2705 N N . CYS A 1 367 ? -150.105 36.919 110.894 1.00 4.75 372 CYS A N 1
ATOM 2706 C CA . CYS A 1 367 ? -148.643 36.954 110.862 1.00 5.31 372 CYS A CA 1
ATOM 2707 C C . CYS A 1 367 ? -148.111 36.104 109.718 1.00 5.39 372 CYS A C 1
ATOM 2708 O O . CYS A 1 367 ? -148.826 35.246 109.166 1.00 6.16 372 CYS A O 1
ATOM 2711 N N . ASP A 1 368 ? -146.879 36.403 109.313 1.00 4.20 373 ASP A N 1
ATOM 2712 C CA . ASP A 1 368 ? -146.231 35.640 108.259 1.00 4.49 373 ASP A CA 1
ATOM 2713 C C . ASP A 1 368 ? -144.903 35.123 108.787 1.00 4.95 373 ASP A C 1
ATOM 2714 O O . ASP A 1 368 ? -144.009 35.906 109.133 1.00 6.61 373 ASP A O 1
ATOM 2719 N N . GLU A 1 369 ? -144.772 33.804 108.810 1.00 4.64 374 GLU A N 1
ATOM 2720 C CA . GLU A 1 369 ? -143.544 33.155 109.256 1.00 4.43 374 GLU A CA 1
ATOM 2721 C C . GLU A 1 369 ? -142.638 32.890 108.049 1.00 4.87 374 GLU A C 1
ATOM 2722 O O . GLU A 1 369 ? -143.058 32.236 107.089 1.00 4.63 374 GLU A O 1
ATOM 2728 N N . GLY A 1 370 ? -141.404 33.382 108.109 1.00 4.08 375 GLY A N 1
ATOM 2729 C CA . GLY A 1 370 ? -140.433 33.165 107.043 1.00 5.26 375 GLY A CA 1
ATOM 2730 C C . GLY A 1 370 ? -139.386 32.194 107.581 1.00 4.64 375 GLY A C 1
ATOM 2731 O O . GLY A 1 370 ? -139.438 31.823 108.768 1.00 3.83 375 GLY A O 1
ATOM 2732 N N . GLU A 1 371 ? -138.462 31.752 106.731 1.00 4.19 376 GLU A N 1
ATOM 2733 C CA . GLU A 1 371 ? -137.427 30.831 107.193 1.00 4.99 376 GLU A CA 1
ATOM 2734 C C . GLU A 1 371 ? -136.648 31.465 108.345 1.00 4.39 376 GLU A C 1
ATOM 2735 O O . GLU A 1 371 ? -136.303 30.786 109.306 1.00 4.49 376 GLU A O 1
ATOM 2741 N N . THR A 1 372 ? -136.376 32.765 108.260 1.00 4.62 377 THR A N 1
ATOM 2742 C CA . THR A 1 372 ? -135.611 33.417 109.320 1.00 5.07 377 THR A CA 1
ATOM 2743 C C . THR A 1 372 ? -136.212 34.756 109.735 1.00 4.49 377 THR A C 1
ATOM 2744 O O . THR A 1 372 ? -135.505 35.679 110.130 1.00 4.10 377 THR A O 1
ATOM 2748 N N . SER A 1 373 ? -137.532 34.855 109.657 1.00 2.41 378 SER A N 1
ATOM 2749 C CA . SER A 1 373 ? -138.176 36.110 109.991 1.00 3.26 378 SER A CA 1
ATOM 2750 C C . SER A 1 373 ? -139.620 35.921 110.396 1.00 3.94 378 SER A C 1
ATOM 2751 O O . SER A 1 373 ? -140.210 34.859 110.186 1.00 4.18 378 SER A O 1
ATOM 2754 N N . LEU A 1 374 ? -140.182 36.980 110.974 1.00 3.40 379 LEU A N 1
ATOM 2755 C CA . LEU A 1 374 ? -141.584 36.972 111.361 1.00 5.04 379 LEU A CA 1
ATOM 2756 C C . LEU A 1 374 ? -142.160 38.363 111.140 1.00 3.63 379 LEU A C 1
ATOM 2757 O O . LEU A 1 374 ? -141.533 39.363 111.518 1.00 6.45 379 LEU A O 1
ATOM 2762 N N . VAL A 1 375 ? -143.333 38.431 110.509 1.00 4.02 380 VAL A N 1
ATOM 2763 C CA . VAL A 1 375 ? -144.047 39.701 110.344 1.00 5.16 380 VAL A CA 1
ATOM 2764 C C . VAL A 1 375 ? -145.347 39.510 111.130 1.00 5.66 380 VAL A C 1
ATOM 2765 O O . VAL A 1 375 ? -146.001 38.476 111.003 1.00 6.32 380 VAL A O 1
ATOM 2769 N N . VAL A 1 376 ? -145.692 40.482 111.972 1.00 4.45 381 VAL A N 1
ATOM 2770 C CA . VAL A 1 376 ? -146.914 40.438 112.781 1.00 4.94 381 VAL A CA 1
ATOM 2771 C C . VAL A 1 376 ? -147.694 41.733 112.569 1.00 5.41 381 VAL A C 1
ATOM 2772 O O . VAL A 1 376 ? -147.128 42.826 112.626 1.00 6.95 381 VAL A O 1
ATOM 2776 N N . ARG A 1 377 ? -148.977 41.617 112.256 1.00 4.90 382 ARG A N 1
ATOM 2777 C CA . ARG A 1 377 ? -149.828 42.796 112.107 1.00 5.84 382 ARG A CA 1
ATOM 2778 C C . ARG A 1 377 ? -150.766 42.793 113.307 1.00 6.17 382 ARG A C 1
ATOM 2779 O O . ARG A 1 377 ? -151.405 41.777 113.603 1.00 7.50 382 ARG A O 1
ATOM 2787 N N . GLY A 1 378 ? -150.869 43.920 114.007 1.00 6.33 383 GLY A N 1
ATOM 2788 C CA . GLY A 1 378 ? -151.694 43.906 115.196 1.00 7.03 383 GLY A CA 1
ATOM 2789 C C . GLY A 1 378 ? -153.136 44.366 115.115 1.00 8.71 383 GLY A C 1
ATOM 2790 O O . GLY A 1 378 ? -153.598 44.913 114.110 1.00 10.08 383 GLY A O 1
ATOM 2791 N N . ARG A 1 379 ? -153.832 44.119 116.217 1.00 8.11 384 ARG A N 1
ATOM 2792 C CA . ARG A 1 379 ? -155.212 44.547 116.421 1.00 8.51 384 ARG A CA 1
ATOM 2793 C C . ARG A 1 379 ? -155.152 45.233 117.798 1.00 8.96 384 ARG A C 1
ATOM 2794 O O . ARG A 1 379 ? -155.277 44.585 118.834 1.00 8.53 384 ARG A O 1
ATOM 2802 N N . PRO A 1 380 ? -154.933 46.552 117.817 1.00 9.01 385 PRO A N 1
ATOM 2803 C CA . PRO A 1 380 ? -154.853 47.285 119.079 1.00 10.19 385 PRO A CA 1
ATOM 2804 C C . PRO A 1 380 ? -155.962 47.049 120.105 1.00 11.27 385 PRO A C 1
ATOM 2805 O O . PRO A 1 380 ? -155.664 46.975 121.293 1.00 13.27 385 PRO A O 1
ATOM 2809 N N . ASP A 1 381 ? -157.222 46.920 119.685 1.00 11.28 386 ASP A N 1
ATOM 2810 C CA . ASP A 1 381 ? -158.267 46.713 120.681 1.00 11.83 386 ASP A CA 1
ATOM 2811 C C . ASP A 1 381 ? -158.396 45.271 121.158 1.00 11.84 386 ASP A C 1
ATOM 2812 O O . ASP A 1 381 ? -159.193 44.973 122.050 1.00 12.03 386 ASP A O 1
ATOM 2817 N N . GLY A 1 382 ? -157.575 44.391 120.587 1.00 10.37 387 GLY A N 1
ATOM 2818 C CA . GLY A 1 382 ? -157.584 42.983 120.966 1.00 7.80 387 GLY A CA 1
ATOM 2819 C C . GLY A 1 382 ? -158.822 42.229 120.529 1.00 8.36 387 GLY A C 1
ATOM 2820 O O . GLY A 1 382 ? -158.965 41.048 120.837 1.00 7.38 387 GLY A O 1
ATOM 2821 N N . LYS A 1 383 ? -159.731 42.897 119.823 1.00 8.79 388 LYS A N 1
ATOM 2822 C CA . LYS A 1 383 ? -160.957 42.212 119.391 1.00 9.50 388 LYS A CA 1
ATOM 2823 C C . LYS A 1 383 ? -160.660 41.077 118.421 1.00 9.45 388 LYS A C 1
ATOM 2824 O O . LYS A 1 383 ? -159.838 41.213 117.525 1.00 10.54 388 LYS A O 1
ATOM 2830 N N . GLY A 1 384 ? -161.327 39.947 118.613 1.00 9.69 389 GLY A N 1
ATOM 2831 C CA . GLY A 1 384 ? -161.120 38.815 117.729 1.00 9.72 389 GLY A CA 1
ATOM 2832 C C . GLY A 1 384 ? -159.862 38.007 118.032 1.00 10.07 389 GLY A C 1
ATOM 2833 O O . GLY A 1 384 ? -159.624 36.971 117.398 1.00 10.33 389 GLY A O 1
ATOM 2834 N N . LEU A 1 385 ? -159.056 38.466 118.986 1.00 7.92 390 LEU A N 1
ATOM 2835 C CA . LEU A 1 385 ? -157.839 37.747 119.352 1.00 6.95 390 LEU A CA 1
ATOM 2836 C C . LEU A 1 385 ? -158.092 36.804 120.524 1.00 6.55 390 LEU A C 1
ATOM 2837 O O . LEU A 1 385 ? -159.066 36.955 121.274 1.00 6.94 390 LEU A O 1
ATOM 2842 N N . GLY A 1 386 ? -157.220 35.810 120.660 1.00 6.65 391 GLY A N 1
ATOM 2843 C CA . GLY A 1 386 ? -157.380 34.813 121.695 1.00 4.33 391 GLY A CA 1
ATOM 2844 C C . GLY A 1 386 ? -158.108 33.643 121.064 1.00 5.51 391 GLY A C 1
ATOM 2845 O O . GLY A 1 386 ? -158.221 33.560 119.838 1.00 4.79 391 GLY A O 1
ATOM 2846 N N . ASN A 1 387 ? -158.602 32.723 121.878 1.00 4.97 392 ASN A N 1
ATOM 2847 C CA . ASN A 1 387 ? -159.292 31.583 121.318 1.00 6.02 392 ASN A CA 1
ATOM 2848 C C . ASN A 1 387 ? -160.510 31.268 122.174 1.00 5.66 392 ASN A C 1
ATOM 2849 O O . ASN A 1 387 ? -160.417 30.700 123.261 1.00 7.96 392 ASN A O 1
ATOM 2854 N N . ALA A 1 388 ? -161.677 31.636 121.662 1.00 5.60 393 ALA A N 1
ATOM 2855 C CA . ALA A 1 388 ? -162.913 31.407 122.398 1.00 6.71 393 ALA A CA 1
ATOM 2856 C C . ALA A 1 388 ? -163.206 29.937 122.664 1.00 7.59 393 ALA A C 1
ATOM 2857 O O . ALA A 1 388 ? -163.812 29.613 123.677 1.00 8.82 393 ALA A O 1
ATOM 2859 N N . SER A 1 389 ? -162.768 29.044 121.775 1.00 7.75 394 SER A N 1
ATOM 2860 C CA . SER A 1 389 ? -163.044 27.629 121.952 1.00 7.88 394 SER A CA 1
ATOM 2861 C C . SER A 1 389 ? -162.175 26.963 123.024 1.00 7.92 394 SER A C 1
ATOM 2862 O O . SER A 1 389 ? -162.402 25.821 123.391 1.00 10.36 394 SER A O 1
ATOM 2865 N N . GLY A 1 390 ? -161.186 27.687 123.535 1.00 5.50 395 GLY A N 1
ATOM 2866 C CA . GLY A 1 390 ? -160.331 27.135 124.573 1.00 6.68 395 GLY A CA 1
ATOM 2867 C C . GLY A 1 390 ? -159.189 26.290 124.044 1.00 7.42 395 GLY A C 1
ATOM 2868 O O . GLY A 1 390 ? -158.555 25.571 124.807 1.00 8.24 395 GLY A O 1
ATOM 2869 N N . ALA A 1 391 ? -158.933 26.357 122.742 1.00 6.68 396 ALA A N 1
ATOM 2870 C CA . ALA A 1 391 ? -157.848 25.588 122.137 1.00 6.69 396 ALA A CA 1
ATOM 2871 C C . ALA A 1 391 ? -156.525 26.040 122.761 1.00 7.18 396 ALA A C 1
ATOM 2872 O O . ALA A 1 391 ? -156.287 27.240 122.940 1.00 7.18 396 ALA A O 1
ATOM 2874 N N . ALA A 1 392 ? -155.670 25.072 123.060 1.00 5.34 397 ALA A N 1
ATOM 2875 C CA . ALA A 1 392 ? -154.389 25.337 123.702 1.00 6.41 397 ALA A CA 1
ATOM 2876 C C . ALA A 1 392 ? -153.178 25.515 122.790 1.00 5.23 397 ALA A C 1
ATOM 2877 O O . ALA A 1 392 ? -152.955 24.749 121.837 1.00 4.72 397 ALA A O 1
ATOM 2879 N N . VAL A 1 393 ? -152.379 26.523 123.120 1.00 4.54 398 VAL A N 1
ATOM 2880 C CA . VAL A 1 393 ? -151.139 26.783 122.405 1.00 4.97 398 VAL A CA 1
ATOM 2881 C C . VAL A 1 393 ? -150.141 25.667 122.708 1.00 5.32 398 VAL A C 1
ATOM 2882 O O . VAL A 1 393 ? -149.945 25.293 123.878 1.00 4.51 398 VAL A O 1
ATOM 2886 N N . ALA A 1 394 ? -149.512 25.119 121.674 1.00 4.81 399 ALA A N 1
ATOM 2887 C CA . ALA A 1 394 ? -148.510 24.092 121.908 1.00 6.15 399 ALA A CA 1
ATOM 2888 C C . ALA A 1 394 ? -147.224 24.776 122.387 1.00 5.92 399 ALA A C 1
ATOM 2889 O O . ALA A 1 394 ? -146.631 25.596 121.671 1.00 7.46 399 ALA A O 1
ATOM 2891 N N . THR A 1 395 ? -146.792 24.445 123.601 1.00 5.18 400 THR A N 1
ATOM 2892 C CA . THR A 1 395 ? -145.586 25.038 124.167 1.00 4.91 400 THR A CA 1
ATOM 2893 C C . THR A 1 395 ? -144.286 24.329 123.821 1.00 6.76 400 THR A C 1
ATOM 2894 O O . THR A 1 395 ? -143.205 24.904 123.985 1.00 6.95 400 THR A O 1
ATOM 2898 N N . HIS A 1 396 ? -144.383 23.078 123.374 1.00 5.91 401 HIS A N 1
ATOM 2899 C CA . HIS A 1 396 ? -143.204 22.320 122.992 1.00 6.64 401 HIS A CA 1
ATOM 2900 C C . HIS A 1 396 ? -142.122 22.363 124.060 1.00 5.93 401 HIS A C 1
ATOM 2901 O O . HIS A 1 396 ? -140.944 22.549 123.743 1.00 6.70 401 HIS A O 1
ATOM 2908 N N . LEU A 1 397 ? -142.548 22.204 125.317 1.00 6.77 402 LEU A N 1
ATOM 2909 C CA . LEU A 1 397 ? -141.665 22.181 126.489 1.00 6.40 402 LEU A CA 1
ATOM 2910 C C . LEU A 1 397 ? -140.829 23.442 126.642 1.00 7.20 402 LEU A C 1
ATOM 2911 O O . LEU A 1 397 ? -139.753 23.405 127.227 1.00 7.65 402 LEU A O 1
ATOM 2916 N N . ASP A 1 398 ? -141.342 24.556 126.131 1.00 4.79 403 ASP A N 1
ATOM 2917 C CA . ASP A 1 398 ? -140.628 25.819 126.170 1.00 4.86 403 ASP A CA 1
ATOM 2918 C C . ASP A 1 398 ? -141.320 26.836 127.082 1.00 4.47 403 ASP A C 1
ATOM 2919 O O . ASP A 1 398 ? -142.358 27.413 126.715 1.00 5.67 403 ASP A O 1
ATOM 2924 N N . HIS A 1 399 ? -140.736 27.044 128.262 1.00 5.32 404 HIS A N 1
ATOM 2925 C CA . HIS A 1 399 ? -141.233 27.997 129.255 1.00 5.58 404 HIS A CA 1
ATOM 2926 C C . HIS A 1 399 ? -141.546 29.393 128.708 1.00 4.81 404 HIS A C 1
ATOM 2927 O O . HIS A 1 399 ? -142.516 30.029 129.148 1.00 5.25 404 HIS A O 1
ATOM 2934 N N . ARG A 1 400 ? -140.745 29.896 127.766 1.00 4.23 405 ARG A N 1
ATOM 2935 C CA . ARG A 1 400 ? -141.016 31.230 127.233 1.00 3.49 405 ARG A CA 1
ATOM 2936 C C . ARG A 1 400 ? -142.223 31.249 126.309 1.00 3.17 405 ARG A C 1
ATOM 2937 O O . ARG A 1 400 ? -142.853 32.286 126.160 1.00 2.49 405 ARG A O 1
ATOM 2945 N N . ILE A 1 401 ? -142.539 30.121 125.669 1.00 4.25 406 ILE A N 1
ATOM 2946 C CA . ILE A 1 401 ? -143.752 30.090 124.839 1.00 3.92 406 ILE A CA 1
ATOM 2947 C C . ILE A 1 401 ? -144.959 30.114 125.797 1.00 5.34 406 ILE A C 1
ATOM 2948 O O . ILE A 1 401 ? -145.939 30.844 125.587 1.00 4.44 406 ILE A O 1
ATOM 2953 N N . ALA A 1 402 ? -144.873 29.335 126.870 1.00 5.02 407 ALA A N 1
ATOM 2954 C CA . ALA A 1 402 ? -145.940 29.304 127.865 1.00 4.55 407 ALA A CA 1
ATOM 2955 C C . ALA A 1 402 ? -146.169 30.695 128.474 1.00 4.85 407 ALA A C 1
ATOM 2956 O O . ALA A 1 402 ? -147.301 31.201 128.507 1.00 3.90 407 ALA A O 1
ATOM 2958 N N . MET A 1 403 ? -145.110 31.331 128.960 1.00 3.73 408 MET A N 1
ATOM 2959 C CA . MET A 1 403 ? -145.309 32.638 129.573 1.00 3.31 408 MET A CA 1
ATOM 2960 C C . MET A 1 403 ? -145.785 33.725 128.609 1.00 2.91 408 MET A C 1
ATOM 2961 O O . MET A 1 403 ? -146.608 34.569 128.977 1.00 3.33 408 MET A O 1
ATOM 2966 N N . SER A 1 404 ? -145.284 33.704 127.380 1.00 3.40 409 SER A N 1
ATOM 2967 C CA . SER A 1 404 ? -145.659 34.734 126.416 1.00 1.95 409 SER A CA 1
ATOM 2968 C C . SER A 1 404 ? -147.139 34.664 126.075 1.00 2.68 409 SER A C 1
ATOM 2969 O O . SER A 1 404 ? -147.819 35.688 126.029 1.00 3.85 409 SER A O 1
ATOM 2972 N N . PHE A 1 405 ? -147.651 33.462 125.848 1.00 1.97 410 PHE A N 1
ATOM 2973 C CA . PHE A 1 405 ? -149.059 33.374 125.508 1.00 1.85 410 PHE A CA 1
ATOM 2974 C C . PHE A 1 405 ? -149.989 33.603 126.690 1.00 3.46 410 PHE A C 1
ATOM 2975 O O . PHE A 1 405 ? -151.118 34.076 126.517 1.00 4.43 410 PHE A O 1
ATOM 2983 N N . LEU A 1 406 ? -149.524 33.306 127.892 1.00 3.62 411 LEU A N 1
ATOM 2984 C CA . LEU A 1 406 ? -150.334 33.600 129.058 1.00 3.02 411 LEU A CA 1
ATOM 2985 C C . LEU A 1 406 ? -150.424 35.135 129.156 1.00 5.18 411 LEU A C 1
ATOM 2986 O O . LEU A 1 406 ? -151.479 35.674 129.507 1.00 4.46 411 LEU A O 1
ATOM 2991 N N . VAL A 1 407 ? -149.340 35.857 128.849 1.00 3.99 412 VAL A N 1
ATOM 2992 C CA . VAL A 1 407 ? -149.438 37.323 128.883 1.00 4.46 412 VAL A CA 1
ATOM 2993 C C . VAL A 1 407 ? -150.479 37.788 127.834 1.00 4.58 412 VAL A C 1
ATOM 2994 O O . VAL A 1 407 ? -151.306 38.673 128.089 1.00 4.41 412 VAL A O 1
ATOM 2998 N N . MET A 1 408 ? -150.473 37.158 126.668 1.00 4.15 413 MET A N 1
ATOM 2999 C CA . MET A 1 408 ? -151.413 37.538 125.618 1.00 4.98 413 MET A CA 1
ATOM 3000 C C . MET A 1 408 ? -152.872 37.482 126.093 1.00 4.72 413 MET A C 1
ATOM 3001 O O . MET A 1 408 ? -153.655 38.379 125.797 1.00 4.76 413 MET A O 1
ATOM 3006 N N . GLY A 1 409 ? -153.203 36.441 126.854 1.00 5.01 414 GLY A N 1
ATOM 3007 C CA . GLY A 1 409 ? -154.558 36.238 127.346 1.00 4.43 414 GLY A CA 1
ATOM 3008 C C . GLY A 1 409 ? -155.044 37.296 128.310 1.00 5.59 414 GLY A C 1
ATOM 3009 O O . GLY A 1 409 ? -156.247 37.445 128.554 1.00 6.04 414 GLY A O 1
ATOM 3010 N N . LEU A 1 410 ? -154.110 38.035 128.882 1.00 4.43 415 LEU A N 1
ATOM 3011 C CA . LEU A 1 410 ? -154.519 39.100 129.794 1.00 5.68 415 LEU A CA 1
ATOM 3012 C C . LEU A 1 410 ? -155.011 40.300 129.003 1.00 5.72 415 LEU A C 1
ATOM 3013 O O . LEU A 1 410 ? -155.631 41.215 129.568 1.00 6.72 415 LEU A O 1
ATOM 3018 N N . VAL A 1 411 ? -154.790 40.269 127.691 1.00 5.89 416 VAL A N 1
ATOM 3019 C CA . VAL A 1 411 ? -155.093 41.401 126.827 1.00 6.07 416 VAL A CA 1
ATOM 3020 C C . VAL A 1 411 ? -156.142 41.134 125.757 1.00 6.95 416 VAL A C 1
ATOM 3021 O O . VAL A 1 411 ? -156.956 41.991 125.449 1.00 8.20 416 VAL A O 1
ATOM 3025 N N . SER A 1 412 ? -156.104 39.939 125.182 1.00 5.89 417 SER A N 1
ATOM 3026 C CA . SER A 1 412 ? -157.017 39.565 124.124 1.00 5.23 417 SER A CA 1
ATOM 3027 C C . SER A 1 412 ? -158.492 39.508 124.539 1.00 5.88 417 SER A C 1
ATOM 3028 O O . SER A 1 412 ? -158.826 39.308 125.714 1.00 5.41 417 SER A O 1
ATOM 3031 N N . GLU A 1 413 ? -159.378 39.701 123.559 1.00 6.92 418 GLU A N 1
ATOM 3032 C CA . GLU A 1 413 ? -160.813 39.652 123.817 1.00 7.05 418 GLU A CA 1
ATOM 3033 C C . GLU A 1 413 ? -161.209 38.276 124.372 1.00 6.10 418 GLU A C 1
ATOM 3034 O O . GLU A 1 413 ? -161.994 38.167 125.317 1.00 7.16 418 GLU A O 1
ATOM 3040 N N . ASN A 1 414 ? -160.652 37.230 123.771 1.00 5.11 419 ASN A N 1
ATOM 3041 C CA . ASN A 1 414 ? -160.910 35.871 124.196 1.00 5.66 419 ASN A CA 1
ATOM 3042 C C . ASN A 1 414 ? -159.703 35.329 124.971 1.00 4.90 419 ASN A C 1
ATOM 3043 O O . ASN A 1 414 ? -158.555 35.679 124.669 1.00 5.85 419 ASN A O 1
ATOM 3048 N N . PRO A 1 415 ? -159.941 34.424 125.940 1.00 4.82 420 PRO A N 1
ATOM 3049 C CA . PRO A 1 415 ? -158.821 33.879 126.725 1.00 5.04 420 PRO A CA 1
ATOM 3050 C C . PRO A 1 415 ? -157.818 33.110 125.895 1.00 5.60 420 PRO A C 1
ATOM 3051 O O . PRO A 1 415 ? -158.125 32.633 124.793 1.00 6.03 420 PRO A O 1
ATOM 3055 N N . VAL A 1 416 ? -156.601 33.004 126.433 1.00 5.23 421 VAL A N 1
ATOM 3056 C CA . VAL A 1 416 ? -155.534 32.269 125.767 1.00 3.91 421 VAL A CA 1
ATOM 3057 C C . VAL A 1 416 ? -155.171 31.134 126.701 1.00 5.33 421 VAL A C 1
ATOM 3058 O O . VAL A 1 416 ? -154.977 31.328 127.912 1.00 6.22 421 VAL A O 1
ATOM 3062 N N . THR A 1 417 ? -155.076 29.944 126.119 1.00 5.97 422 THR A N 1
ATOM 3063 C CA . THR A 1 417 ? -154.759 28.752 126.874 1.00 5.84 422 THR A CA 1
ATOM 3064 C C . THR A 1 417 ? -153.434 28.180 126.383 1.00 4.69 422 THR A C 1
ATOM 3065 O O . THR A 1 417 ? -153.202 28.125 125.181 1.00 4.47 422 THR A O 1
ATOM 3069 N N . VAL A 1 418 ? -152.568 27.782 127.304 1.00 5.04 423 VAL A N 1
ATOM 3070 C CA . VAL A 1 418 ? -151.338 27.106 126.909 1.00 5.97 423 VAL A CA 1
ATOM 3071 C C . VAL A 1 418 ? -151.462 25.637 127.332 1.00 5.50 423 VAL A C 1
ATOM 3072 O O . VAL A 1 418 ? -152.096 25.328 128.346 1.00 6.27 423 VAL A O 1
ATOM 3076 N N . ASP A 1 419 ? -150.861 24.722 126.573 1.00 4.32 424 ASP A N 1
ATOM 3077 C CA . ASP A 1 419 ? -151.021 23.313 126.914 1.00 4.90 424 ASP A CA 1
ATOM 3078 C C . ASP A 1 419 ? -150.247 22.848 128.134 1.00 5.68 424 ASP A C 1
ATOM 3079 O O . ASP A 1 419 ? -150.546 21.776 128.675 1.00 8.02 424 ASP A O 1
ATOM 3084 N N . ASP A 1 420 ? -149.299 23.661 128.612 1.00 4.82 425 ASP A N 1
ATOM 3085 C CA . ASP A 1 420 ? -148.493 23.233 129.755 1.00 6.30 425 ASP A CA 1
ATOM 3086 C C . ASP A 1 420 ? -147.819 24.423 130.439 1.00 6.84 425 ASP A C 1
ATOM 3087 O O . ASP A 1 420 ? -147.216 25.251 129.770 1.00 6.74 425 ASP A O 1
ATOM 3092 N N . ALA A 1 421 ? -147.947 24.518 131.764 1.00 5.69 426 ALA A N 1
ATOM 3093 C CA . ALA A 1 421 ? -147.290 25.586 132.532 1.00 6.93 426 ALA A CA 1
ATOM 3094 C C . ALA A 1 421 ? -146.182 25.011 133.418 1.00 7.04 426 ALA A C 1
ATOM 3095 O O . ALA A 1 421 ? -145.466 25.768 134.076 1.00 8.03 426 ALA A O 1
ATOM 3097 N N . THR A 1 422 ? -146.025 23.687 133.408 1.00 8.33 427 THR A N 1
ATOM 3098 C CA . THR A 1 422 ? -145.038 23.048 134.277 1.00 9.86 427 THR A CA 1
ATOM 3099 C C . THR A 1 422 ? -143.584 23.394 134.020 1.00 9.11 427 THR A C 1
ATOM 3100 O O . THR A 1 422 ? -142.756 23.245 134.923 1.00 9.51 427 THR A O 1
ATOM 3104 N N . MET A 1 423 ? -143.257 23.868 132.819 1.00 6.82 428 MET A N 1
ATOM 3105 C CA . MET A 1 423 ? -141.862 24.199 132.548 1.00 6.79 428 MET A CA 1
ATOM 3106 C C . MET A 1 423 ? -141.517 25.654 132.917 1.00 5.39 428 MET A C 1
ATOM 3107 O O . MET A 1 423 ? -140.349 26.060 132.862 1.00 5.98 428 MET A O 1
ATOM 3112 N N . ILE A 1 424 ? -142.516 26.428 133.315 1.00 6.12 429 ILE A N 1
ATOM 3113 C CA . ILE A 1 424 ? -142.258 27.811 133.680 1.00 5.19 429 ILE A CA 1
ATOM 3114 C C . ILE A 1 424 ? -141.253 27.892 134.834 1.00 5.65 429 ILE A C 1
ATOM 3115 O O . ILE A 1 424 ? -140.428 28.818 134.884 1.00 5.47 429 ILE A O 1
ATOM 3120 N N . ALA A 1 425 ? -141.277 26.901 135.737 1.00 6.36 430 ALA A N 1
ATOM 3121 C CA . ALA A 1 425 ? -140.349 26.912 136.859 1.00 6.48 430 ALA A CA 1
ATOM 3122 C C . ALA A 1 425 ? -138.881 26.673 136.495 1.00 7.52 430 ALA A C 1
ATOM 3123 O O . ALA A 1 425 ? -138.039 26.754 137.366 1.00 6.02 430 ALA A O 1
ATOM 3125 N N . THR A 1 426 ? -138.566 26.391 135.229 1.00 5.35 431 THR A N 1
ATOM 3126 C CA . THR A 1 426 ? -137.153 26.220 134.868 1.00 5.55 431 THR A CA 1
ATOM 3127 C C . THR A 1 426 ? -136.390 27.545 135.005 1.00 6.97 431 THR A C 1
ATOM 3128 O O . THR A 1 426 ? -135.194 27.561 135.350 1.00 4.19 431 THR A O 1
ATOM 3132 N N . SER A 1 427 ? -137.080 28.661 134.750 1.00 5.18 432 SER A N 1
ATOM 3133 C CA . SER A 1 427 ? -136.456 29.998 134.845 1.00 4.79 432 SER A CA 1
ATOM 3134 C C . SER A 1 427 ? -137.220 31.038 135.670 1.00 4.54 432 SER A C 1
ATOM 3135 O O . SER A 1 427 ? -136.658 32.074 136.012 1.00 4.97 432 SER A O 1
ATOM 3138 N N . PHE A 1 428 ? -138.483 30.784 136.008 1.00 4.52 433 PHE A N 1
ATOM 3139 C CA . PHE A 1 428 ? -139.294 31.810 136.684 1.00 4.25 433 PHE A CA 1
ATOM 3140 C C . PHE A 1 428 ? -140.364 31.115 137.534 1.00 4.61 433 PHE A C 1
ATOM 3141 O O . PHE A 1 428 ? -141.568 31.233 137.270 1.00 4.55 433 PHE A O 1
ATOM 3149 N N . PRO A 1 429 ? -139.950 30.374 138.565 1.00 5.67 434 PRO A N 1
ATOM 3150 C CA . PRO A 1 429 ? -140.966 29.701 139.382 1.00 6.30 434 PRO A CA 1
ATOM 3151 C C . PRO A 1 429 ? -141.990 30.649 140.042 1.00 6.25 434 PRO A C 1
ATOM 3152 O O . PRO A 1 429 ? -143.128 30.251 140.336 1.00 7.21 434 PRO A O 1
ATOM 3156 N N . GLU A 1 430 ? -141.590 31.904 140.223 1.00 5.59 435 GLU A N 1
ATOM 3157 C CA . GLU A 1 430 ? -142.426 32.907 140.858 1.00 7.81 435 GLU A CA 1
ATOM 3158 C C . GLU A 1 430 ? -143.489 33.475 139.904 1.00 6.64 435 GLU A C 1
ATOM 3159 O O . GLU A 1 430 ? -144.374 34.202 140.340 1.00 7.67 435 GLU A O 1
ATOM 3165 N N . PHE A 1 431 ? -143.410 33.148 138.613 1.00 7.11 436 PHE A N 1
ATOM 3166 C CA . PHE A 1 431 ? -144.318 33.725 137.606 1.00 6.43 436 PHE A CA 1
ATOM 3167 C C . PHE A 1 431 ? -145.796 33.826 137.968 1.00 6.39 436 PHE A C 1
ATOM 3168 O O . PHE A 1 431 ? -146.374 34.913 137.952 1.00 6.39 436 PHE A O 1
ATOM 3176 N N . MET A 1 432 ? -146.416 32.699 138.299 1.00 6.52 437 MET A N 1
ATOM 3177 C CA . MET A 1 432 ? -147.843 32.728 138.618 1.00 7.64 437 MET A CA 1
ATOM 3178 C C . MET A 1 432 ? -148.170 33.645 139.788 1.00 7.01 437 MET A C 1
ATOM 3179 O O . MET A 1 432 ? -149.121 34.441 139.708 1.00 8.20 437 MET A O 1
ATOM 3184 N N . ASP A 1 433 ? -147.415 33.522 140.880 1.00 7.21 438 ASP A N 1
ATOM 3185 C CA . ASP A 1 433 ? -147.638 34.371 142.059 1.00 8.48 438 ASP A CA 1
ATOM 3186 C C . ASP A 1 433 ? -147.381 35.833 141.766 1.00 7.06 438 ASP A C 1
ATOM 3187 O O . ASP A 1 433 ? -148.153 36.697 142.183 1.00 7.40 438 ASP A O 1
ATOM 3192 N N . LEU A 1 434 ? -146.284 36.120 141.069 1.00 6.39 439 LEU A N 1
ATOM 3193 C CA . LEU A 1 434 ? -145.946 37.493 140.737 1.00 5.33 439 LEU A CA 1
ATOM 3194 C C . LEU A 1 434 ? -147.042 38.150 139.876 1.00 5.94 439 LEU A C 1
ATOM 3195 O O . LEU A 1 434 ? -147.493 39.260 140.164 1.00 5.59 439 LEU A O 1
ATOM 3200 N N . MET A 1 435 ? -147.459 37.464 138.814 1.00 5.02 440 MET A N 1
ATOM 3201 C CA . MET A 1 435 ? -148.495 37.993 137.941 1.00 6.17 440 MET A CA 1
ATOM 3202 C C . MET A 1 435 ? -149.825 38.129 138.694 1.00 6.23 440 MET A C 1
ATOM 3203 O O . MET A 1 435 ? -150.527 39.125 138.542 1.00 6.12 440 MET A O 1
ATOM 3208 N N . ALA A 1 436 ? -150.164 37.146 139.523 1.00 7.17 441 ALA A N 1
ATOM 3209 C CA . ALA A 1 436 ? -151.399 37.222 140.294 1.00 5.74 441 ALA A CA 1
ATOM 3210 C C . ALA A 1 436 ? -151.391 38.424 141.244 1.00 6.20 441 ALA A C 1
ATOM 3211 O O . ALA A 1 436 ? -152.403 39.111 141.401 1.00 6.19 441 ALA A O 1
ATOM 3213 N N . GLY A 1 437 ? -150.253 38.672 141.884 1.00 6.22 442 GLY A N 1
ATOM 3214 C CA . GLY A 1 437 ? -150.164 39.793 142.807 1.00 7.96 442 GLY A CA 1
ATOM 3215 C C . GLY A 1 437 ? -150.413 41.132 142.138 1.00 8.79 442 GLY A C 1
ATOM 3216 O O . GLY A 1 437 ? -150.942 42.066 142.769 1.00 9.83 442 GLY A O 1
ATOM 3217 N N . LEU A 1 438 ? -150.049 41.234 140.860 1.00 7.72 443 LEU A N 1
ATOM 3218 C CA . LEU A 1 438 ? -150.244 42.457 140.093 1.00 6.00 443 LEU A CA 1
ATOM 3219 C C . LEU A 1 438 ? -151.693 42.574 139.622 1.00 6.58 443 LEU A C 1
ATOM 3220 O O . LEU A 1 438 ? -152.121 43.620 139.157 1.00 6.23 443 LEU A O 1
ATOM 3225 N N . GLY A 1 439 ? -152.448 41.498 139.753 1.00 6.92 444 GLY A N 1
ATOM 3226 C CA . GLY A 1 439 ? -153.839 41.557 139.338 1.00 8.61 444 GLY A CA 1
ATOM 3227 C C . GLY A 1 439 ? -154.219 40.637 138.194 1.00 10.25 444 GLY A C 1
ATOM 3228 O O . GLY A 1 439 ? -155.398 40.558 137.850 1.00 11.94 444 GLY A O 1
ATOM 3229 N N . ALA A 1 440 ? -153.246 39.936 137.614 1.00 11.26 445 ALA A N 1
ATOM 3230 C CA . ALA A 1 440 ? -153.521 39.034 136.491 1.00 10.57 445 ALA A CA 1
ATOM 3231 C C . ALA A 1 440 ? -154.360 37.835 136.904 1.00 11.71 445 ALA A C 1
ATOM 3232 O O . ALA A 1 440 ? -154.193 37.286 137.993 1.00 12.39 445 ALA A O 1
ATOM 3234 N N . LYS A 1 441 ? -155.268 37.433 136.020 1.00 12.04 446 LYS A N 1
ATOM 3235 C CA . LYS A 1 441 ? -156.136 36.291 136.264 1.00 14.25 446 LYS A CA 1
ATOM 3236 C C . LYS A 1 441 ? -155.659 35.116 135.395 1.00 14.30 446 LYS A C 1
ATOM 3237 O O . LYS A 1 441 ? -155.936 35.083 134.206 1.00 13.11 446 LYS A O 1
ATOM 3243 N N . ILE A 1 442 ? -154.937 34.174 135.988 1.00 12.84 447 ILE A N 1
ATOM 3244 C CA . ILE A 1 442 ? -154.434 33.018 135.254 1.00 13.27 447 ILE A CA 1
ATOM 3245 C C . ILE A 1 442 ? -154.871 31.776 136.012 1.00 15.77 447 ILE A C 1
ATOM 3246 O O . ILE A 1 442 ? -154.521 31.604 137.186 1.00 16.35 447 ILE A O 1
ATOM 3251 N N . GLU A 1 443 ? -155.649 30.925 135.344 1.00 17.31 448 GLU A N 1
ATOM 3252 C CA . GLU A 1 443 ? -156.172 29.713 135.964 1.00 19.13 448 GLU A CA 1
ATOM 3253 C C . GLU A 1 443 ? -155.381 28.488 135.550 1.00 19.61 448 GLU A C 1
ATOM 3254 O O . GLU A 1 443 ? -155.313 28.139 134.371 1.00 17.35 448 GLU A O 1
ATOM 3260 N N . LEU A 1 444 ? -154.791 27.836 136.540 1.00 20.44 449 LEU A N 1
ATOM 3261 C CA . LEU A 1 444 ? -153.997 26.643 136.332 1.00 22.56 449 LEU A CA 1
ATOM 3262 C C . LEU A 1 444 ? -154.962 25.466 136.409 1.00 24.54 449 LEU A C 1
ATOM 3263 O O . LEU A 1 444 ? -155.680 25.328 137.394 1.00 25.94 449 LEU A O 1
ATOM 3268 N N . SER A 1 445 ? -154.992 24.627 135.378 1.00 25.72 450 SER A N 1
ATOM 3269 C CA . SER A 1 445 ? -155.898 23.476 135.349 1.00 28.70 450 SER A CA 1
ATOM 3270 C C . SER A 1 445 ? -155.796 22.598 136.593 1.00 30.26 450 SER A C 1
ATOM 3271 O O . SER A 1 445 ? -156.836 22.015 136.973 1.00 31.85 450 SER A O 1
#

Secondary structure (DSSP, 8-state):
----EEEE--S--EEEEEPPBPHHHHHHHHHHHHHSEEEEEEES---SHHHHHHHHHHHHTT-EEEEETTEEEEEEE-TT-----SS-EE-TT-HHHHHHHHHHHHTSSSEEEEE--TTGGGS--HHHHHHHHHTT-EEEEETTTEEEEEEE--SS----EEE-SSS-HHHHHHHHHHHHTSSSEEEEEESS----HHHHHHHHTT--EEEEE-TTS-EEEEEETT---B--EEEPPBPHHHHHHHHHHHHHSTT-EEEEEEEE--GGG-HHHHHHHHHT-EEEEEEEEEETTEEEEEEEEE----B--EE-GGGGGGTGGGHHHHHHHHTTSBSEEEE---GGGGGSSS-HHHHHHHHHHHTT-EEEE-SS-EEEE--TT-TT-S-TT-PEEP-TT-HHHHHHHHHHHTTSSS-EEES--TTGGGT-TTHHHHHHHHT-EEEE-

Radius of gyration: 21.32 Å; Cα contacts (8 Å, |Δi|>4): 1191; chains: 1; bounding box: 62×46×48 Å

Solvent-accessible surface area: 16014 Å² total; per-residue (Å²): 153,53,136,50,1,37,0,97,110,6,113,20,0,70,31,86,27,185,13,14,8,0,26,8,8,0,0,3,0,2,0,0,0,0,0,0,39,46,76,0,84,0,51,41,17,1,70,1,85,4,0,48,29,0,4,125,4,0,86,48,0,26,5,179,24,106,96,100,64,124,24,39,0,0,47,20,44,9,35,42,23,8,110,56,17,182,63,69,4,78,0,15,5,2,6,15,0,0,9,0,0,0,0,2,0,0,2,13,77,31,76,2,34,0,59,23,40,63,6,0,46,155,13,20,0,15,37,0,0,84,1,0,96,103,0,31,6,120,29,150,38,96,145,52,24,73,3,62,1,36,1,92,2,33,181,77,4,72,47,10,90,36,143,3,89,51,44,11,12,35,0,0,0,0,0,0,1,0,0,4,22,0,44,39,65,0,12,0,42,3,40,82,74,5,32,14,2,1,2,80,25,0,82,45,4,53,15,89,8,72,53,126,78,83,118,108,31,44,16,46,0,121,0,85,11,122,33,146,1,63,14,56,119,19,66,6,5,3,2,13,2,1,2,2,2,0,1,0,0,0,1,16,0,88,68,7,44,0,21,0,36,46,0,0,37,5,98,9,10,22,4,6,17,87,0,0,76,90,3,44,14,66,12,77,63,54,91,100,76,136,27,51,54,12,72,1,0,19,0,84,0,77,42,24,128,8,142,21,29,96,0,46,100,93,37,6,16,23,1,21,21,5,5,1,1,0,0,0,0,0,0,11,0,107,36,34,0,52,1,55,20,1,99,27,4,77,41,40,21,8,47,3,1,33,4,3,0,82,3,0,107,66,0,47,9,83,5,77,67,26,153,60,31,5,30,0,116,22,111,71,64,0,122,50,8,6,22,84,103,41,35,43,1,46,4,107,62,0,0,9,0,2,0,0,0,0,0,0,0,0,10,0,94,37,52,0,13,0,52,10,10,58,30,8,30,1,0,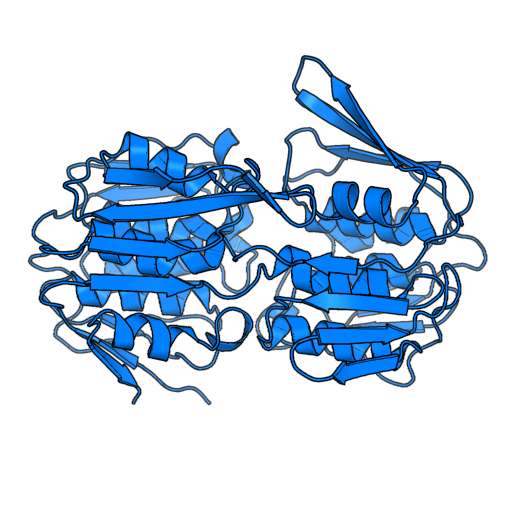0,58,69,0,47,115,18,0,59,67,6,38,8,90,30,87,103,105

CATH classification: 3.65.10.10 (+1 more: 3.65.10.10)

Organism: Agrobacterium sp. (strain CP4) (NCBI:txid268951)

Nearest PDB structures (foldseek):
  2pqc-assembly1_A  TM=1.002E+00  e=3.522E-101  Agrobacterium sp. CP4
  2pqd-assembly1_A  TM=1.002E+00  e=4.515E-98  Agrobacterium sp.
  4znd-assembly1_A  TM=9.711E-01  e=7.620E-53  Coxiella burnetii RSA 493
  3tr1-assembly1_A  TM=9.732E-01  e=2.905E-52  Coxiella burnetii
  3rmt-assembly1_C-2  TM=8.915E-01  e=5.733E-48  Halalkalibacterium halodurans

InterPro domains:
  IPR001986 Enolpyruvate transferase domain [PF00275] (14-438)
  IPR006264 3-phosphoshikimate 1-carboxyvinyltransferase [MF_00210] (16-446)
  IPR006264 3-phosphoshikimate 1-carboxyvinyltransferase [PIRSF000505] (13-448)
  IPR006264 3-phosphoshikimate 1-carboxyvinyltransferase [TIGR01356] (20-445)
  IPR006264 3-phosphoshikimate 1-carboxyvinyltransferase [cd01556] (18-443)
  IPR013792 RNA 3'-terminal phosphate cyclase/enolpyruvate transferase, alpha/beta [SSF55205] (13-446)
  IPR023193 3-phosphoshikimate 1-carboxyvinyltransferase, conserved site [PS00104] (94-108)
  IPR023193 3-phosphoshikimate 1-carboxyvinyltransferase, conserved site [PS00885] (351-369)
  IPR036968 Enolpyruvate transferase domain superfamily [G3DSA:3.65.10.10] (18-440)
  IPR036968 Enolpyruvate transferase domain superfamily [G3DSA:3.65.10.10] (28-241)

Sequence (445 aa):
SSRPATARKSSGLSGTVRIPGDKSISHRSFMFGGLASGETRITGLLEGEDVINTGKAMQAMGARIRKEGDTWIIDGVGNGGLLAPEAPLDFGNAATGCRLTMGLVGVYDFDSTFIGDASLTKRPMGRVLNPLREMGVQVKSEDGDRLPVTLRGPKTPTPITYRVPMASAQVKSAVLLAGLNTPGITTVIEPIMTRDHTEKMLQGFGANLTVETDADGVRTIRLEGRGKLTGQVIDVPGDPSSTAFPLVAALLVPGSDVTILNVLMNPTRTGLILTLQEMGADIEVINPRLAGGEDVADLRVRSSTLKGVTVPEDRAPSMIDEYPILAVAAAFAEGATVMNGLEELRVKESDRLSAVANGLKLNGVDCDEGETSLVVRGRPDGKGLGNASGAAVATHLDHRIAMSFLVMGLVSENPVTVDDATMIATSFPEFMDLMAGLGAKIELS

B-factor: mean 9.17, std 7.05, range [1.17, 39.81]